Protein 8AFU (pdb70)

Solvent-accessible surface area: 28304 Å² total; per-residue (Å²): 248,34,94,125,94,45,61,0,0,0,1,21,0,11,26,74,35,0,22,10,0,0,70,24,1,41,126,10,61,19,8,71,30,26,8,0,2,9,84,119,64,29,132,101,59,0,3,71,19,28,25,54,7,90,68,75,6,54,48,84,1,67,25,137,75,50,82,41,4,18,148,88,11,62,0,0,0,0,25,25,92,63,48,45,0,4,85,0,0,6,49,0,67,137,110,60,8,42,0,0,0,20,9,3,0,1,24,7,110,68,77,155,47,0,32,78,43,25,186,53,107,6,91,65,60,103,21,6,162,131,2,26,20,0,2,0,12,29,33,47,112,67,0,114,169,10,66,2,0,0,1,3,4,26,6,0,1,0,0,0,4,0,0,12,2,0,0,119,60,42,23,7,42,42,115,40,2,77,0,42,0,38,3,0,30,22,42,30,31,103,131,109,76,130,42,76,41,147,114,100,13,42,107,61,107,82,66,63,33,104,164,84,12,110,7,24,32,2,0,26,44,11,0,76,117,8,69,69,141,14,76,5,64,1,26,0,17,15,37,61,46,77,33,0,0,30,0,20,0,78,2,102,4,130,13,43,60,86,99,0,6,49,22,0,90,92,69,7,184,151,34,118,1,16,14,27,22,42,118,48,50,116,4,54,38,62,15,0,24,70,20,8,2,0,0,0,0,2,52,45,167,67,114,78,0,56,0,15,0,0,0,0,2,11,16,2,2,14,0,0,0,0,0,0,0,0,0,6,7,24,73,31,99,13,20,54,32,38,71,173,176,19,106,120,59,40,70,0,0,0,0,20,0,14,25,73,37,0,24,6,0,0,58,26,1,44,128,10,51,24,7,46,31,28,9,0,1,9,88,113,59,27,128,109,55,0,3,69,19,28,26,54,6,88,41,77,6,53,48,84,1,68,23,141,83,43,79,43,4,14,146,92,12,74,0,0,0,0,24,20,97,117,47,43,0,6,82,0,0,9,59,0,80,140,117,63,8,60,0,0,0,21,16,55,11,1,24,37,93,44,60,162,76,81,168,31,86,71,72,106,8,4,116,123,1,21,20,0,0,0,8,29,31,52,125,73,0,96,168,8,67,1,0,0,2,4,3,24,6,0,0,0,0,0,0,0,0,19,2,0,0,116,58,45,24,7,42,38,114,39,1,74,0,42,0,37,3,0,29,22,44,20,30,107,133,120,68,132,40,78,39,148,113,96,14,40,107,62,108,81,67,59,35,102,166,84,14,166,11,22,56,5,0,23,52,13,0,92,114,14,69,61,147,8,81,4,65,1,26,0,18,15,37,61,47,78,32,0,0,31,0,20,0,79,2,101,5,134,12,43,66,84,95,0,5,60,24,0,93,89,61,8,178,140,37,157,1,16,15,27,24,42,116,49,50,115,5,53,38,62,15,0,25,68,21,6,2,0,0,0,0,3,50,45,175,67,114,88,0,56,0,15,0,0,0,0,3,11,15,0,2,14,0,0,0,0,0,0,0,0,0,4,10,25,70,33,99,14,12,55,32,39,81

InterPro domains:
  IPR000534 Semialdehyde dehydrogenase, NAD-binding [PF01118] (2-141)
  IPR000534 Semialdehyde dehydrogenase, NAD-binding [SM00859] (2-141)
  IPR000706 N-acetyl-gamma-glutamyl-phosphate reductase, type 1 [MF_00150] (1-334)
  IPR000706 N-acetyl-gamma-glutamyl-phosphate reductase, type 1 [TIGR01850] (1-333)
  IPR023013 N-acetyl-gamma-glutamyl-phosphate reductase, active site [PS01224] (144-160)
  IPR036291 NAD(P)-binding domain superfamily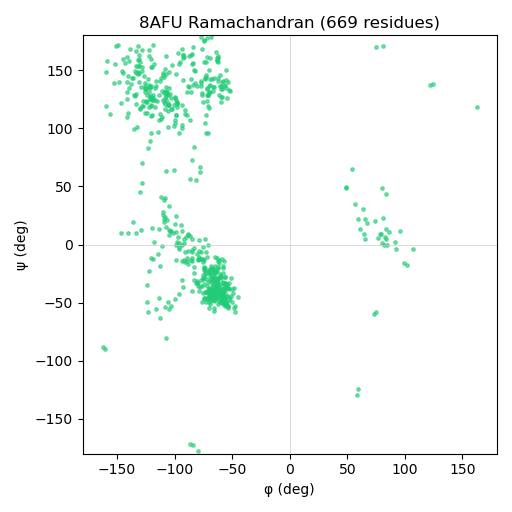 [SSF51735] (2-171)
  IPR050085 N-acetyl-gamma-glutamyl-phosphate reductase [PTHR32338] (1-333)
  IPR058924 N-acetyl-gamma-glutamyl-phosphate reductase, dimerisation domain [PF22698] (149-308)

Nearest PDB structures (foldseek):
  8afu-assembly2_A-2  TM=1.003E+00  e=1.573E-80  Denitrovibrio acetiphilus DSM 12809
  8afu-assembly2_B  TM=1.000E+00  e=4.955E-74  Denitrovibrio acetiphilus DSM 12809
  8afv-assembly1_A  TM=9.936E-01  e=6.376E-73  Denitrovibrio acetiphilus DSM 12809
  8afv-assembly1_B  TM=1.000E+00  e=7.264E-72  Denitrovibrio acetiphilus DSM 12809
  8afv-assembly2_C  TM=1.002E+00  e=2.495E-69  Denitrovibrio acetiphilus DSM 12809

B-factor: mean 45.76, std 13.56, range [24.93, 115.88]

Sequence (673 aa):
RGSHMMKVSVIGATGYTGYELVKILANHPEFEIAALVSETYADKMFSDVYPRLRSICDVVITGRDYDAVAEISDAVFLCLPHAAAQDAAAFFYEKGLKVVDFSADFRLKDKKLYEATYKVDHTYPDLLRKAVYGLPEIFEVDIKKAELVANPGCYPTSVITPLYPLLKAGLISPEGIIADSKSGVTGAGRKADIAYSFCECNEDFRPYAIFSHRHNPEINEVLKETGKETNVLFTPHLIPASKGIESTIYTKTTAGLAEISACLKDFYRERRCVRIYDNGHIPSTADVTDTNFIDIGLFVKGERLIIVSCIDNLIKGSSGMAVQNMNLMCGFDDTLGILPRGSHMMKVSVIGATGYTGYELVKILANHPEFEIAALVSETYADKMFSDVYPRLRSICDVVITGRDYDAVAEISDAVFLCLPHAAAQDAAAFFYEKGLKVVDFSADFRLKDKKLYEHTYPDLLRKAVYGLPEIFEVDIKKAELVANPGCYPTSVITPLYPLLKAGLISPEGIIADSKSGVTGAGRKADIAYSFCECNEDFRPYAIFSHRHNPEINEVLKETGKETNVLFTPHLIPASKGIESTIYTKTTAGLAEISACLKDFYRERRCVRIYDNGHIPSTADVTDTNFIDIGLFVKGERLIIVSCIDNLIKGSSGMAVQNMNLMCGFDDTLGIL

Organism: Denitrovibrio acetiphilus (strain DSM 12809 / NBRC 114555 / N2460) (NCBI:txid522772)

Foldseek 3Di:
DQPQAFEEEEAPQLKPLNVLQCVLQLQFNRYDYDAYEDQVQAQAFSCVSVVVCVVRGRHGHHYDDLVVVLVRGQAYEYPDEPPVQLVSLVVSVVSNHQYEYAYCLLLFLDQVLCCVQVVDHNDDNVVSVQEAALPCLPCLVSLLAGSHYYDAAQVLNQVQLLVQLCVLVVFWDQEDKEKEKEWELSSVMDDPDPCSDLVNLAPDKFKDQQVRDSCQVSNQSVSVVSVDRHNYGYIYMYDSHHWKMKIKMKTFGPDDLVVSQCSSCVSSVVPVQEAEEEPPDADDRVVAAPALHKYWYWDDDHGIIIIIIMHTCSQVRGSVSSQLSVCSNSVHHSCRSHD/DADPQAFEEEEAQQLKPLNVLLCVLQLLFNHYDYDAYEDQVQAQAFSCVSVVVCVVRGRHGHHYPDLVVVLVGGQAYEYPDEPPVLQVSLVVSVVSNHQYEYAYPQQLFLPVVLVCHPDNVVSVQEAAQLCLPPLVSLQPGRHYYDAAQVLNQVLLLVQLCVLVVFWDQEDKEKEKEWELSSVMDDDDPCSDLVNLAPDKFKDQQVHDPCQVSNQSVSVVSVDRHRYHYIYMYHPHHWKMKIKMKTFGQDDLVVSQCSNCVSNVVPVQEAEAEPPDADDRVVAAPALHWYWYWDDDRGIIIIIIMHGCSQVRGSVSSQLSVCSNSVHHSCRSRD

Secondary structure (DSSP, 8-state):
--TT-EEEEEESTTSHHHHHHHHHHHH-SSEEEEEEE-STTTTSBHHHH-GGGTTT--PBPB---HHHHHHH-SEEEE---TTHHHHHHHHHHHTT-EEEE-SSTTT-S-HHHHHHHHSS----HHHHHH-EE--TTTSHHHHHT-SEEEPPPHHHHHHHHHHHHHHHTT-B-SSS-EEEEEEEGGGG-S---GGGSHHHHTT--EE-STTT-THHHHHHHHHGGGTS----EEEEEEESSSS-EEEEEEEEBSS-HHHHHHHHHHHTTT-TTEEEE-SS----GGGTTTSS-EEEEEEEETTEEEEEEEE-TTIIIIIHHHHHHHHHHTTS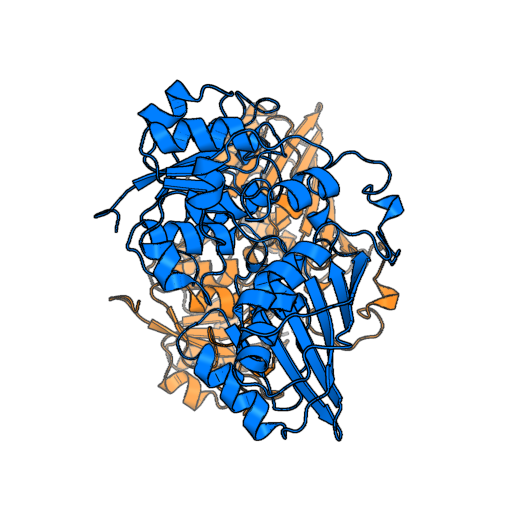-TTTTT-/---TT-EEEEEESTTSHHHHHHHHHHHH-SSEEEEEEE-TTTTTSBHHHH-GGGTTT--PBPB-S-HHHHHHH-SEEEE---TTHHHHHHHHHHHTT-EEEE-SSTTT-S-HHHH----HHHHHH-EE--TTT-HHHHHT-SEEEPPPHHHHHHHHHHHHHHHTT-B-SSS-EEEEEE-GGGG-S---GGGSHHHHTT--EE-STTT-THHHHHHHHHGGGT-----EEEEEE-SSSS-EEEEEEEEBSS-HHHHHHHHHHHTTT-TTEEEE-SS----GGGTTTSS-EEEEEEEETTEEEEEEEE-TTIIIIIHHHHHHHHHHTTS-TTTTT-

Structure (mmCIF, N/CA/C/O backbone):
data_8AFU
#
_entry.id   8AFU
#
_cell.length_a   86.698
_cell.length_b   77.841
_cell.length_c   122.026
_cell.angle_alpha   90.000
_cell.angle_beta   92.870
_cell.angle_gamma   90.000
#
_symmetry.space_group_name_H-M   'I 1 2 1'
#
loop_
_entity.id
_entity.type
_entity.pdbx_description
1 polymer 'N-acetyl-gamma-glutamyl-phosphate reductase'
2 non-polymer 'SODIUM ION'
3 water water
#
loop_
_atom_site.group_PDB
_atom_site.id
_atom_site.type_symbol
_atom_site.label_atom_id
_atom_site.label_alt_id
_atom_site.label_comp_id
_atom_site.label_asym_id
_atom_site.label_entity_id
_atom_site.label_seq_id
_atom_site.pdbx_PDB_ins_code
_atom_site.Cartn_x
_atom_site.Cartn_y
_atom_site.Cartn_z
_atom_site.occupancy
_atom_site.B_iso_or_equiv
_atom_site.auth_seq_id
_atom_site.auth_comp_id
_atom_site.auth_asym_id
_atom_site.auth_atom_id
_atom_site.pdbx_PDB_model_num
ATOM 1 N N . ARG A 1 17 ? 27.363 -13.625 34.962 1.00 89.60 -4 ARG A N 1
ATOM 2 C CA . ARG A 1 17 ? 28.813 -13.504 35.258 1.00 99.74 -4 ARG A CA 1
ATOM 3 C C . ARG A 1 17 ? 29.146 -12.034 35.517 1.00 97.53 -4 ARG A C 1
ATOM 4 O O . ARG A 1 17 ? 30.183 -11.771 36.153 1.00 100.17 -4 ARG A O 1
ATOM 12 N N . GLY A 1 18 ? 28.289 -11.121 35.061 1.00 91.16 -3 GLY A N 1
ATOM 13 C CA . GLY A 1 18 ? 28.517 -9.680 35.262 1.00 88.11 -3 GLY A CA 1
ATOM 14 C C . GLY A 1 18 ? 28.928 -9.015 33.969 1.00 86.79 -3 GLY A C 1
ATOM 15 O O . GLY A 1 18 ? 29.069 -7.785 33.958 1.00 87.17 -3 GLY A O 1
ATOM 16 N N . SER A 1 19 ? 29.097 -9.801 32.909 1.00 92.03 -2 SER A N 1
ATOM 17 C CA . SER A 1 19 ? 29.560 -9.246 31.612 1.00 93.34 -2 SER A CA 1
ATOM 18 C C . SER A 1 19 ? 28.574 -8.199 31.082 1.00 93.48 -2 SER A C 1
ATOM 19 O O . SER A 1 19 ? 29.035 -7.195 30.514 1.00 95.18 -2 SER A O 1
ATOM 22 N N . HIS A 1 20 ? 27.273 -8.433 31.248 1.00 80.76 -1 HIS A N 1
ATOM 23 C CA . HIS A 1 20 ? 26.251 -7.493 30.717 1.00 75.99 -1 HIS A CA 1
ATOM 24 C C . HIS A 1 20 ? 25.553 -6.808 31.889 1.00 72.71 -1 HIS A C 1
ATOM 25 O O . HIS A 1 20 ? 24.334 -6.623 31.812 1.00 65.10 -1 HIS A O 1
ATOM 32 N N . MET A 1 21 ? 26.311 -6.429 32.913 1.00 68.66 0 MET A N 1
ATOM 33 C CA . MET A 1 21 ? 25.755 -5.824 34.119 1.00 64.67 0 MET A CA 1
ATOM 34 C C . MET A 1 21 ? 24.912 -4.597 33.791 1.00 60.68 0 MET A C 1
ATOM 35 O O . MET A 1 21 ? 25.219 -3.836 32.872 1.00 60.78 0 MET A O 1
ATOM 40 N N . MET A 1 22 ? 23.813 -4.430 34.515 1.00 55.47 1 MET A N 1
ATOM 41 C CA . MET A 1 22 ? 23.005 -3.227 34.412 1.00 52.82 1 MET A CA 1
ATOM 42 C C . MET A 1 22 ? 22.611 -2.768 35.805 1.00 52.32 1 MET A C 1
ATOM 43 O O . MET A 1 22 ? 22.317 -3.601 36.668 1.00 50.78 1 MET A O 1
ATOM 48 N N . LYS A 1 23 ? 22.574 -1.450 36.012 1.00 49.87 2 LYS A N 1
ATOM 49 C CA . LYS A 1 23 ? 22.178 -0.877 37.295 1.00 47.07 2 LYS A CA 1
ATOM 50 C C . LYS A 1 23 ? 20.664 -0.665 37.334 1.00 45.05 2 LYS A C 1
ATOM 51 O O . LYS A 1 23 ? 20.084 -0.074 36.417 1.00 43.67 2 LYS A O 1
ATOM 57 N N . VAL A 1 24 ? 20.030 -1.121 38.407 1.00 43.97 3 VAL A N 1
ATOM 58 C CA . VAL A 1 24 ? 18.571 -1.046 38.533 1.00 42.33 3 VAL A CA 1
ATOM 59 C C . VAL A 1 24 ? 18.213 -0.459 39.892 1.00 43.00 3 VAL A C 1
ATOM 60 O O . VAL A 1 24 ? 18.839 -0.786 40.906 1.00 43.49 3 VAL A O 1
ATOM 64 N N . SER A 1 25 ? 17.200 0.407 39.913 1.00 40.58 4 SER A N 1
ATOM 65 C CA . SER A 1 25 ? 16.709 0.989 41.144 1.00 39.32 4 SER A CA 1
ATOM 66 C C . SER A 1 25 ? 15.232 0.634 41.337 1.00 40.80 4 SER A C 1
ATOM 67 O O . SER A 1 25 ? 14.517 0.267 40.397 1.00 38.40 4 SER A O 1
ATOM 70 N N . VAL A 1 26 ? 14.784 0.740 42.579 1.00 36.02 5 VAL A N 1
ATOM 71 C CA . VAL A 1 26 ? 13.410 0.421 42.958 1.00 39.45 5 VAL A CA 1
ATOM 72 C C . VAL A 1 26 ? 12.861 1.622 43.702 1.00 40.46 5 VAL A C 1
ATOM 73 O O . VAL A 1 26 ? 13.407 2.007 44.743 1.00 38.03 5 VAL A O 1
ATOM 77 N N . ILE A 1 27 ? 11.799 2.216 43.176 1.00 38.76 6 ILE A N 1
ATOM 78 C CA . ILE A 1 27 ? 11.122 3.317 43.841 1.00 40.06 6 ILE A CA 1
ATOM 79 C C . ILE A 1 27 ? 9.892 2.766 44.534 1.00 42.94 6 ILE A C 1
ATOM 80 O O . ILE A 1 27 ? 9.011 2.187 43.874 1.00 41.72 6 ILE A O 1
ATOM 85 N N . GLY A 1 28 ? 9.780 3.033 45.831 1.00 42.29 7 GLY A N 1
ATOM 86 C CA . GLY A 1 28 ? 8.720 2.443 46.648 1.00 38.77 7 GLY A CA 1
ATOM 87 C C . GLY A 1 28 ? 9.112 1.058 47.117 1.00 38.80 7 GLY A C 1
ATOM 88 O O . GLY A 1 28 ? 8.286 0.135 47.083 1.00 42.68 7 GLY A O 1
ATOM 89 N N . ALA A 1 29 ? 10.362 0.888 47.566 1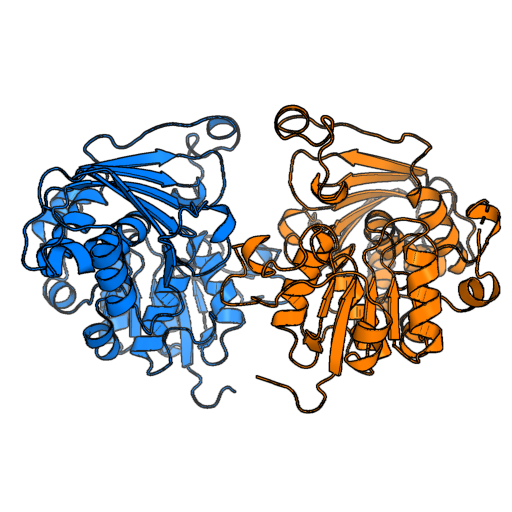.00 37.77 8 ALA A N 1
ATOM 90 C CA . ALA A 1 29 ? 10.979 -0.424 47.755 1.00 38.29 8 ALA A CA 1
ATOM 91 C C . ALA A 1 29 ? 10.577 -1.156 49.040 1.00 39.36 8 ALA A C 1
ATOM 92 O O . ALA A 1 29 ? 10.899 -2.347 49.157 1.00 35.75 8 ALA A O 1
ATOM 94 N N . THR A 1 30 ? 9.921 -0.503 50.014 1.00 38.33 9 THR A N 1
ATOM 95 C CA . THR A 1 30 ? 9.729 -1.167 51.297 1.00 39.41 9 THR A CA 1
ATOM 96 C C . THR A 1 30 ? 8.357 -1.809 51.469 1.00 40.23 9 THR A C 1
ATOM 97 O O . THR A 1 30 ? 8.118 -2.420 52.512 1.00 40.57 9 THR A O 1
ATOM 101 N N . GLY A 1 31 ? 7.469 -1.726 50.488 1.00 38.90 10 GLY A N 1
ATOM 102 C CA . GLY A 1 31 ? 6.267 -2.540 50.517 1.00 37.13 10 GLY A CA 1
ATOM 103 C C . GLY A 1 31 ? 6.608 -4.004 50.250 1.00 38.20 10 GLY A C 1
ATOM 104 O O . GLY A 1 31 ? 7.756 -4.368 49.984 1.00 39.11 10 GLY A O 1
ATOM 105 N N . TYR A 1 32 ? 5.572 -4.854 50.296 1.00 35.62 11 TYR A N 1
ATOM 106 C CA . TYR A 1 32 ? 5.745 -6.306 50.135 1.00 36.70 11 TYR A CA 1
ATOM 107 C C . TYR A 1 32 ? 6.234 -6.687 48.736 1.00 37.72 11 TYR A C 1
ATOM 108 O O . TYR A 1 32 ? 6.977 -7.663 48.577 1.00 33.17 11 TYR A O 1
ATOM 117 N N . THR A 1 33 ? 5.748 -6.001 47.709 1.00 35.38 12 THR A N 1
ATOM 118 C CA . THR A 1 33 ? 6.249 -6.290 46.367 1.00 35.88 12 THR A CA 1
ATOM 119 C C . THR A 1 33 ? 7.722 -5.908 46.251 1.00 35.80 12 THR A C 1
ATOM 120 O O . THR A 1 33 ? 8.502 -6.631 45.630 1.00 36.35 12 THR A O 1
ATOM 124 N N . GLY A 1 34 ? 8.118 -4.780 46.850 1.00 36.85 13 GLY A N 1
ATOM 125 C CA . GLY A 1 34 ? 9.533 -4.407 46.848 1.00 37.14 13 GLY A CA 1
ATOM 126 C C . GLY A 1 34 ? 10.423 -5.425 47.546 1.00 35.78 13 GLY A C 1
ATOM 127 O O . GLY A 1 34 ? 11.524 -5.715 47.090 1.00 35.89 13 GLY A O 1
ATOM 128 N N . TYR A 1 35 ? 9.948 -6.012 48.633 1.00 35.22 14 TYR A N 1
ATOM 129 C CA . TYR A 1 35 ? 10.746 -7.025 49.336 1.00 36.33 14 TYR A CA 1
ATOM 130 C C . TYR A 1 35 ? 10.980 -8.253 48.457 1.00 35.63 14 TYR A C 1
ATOM 131 O O . TYR A 1 35 ? 12.116 -8.711 48.308 1.00 34.76 14 TYR A O 1
ATOM 140 N N . GLU A 1 36 ? 9.918 -8.776 47.819 1.00 34.36 15 GLU A N 1
ATOM 141 C CA . GLU A 1 36 ? 10.095 -9.920 46.924 1.00 36.47 15 GLU A CA 1
ATOM 142 C C . GLU A 1 36 ? 10.979 -9.560 45.717 1.00 33.73 15 GLU A C 1
ATOM 143 O O . GLU A 1 36 ? 11.748 -10.388 45.238 1.00 36.35 15 GLU A O 1
ATOM 149 N N . LEU A 1 37 ? 10.877 -8.329 45.225 1.00 32.97 16 LEU A N 1
ATOM 150 C CA . LEU A 1 37 ? 11.675 -7.901 44.078 1.00 33.82 16 LEU A CA 1
ATOM 151 C C . LEU A 1 37 ? 13.162 -7.812 44.449 1.00 35.64 16 LEU A C 1
ATOM 152 O O . LEU A 1 37 ? 14.033 -8.307 43.724 1.00 37.35 16 LEU A O 1
ATOM 157 N N . VAL A 1 38 ? 13.469 -7.204 45.597 1.00 34.42 17 VAL A N 1
ATOM 158 C CA . VAL A 1 38 ? 14.852 -7.155 46.056 1.00 37.43 17 VAL A CA 1
ATOM 159 C C . VAL A 1 38 ? 15.425 -8.554 46.264 1.00 35.32 17 VAL A C 1
ATOM 160 O O . VAL A 1 38 ? 16.572 -8.830 45.890 1.00 39.76 17 VAL A O 1
ATOM 164 N N . LYS A 1 39 ? 14.658 -9.450 46.885 1.00 37.68 18 LYS A N 1
ATOM 165 C CA . LYS A 1 39 ? 15.100 -10.839 47.011 1.00 37.05 18 LYS A CA 1
ATOM 166 C C . LYS A 1 39 ? 15.568 -11.406 45.669 1.00 38.60 18 LYS A C 1
ATOM 167 O O . LYS A 1 39 ? 16.582 -12.109 45.598 1.00 39.63 18 LYS A O 1
ATOM 173 N N . ILE A 1 40 ? 14.839 -11.111 44.594 1.00 35.67 19 ILE A N 1
ATOM 174 C CA . ILE A 1 40 ? 15.201 -11.632 43.275 1.00 38.74 19 ILE A CA 1
ATOM 175 C C . ILE A 1 40 ? 16.404 -10.884 42.732 1.00 38.40 19 ILE A C 1
ATOM 176 O O . ILE A 1 40 ? 17.362 -11.495 42.255 1.00 39.14 19 ILE A O 1
ATOM 181 N N . LEU A 1 41 ? 16.376 -9.546 42.822 1.00 37.43 20 LEU A N 1
ATOM 182 C CA . LEU A 1 41 ? 17.443 -8.726 42.242 1.00 38.85 20 LEU A CA 1
ATOM 183 C C . LEU A 1 41 ? 18.783 -9.014 42.911 1.00 38.92 20 LEU A C 1
ATOM 184 O O . LEU A 1 41 ? 19.814 -9.108 42.233 1.00 39.68 20 LEU A O 1
ATOM 189 N N . ALA A 1 42 ? 18.778 -9.172 44.240 1.00 39.44 21 ALA A N 1
ATOM 190 C CA . ALA A 1 42 ? 19.998 -9.497 44.981 1.00 41.85 21 ALA A CA 1
ATOM 191 C C . ALA A 1 42 ? 20.711 -10.685 44.372 1.00 41.97 21 ALA A C 1
ATOM 192 O O . ALA A 1 42 ? 21.931 -10.656 44.184 1.00 48.83 21 ALA A O 1
ATOM 194 N N . ASN A 1 43 ? 19.979 -11.729 44.014 1.00 41.21 22 ASN A N 1
ATOM 195 C CA . ASN A 1 43 ? 20.661 -12.894 43.463 1.00 47.92 22 ASN A CA 1
ATOM 196 C C . ASN A 1 43 ? 20.743 -12.907 41.947 1.00 44.49 22 ASN A C 1
ATOM 197 O O . ASN A 1 43 ? 21.262 -13.881 41.408 1.00 44.57 22 ASN A O 1
ATOM 202 N N . HIS A 1 44 ? 20.198 -11.908 41.249 1.00 43.53 23 HIS A N 1
ATOM 203 C CA . HIS A 1 44 ? 20.198 -11.929 39.772 1.00 44.27 23 HIS A CA 1
ATOM 204 C C . HIS A 1 44 ? 21.629 -11.727 39.262 1.00 44.03 23 HIS A C 1
ATOM 205 O O . HIS A 1 44 ? 22.338 -10.872 39.789 1.00 44.95 23 HIS A O 1
ATOM 212 N N . PRO A 1 45 ? 22.085 -12.490 38.252 1.00 45.65 24 PRO A N 1
ATOM 213 C CA . PRO A 1 45 ? 23.497 -12.382 37.818 1.00 48.04 24 PRO A CA 1
ATOM 214 C C . PRO A 1 45 ? 23.852 -11.158 36.990 1.00 52.75 24 PRO A C 1
ATOM 215 O O . PRO A 1 45 ? 25.047 -10.906 36.796 1.00 52.53 24 PRO A O 1
ATOM 219 N N . GLU A 1 46 ? 22.894 -10.398 36.479 1.00 50.07 25 GLU A N 1
ATOM 220 C CA . GLU A 1 46 ? 23.230 -9.235 35.672 1.00 48.43 25 GLU A CA 1
ATOM 221 C C . GLU A 1 46 ? 22.675 -7.928 36.209 1.00 50.32 25 GLU A C 1
ATOM 222 O O . GLU A 1 46 ? 23.223 -6.878 35.882 1.00 55.45 25 GLU A O 1
ATOM 228 N N . PHE A 1 47 ? 21.616 -7.949 37.020 1.00 45.29 26 PHE A N 1
ATOM 229 C CA . PHE A 1 47 ? 21.089 -6.730 37.614 1.00 45.87 26 PHE A CA 1
ATOM 230 C C . PHE A 1 47 ? 21.849 -6.443 38.898 1.00 47.08 26 PHE A C 1
ATOM 231 O O . PHE A 1 47 ? 22.000 -7.331 39.750 1.00 48.29 26 PHE A O 1
ATOM 239 N N . GLU A 1 48 ? 22.314 -5.202 39.046 1.00 45.56 27 GLU A N 1
ATOM 240 C CA . GLU A 1 48 ? 22.994 -4.764 40.263 1.00 46.26 27 GLU A CA 1
ATOM 241 C C . GLU A 1 48 ? 22.200 -3.623 40.879 1.00 46.50 27 GLU A C 1
ATOM 242 O O . GLU A 1 48 ? 21.933 -2.622 40.206 1.00 43.68 27 GLU A O 1
ATOM 248 N N . ILE A 1 49 ? 21.814 -3.767 42.155 1.00 43.55 28 ILE A N 1
ATOM 249 C CA . ILE A 1 49 ? 20.959 -2.770 42.774 1.00 43.40 28 ILE A CA 1
ATOM 250 C C . ILE A 1 49 ? 21.747 -1.492 43.015 1.00 46.69 28 ILE A C 1
ATOM 251 O O . ILE A 1 49 ? 22.820 -1.511 43.628 1.00 49.24 28 ILE A O 1
ATOM 256 N N . ALA A 1 50 ? 21.196 -0.367 42.569 1.00 46.03 29 ALA A N 1
ATOM 257 C CA . ALA A 1 50 ? 21.814 0.951 42.697 1.00 44.78 29 ALA A CA 1
ATOM 258 C C . ALA A 1 50 ? 21.172 1.776 43.808 1.00 48.61 29 ALA A C 1
ATOM 259 O O . ALA A 1 50 ? 21.869 2.263 44.6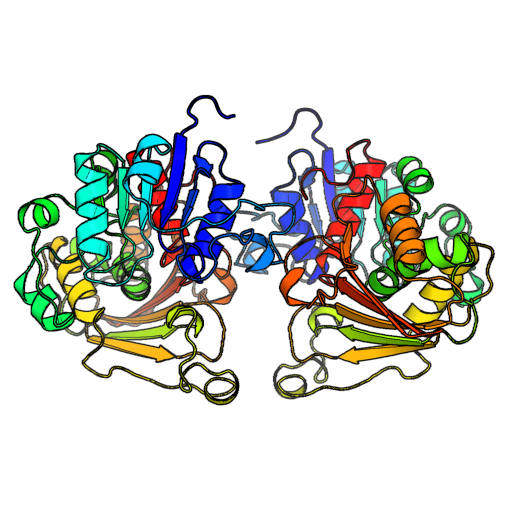99 1.00 55.27 29 ALA A O 1
ATOM 261 N N . ALA A 1 51 ? 19.859 1.924 43.789 1.00 42.41 30 ALA A N 1
ATOM 262 C CA . ALA A 1 51 ? 19.147 2.694 44.790 1.00 45.18 30 ALA A CA 1
ATOM 263 C C . ALA A 1 51 ? 17.846 1.979 45.152 1.00 42.93 30 ALA A C 1
ATOM 264 O O . ALA A 1 51 ? 17.205 1.361 44.291 1.00 41.08 30 ALA A O 1
ATOM 266 N N . LEU A 1 52 ? 17.467 2.076 46.425 1.00 41.54 31 LEU A N 1
ATOM 267 C CA . LEU A 1 52 ? 16.180 1.608 46.948 1.00 41.73 31 LEU A CA 1
ATOM 268 C C . LEU A 1 52 ? 15.539 2.813 47.606 1.00 42.28 31 LEU A C 1
ATOM 269 O O . LEU A 1 52 ? 16.043 3.304 48.622 1.00 43.65 31 LEU A O 1
ATOM 274 N N . VAL A 1 53 ? 14.439 3.289 47.048 1.00 41.18 32 VAL A N 1
ATOM 275 C CA . VAL A 1 53 ? 13.878 4.569 47.438 1.00 43.96 32 VAL A CA 1
ATOM 276 C C . VAL A 1 53 ? 12.618 4.346 48.267 1.00 45.17 32 VAL A C 1
ATOM 277 O O . VAL A 1 53 ? 11.724 3.578 47.883 1.00 44.90 32 VAL A O 1
ATOM 281 N N . SER A 1 54 ? 12.551 5.036 49.400 1.00 45.45 33 SER A N 1
ATOM 282 C CA . SER A 1 54 ? 11.389 5.010 50.277 1.00 50.88 33 SER A CA 1
ATOM 283 C C . SER A 1 54 ? 11.488 6.253 51.133 1.00 55.90 33 SER A C 1
ATOM 284 O O . SER A 1 54 ? 12.479 6.418 51.849 1.00 55.86 33 SER A O 1
ATOM 287 N N . GLU A 1 55 ? 10.494 7.140 51.041 1.00 58.32 34 GLU A N 1
ATOM 288 C CA . GLU A 1 55 ? 10.595 8.386 51.792 1.00 60.91 34 GLU A CA 1
ATOM 289 C C . GLU A 1 55 ? 10.474 8.146 53.295 1.00 59.47 34 GLU A C 1
ATOM 290 O O . GLU A 1 55 ? 11.103 8.856 54.086 1.00 61.56 34 GLU A O 1
ATOM 296 N N . THR A 1 56 ? 9.751 7.100 53.686 1.00 57.88 35 THR A N 1
ATOM 297 C CA . THR A 1 56 ? 9.484 6.842 55.122 1.00 57.19 35 THR A CA 1
ATOM 298 C C . THR A 1 56 ? 10.681 6.184 55.818 1.00 55.89 35 THR A C 1
ATOM 299 O O . THR A 1 56 ? 10.914 6.511 56.983 1.00 54.03 35 THR A O 1
ATOM 303 N N . TYR A 1 57 ? 11.416 5.308 55.136 1.00 54.11 36 TYR A N 1
ATOM 304 C CA . TYR A 1 57 ? 12.499 4.557 55.816 1.00 52.28 36 TYR A CA 1
ATOM 305 C C . TYR A 1 57 ? 13.879 5.029 55.350 1.00 52.55 36 TYR A C 1
ATOM 306 O O . TYR A 1 57 ? 14.853 4.286 55.501 1.00 52.34 36 TYR A O 1
ATOM 315 N N . ALA A 1 58 ? 13.959 6.244 54.823 1.00 51.97 37 ALA A N 1
ATOM 316 C CA . ALA A 1 58 ? 15.240 6.764 54.297 1.00 54.90 37 ALA A CA 1
ATOM 317 C C . ALA A 1 58 ? 16.292 6.857 55.407 1.00 53.60 37 ALA A C 1
ATOM 318 O O . ALA A 1 58 ? 15.912 7.191 56.529 1.00 55.96 37 ALA A O 1
ATOM 320 N N . ASP A 1 59 ? 17.540 6.523 55.090 1.00 50.51 38 ASP A N 1
ATOM 321 C CA . ASP A 1 59 ? 18.668 6.546 56.062 1.00 54.42 38 ASP A CA 1
ATOM 322 C C . ASP A 1 59 ? 18.728 5.243 56.861 1.00 52.81 38 ASP A C 1
ATOM 323 O O . ASP A 1 59 ? 19.627 5.103 57.696 1.00 56.41 38 ASP A O 1
ATOM 328 N N . LYS A 1 60 ? 17.806 4.327 56.592 1.00 51.94 39 LYS A N 1
ATOM 329 C CA . LYS A 1 60 ? 17.872 2.965 57.169 1.00 48.87 39 LYS A CA 1
ATOM 330 C C . LYS A 1 60 ? 18.379 1.988 56.114 1.00 47.64 39 LYS A C 1
ATOM 331 O O . LYS A 1 60 ? 18.235 2.274 54.928 1.00 47.77 39 LYS A O 1
ATOM 337 N N . MET A 1 61 ? 18.978 0.891 56.550 1.00 46.81 40 MET A N 1
ATOM 338 C CA . MET A 1 61 ? 19.389 -0.151 55.585 1.00 43.19 40 MET A CA 1
ATOM 339 C C . MET A 1 61 ? 18.155 -1.007 55.284 1.00 43.28 40 MET A C 1
ATOM 340 O O . MET A 1 61 ? 17.294 -1.120 56.160 1.00 42.04 40 MET A O 1
ATOM 345 N N . PHE A 1 62 ? 18.070 -1.555 54.077 1.00 39.79 41 PHE A N 1
ATOM 346 C CA . PHE A 1 62 ? 16.901 -2.379 53.690 1.00 40.90 41 PHE A CA 1
ATOM 347 C C . PHE A 1 62 ? 16.760 -3.522 54.692 1.00 39.69 41 PHE A C 1
ATOM 348 O O . PHE A 1 62 ? 15.632 -3.898 54.999 1.00 38.09 41 PHE A O 1
ATOM 356 N N . SER A 1 63 ? 17.890 -4.017 55.195 1.00 39.08 42 SER A N 1
ATOM 357 C CA . SER A 1 63 ? 17.832 -5.094 56.166 1.00 41.45 42 SER A CA 1
ATOM 358 C C . SER A 1 63 ? 17.412 -4.627 57.566 1.00 42.04 42 SER A C 1
ATOM 359 O O . SER A 1 63 ? 17.049 -5.481 58.383 1.00 41.65 42 SER A O 1
ATOM 362 N N . ASP A 1 64 ? 17.434 -3.313 57.862 1.00 41.82 43 ASP A N 1
ATOM 363 C CA . ASP A 1 64 ? 16.740 -2.833 59.061 1.00 42.05 43 ASP A CA 1
ATOM 364 C C . ASP A 1 64 ? 15.226 -3.016 58.933 1.00 42.57 43 ASP A C 1
ATOM 365 O O . ASP A 1 64 ? 14.562 -3.401 59.902 1.00 39.65 43 ASP A O 1
ATOM 370 N N . VAL A 1 65 ? 14.655 -2.732 57.746 1.00 39.40 44 VAL A N 1
ATOM 371 C CA . VAL A 1 65 ? 13.217 -2.930 57.544 1.00 40.82 44 VAL A CA 1
ATOM 372 C C . VAL A 1 65 ? 12.880 -4.419 57.424 1.00 39.93 44 VAL A C 1
ATOM 373 O O . VAL A 1 65 ? 11.865 -4.877 57.946 1.00 38.10 44 VAL A O 1
ATOM 377 N N . TYR A 1 66 ? 13.706 -5.193 56.710 1.00 38.08 45 TYR A N 1
ATOM 378 C CA . TYR A 1 66 ? 13.510 -6.635 56.516 1.00 37.29 45 TYR A CA 1
ATOM 379 C C . TYR A 1 66 ? 14.732 -7.378 57.043 1.00 38.04 45 TYR A C 1
ATOM 380 O O . TYR A 1 66 ? 15.687 -7.647 56.297 1.00 37.33 45 TYR A O 1
ATOM 389 N N . PRO A 1 67 ? 14.740 -7.739 58.329 1.00 37.08 46 PRO A N 1
ATOM 390 C CA . PRO A 1 67 ? 15.943 -8.361 58.921 1.00 37.02 46 PRO A CA 1
ATOM 391 C C . PRO A 1 67 ? 16.276 -9.710 58.315 1.00 34.25 46 PRO A C 1
ATOM 392 O O . PRO A 1 67 ? 17.431 -10.153 58.423 1.00 33.42 46 PRO A O 1
ATOM 396 N N . ARG A 1 68 ? 15.330 -10.363 57.635 1.00 34.50 47 ARG A N 1
ATOM 397 C CA . ARG A 1 68 ? 15.688 -11.618 56.987 1.00 33.58 47 ARG A CA 1
ATOM 398 C C . ARG A 1 68 ? 16.799 -11.399 55.949 1.00 34.92 47 ARG A C 1
ATOM 399 O O . ARG A 1 68 ? 17.591 -12.301 55.689 1.00 34.86 47 ARG A O 1
ATOM 407 N N . LEU A 1 69 ? 16.874 -10.208 55.369 1.00 33.48 48 LEU A N 1
ATOM 408 C CA . LEU A 1 69 ? 17.868 -9.888 54.345 1.00 37.16 48 LEU A CA 1
ATOM 409 C C . LEU A 1 69 ? 19.202 -9.346 54.912 1.00 40.38 48 LEU A C 1
ATOM 410 O O . LEU A 1 69 ? 20.069 -8.916 54.138 1.00 37.95 48 LEU A O 1
ATOM 415 N N . ARG A 1 70 ? 19.390 -9.380 56.220 1.00 38.07 49 ARG A N 1
ATOM 416 C CA . ARG A 1 70 ? 20.651 -8.929 56.815 1.00 37.35 49 ARG A CA 1
ATOM 417 C C . ARG A 1 70 ? 21.849 -9.734 56.304 1.00 40.47 49 ARG A C 1
ATOM 418 O O . ARG A 1 70 ? 21.913 -10.960 56.477 1.00 38.36 49 ARG A O 1
ATOM 426 N N . SER A 1 71 ? 22.827 -9.022 55.726 1.00 40.70 50 SER A N 1
ATOM 427 C CA . SER A 1 71 ? 24.074 -9.497 55.075 1.00 42.96 50 SER A CA 1
ATOM 428 C C . SER A 1 71 ? 23.814 -9.947 53.648 1.00 44.02 50 SER A C 1
ATOM 429 O O . SER A 1 71 ? 24.755 -10.364 52.971 1.00 41.89 50 SER A O 1
ATOM 432 N N . ILE A 1 72 ? 22.575 -9.887 53.169 1.00 40.33 51 ILE A N 1
ATOM 433 C CA . ILE A 1 72 ? 22.242 -10.174 51.783 1.00 42.49 51 ILE A CA 1
ATOM 434 C C . ILE A 1 72 ? 21.923 -8.900 51.018 1.00 43.27 51 ILE A C 1
ATOM 435 O O . ILE A 1 72 ? 22.491 -8.651 49.959 1.00 43.35 51 ILE A O 1
ATOM 440 N N . CYS A 1 73 ? 21.059 -8.054 51.553 1.00 42.87 52 CYS A N 1
ATOM 441 C CA . CYS A 1 73 ? 20.871 -6.734 50.958 1.00 43.79 52 CYS A CA 1
ATOM 442 C C . CYS A 1 73 ? 20.843 -5.716 52.083 1.00 43.03 52 CYS A C 1
ATOM 443 O O . CYS A 1 73 ? 19.821 -5.550 52.782 1.00 41.28 52 CYS A O 1
ATOM 446 N N . ASP A 1 74 ? 21.983 -5.062 52.274 1.00 41.77 53 ASP A N 1
ATOM 447 C CA . ASP A 1 74 ? 22.136 -4.062 53.311 1.00 42.43 53 ASP A CA 1
ATOM 448 C C . ASP A 1 74 ? 22.182 -2.658 52.731 1.00 42.77 53 ASP A C 1
ATOM 449 O O . ASP A 1 74 ? 22.670 -1.746 53.399 1.00 44.05 53 ASP A O 1
ATOM 454 N N . VAL A 1 75 ? 21.670 -2.468 51.507 1.00 43.83 54 VAL A N 1
ATOM 455 C CA . VAL A 1 75 ? 21.731 -1.171 50.843 1.00 42.10 54 VAL A CA 1
ATOM 456 C C . VAL A 1 75 ? 21.016 -0.124 51.684 1.00 43.66 54 VAL A C 1
ATOM 457 O O . VAL A 1 75 ? 19.923 -0.366 52.233 1.00 42.56 54 VAL A O 1
ATOM 461 N N . VAL A 1 76 ? 21.638 1.055 51.809 1.00 43.31 55 VAL A N 1
ATOM 462 C CA . VAL A 1 76 ? 21.007 2.173 52.511 1.00 43.79 55 VAL A CA 1
ATOM 463 C C . VAL A 1 76 ? 19.867 2.738 51.675 1.00 47.24 55 VAL A C 1
ATOM 464 O O . VAL A 1 76 ? 20.041 3.052 50.488 1.00 47.43 55 VAL A O 1
ATOM 468 N N . ILE A 1 77 ? 18.679 2.866 52.296 1.00 47.81 56 ILE A N 1
ATOM 469 C CA . ILE A 1 77 ? 17.509 3.412 51.603 1.00 47.95 56 ILE A CA 1
ATOM 470 C C . ILE A 1 77 ? 17.634 4.925 51.503 1.00 49.39 56 ILE A C 1
ATOM 471 O O . ILE A 1 77 ? 18.011 5.593 52.467 1.00 49.05 56 ILE A O 1
ATOM 476 N N . THR A 1 78 ? 17.271 5.478 50.350 1.00 47.92 57 THR A N 1
ATOM 477 C CA . THR A 1 78 ? 17.397 6.907 50.126 1.00 50.45 57 THR A CA 1
ATOM 478 C C . THR A 1 78 ? 16.027 7.520 49.850 1.00 50.56 57 THR A C 1
ATOM 479 O O . THR A 1 78 ? 15.027 6.826 49.660 1.00 49.07 57 THR A O 1
ATOM 483 N N . GLY A 1 79 ? 15.997 8.846 49.805 1.00 54.51 58 GLY A N 1
ATOM 484 C CA . GLY A 1 79 ? 14.731 9.553 49.582 1.00 58.78 58 GLY A CA 1
ATOM 485 C C . GLY A 1 79 ? 14.388 9.730 48.121 1.00 62.90 58 GLY A C 1
ATOM 486 O O . GLY A 1 79 ? 15.099 9.174 47.275 1.00 60.12 58 GLY A O 1
ATOM 487 N N . ARG A 1 80 ? 13.351 10.513 47.846 1.00 69.22 59 ARG A N 1
ATOM 488 C CA . ARG A 1 80 ? 12.852 10.686 46.461 1.00 70.60 59 ARG A CA 1
ATOM 489 C C . ARG A 1 80 ? 13.651 11.736 45.689 1.00 71.85 59 ARG A C 1
ATOM 490 O O . ARG A 1 80 ? 13.214 12.887 45.643 1.00 74.96 59 ARG A O 1
ATOM 498 N N . ASP A 1 81 ? 14.779 11.348 45.110 1.00 66.54 60 ASP A N 1
ATOM 499 C CA . ASP A 1 81 ? 15.533 12.266 44.225 1.00 65.06 60 ASP A CA 1
ATOM 500 C C . ASP A 1 81 ? 15.606 11.567 42.871 1.00 62.81 60 ASP A C 1
ATOM 501 O O . ASP A 1 81 ? 16.515 10.758 42.678 1.00 61.21 60 ASP A O 1
ATOM 506 N N . TYR A 1 82 ? 14.693 11.899 41.967 1.00 60.75 61 TYR A N 1
ATOM 507 C CA . TYR A 1 82 ? 14.615 11.164 40.709 1.00 58.57 61 TYR A CA 1
ATOM 508 C C . TYR A 1 82 ? 15.800 11.475 39.797 1.00 59.27 61 TYR A C 1
ATOM 509 O O . TYR A 1 82 ? 16.248 10.597 39.051 1.00 55.66 61 TYR A O 1
ATOM 518 N N . ASP A 1 83 ? 16.320 12.707 39.857 1.00 59.80 62 ASP A N 1
ATOM 519 C CA . ASP A 1 83 ? 17.558 13.031 39.158 1.00 62.47 62 ASP A CA 1
ATOM 520 C C . ASP A 1 83 ? 18.714 12.174 39.665 1.00 62.90 62 ASP A C 1
ATOM 521 O O . ASP A 1 83 ? 19.504 11.647 38.867 1.00 60.18 62 ASP A O 1
ATOM 526 N N . ALA A 1 84 ? 18.814 11.992 40.989 1.00 63.32 63 ALA A N 1
ATOM 527 C CA . ALA A 1 84 ? 19.842 11.099 41.518 1.00 60.88 63 ALA A CA 1
ATOM 528 C C . ALA A 1 84 ? 19.677 9.688 40.964 1.00 58.63 63 ALA A C 1
ATOM 529 O O . ALA A 1 84 ? 20.658 9.065 40.538 1.00 58.27 63 ALA A O 1
ATOM 531 N N . VAL A 1 85 ? 18.438 9.181 40.937 1.00 58.30 64 VAL A N 1
ATOM 532 C CA . VAL A 1 85 ? 18.188 7.804 40.509 1.00 56.75 64 VAL A CA 1
ATOM 533 C C . VAL A 1 85 ? 18.516 7.625 39.032 1.00 55.53 64 VAL A C 1
ATOM 534 O O . VAL A 1 85 ? 19.118 6.622 38.643 1.00 52.04 64 VAL A O 1
ATOM 538 N N . ALA A 1 86 ? 18.097 8.569 38.185 1.00 53.64 65 ALA A N 1
ATOM 539 C CA . ALA A 1 86 ? 18.343 8.421 36.752 1.00 55.15 65 ALA A CA 1
ATOM 540 C C . ALA A 1 86 ? 19.828 8.425 36.429 1.00 54.19 65 ALA A C 1
ATOM 541 O O . ALA A 1 86 ? 20.256 7.722 35.512 1.00 57.04 65 ALA A O 1
ATOM 543 N N . GLU A 1 87 ? 20.632 9.188 37.172 1.00 56.39 66 GLU A N 1
ATOM 544 C CA . GLU A 1 87 ? 22.056 9.284 36.855 1.00 58.95 66 GLU A CA 1
ATOM 545 C C . GLU A 1 87 ? 22.838 8.038 37.247 1.00 56.70 66 GLU A C 1
ATOM 546 O O . GLU A 1 87 ? 23.924 7.825 36.711 1.00 55.99 66 GLU A O 1
ATOM 552 N N . ILE A 1 88 ? 22.323 7.194 38.143 1.00 54.19 67 ILE A N 1
ATOM 553 C CA . ILE A 1 88 ? 23.070 6.010 38.551 1.00 53.74 67 ILE A CA 1
ATOM 554 C C . ILE A 1 88 ? 22.447 4.710 38.056 1.00 52.42 67 ILE A C 1
ATOM 555 O O . ILE A 1 88 ? 22.993 3.632 38.344 1.00 52.80 67 ILE A O 1
ATOM 560 N N . SER A 1 89 ? 21.323 4.761 37.347 1.00 49.72 68 SER A N 1
ATOM 561 C CA . SER A 1 89 ? 20.585 3.555 36.982 1.00 48.35 68 SER A CA 1
ATOM 562 C C . SER A 1 89 ? 20.337 3.486 35.481 1.00 50.06 68 SER A C 1
ATOM 563 O O . SER A 1 89 ? 20.124 4.500 34.819 1.00 48.21 68 SER A O 1
ATOM 566 N N . ASP A 1 90 ? 20.360 2.263 34.957 1.00 47.71 69 ASP A N 1
ATOM 567 C CA . ASP A 1 90 ? 19.923 1.960 33.602 1.00 43.80 69 ASP A CA 1
ATOM 568 C C . ASP A 1 90 ? 18.449 1.596 33.522 1.00 44.83 69 ASP A C 1
ATOM 569 O O . ASP A 1 90 ? 17.878 1.593 32.421 1.00 40.20 69 ASP A O 1
ATOM 574 N N . ALA A 1 91 ? 17.815 1.294 34.658 1.00 40.78 70 ALA A N 1
ATOM 575 C CA . ALA A 1 91 ? 16.474 0.734 34.650 1.00 41.80 70 ALA A CA 1
ATOM 576 C C . ALA A 1 91 ? 15.842 0.967 36.016 1.00 40.64 70 ALA A C 1
ATOM 577 O O . ALA A 1 91 ? 16.541 1.003 37.028 1.00 40.75 70 ALA A O 1
ATOM 579 N N . VAL A 1 92 ? 14.523 1.140 36.045 1.00 38.94 71 VAL A N 1
ATOM 580 C CA . VAL A 1 92 ? 13.847 1.375 37.312 1.00 39.29 71 VAL A CA 1
ATOM 581 C C . VAL A 1 92 ? 12.546 0.579 37.373 1.00 39.72 71 VAL A C 1
ATOM 582 O O . VAL A 1 92 ? 11.806 0.486 36.388 1.00 37.39 71 VAL A O 1
ATOM 586 N N . PHE A 1 93 ? 12.289 -0.010 38.542 1.00 35.93 72 PHE A N 1
ATOM 587 C CA . PHE A 1 93 ? 11.000 -0.590 38.906 1.00 37.26 72 PHE A CA 1
ATOM 588 C C . PHE A 1 93 ? 10.244 0.389 39.783 1.00 38.96 72 PHE A C 1
ATOM 589 O O . PHE A 1 93 ? 10.776 0.839 40.807 1.00 37.97 72 PHE A O 1
ATOM 597 N N . LEU A 1 94 ? 9.005 0.707 39.414 1.00 37.61 73 LEU A N 1
ATOM 598 C CA . LEU A 1 94 ? 8.183 1.640 40.185 1.00 38.34 73 LEU A CA 1
ATOM 599 C C . LEU A 1 94 ? 7.126 0.850 40.937 1.00 39.94 73 LEU A C 1
ATOM 600 O O . LEU A 1 94 ? 6.235 0.256 40.325 1.00 39.84 73 LEU A O 1
ATOM 605 N N . CYS A 1 95 ? 7.209 0.865 42.252 1.00 40.83 74 CYS A N 1
ATOM 606 C CA . CYS A 1 95 ? 6.174 0.297 43.108 1.00 43.55 74 CYS A CA 1
ATOM 607 C C . CYS A 1 95 ? 5.397 1.396 43.821 1.00 48.53 74 CYS A C 1
ATOM 608 O O . CYS A 1 95 ? 5.065 1.264 44.989 1.00 50.44 74 CYS A O 1
ATOM 611 N N . LEU A 1 96 ? 5.100 2.479 43.128 1.00 51.73 75 LEU A N 1
ATOM 612 C CA . LEU A 1 96 ? 4.382 3.642 43.619 1.00 55.74 75 LEU A CA 1
ATOM 613 C C . LEU A 1 96 ? 2.876 3.472 43.467 1.00 60.83 75 LEU A C 1
ATOM 614 O O . LEU A 1 96 ? 2.401 2.647 42.679 1.00 57.82 75 LEU A O 1
ATOM 619 N N . PRO A 1 97 ? 2.073 4.276 44.191 1.00 63.84 76 PRO A N 1
ATOM 620 C CA . PRO A 1 97 ? 0.630 4.229 44.022 1.00 68.55 76 PRO A CA 1
ATOM 621 C C . PRO A 1 97 ? 0.255 5.028 42.771 1.00 68.92 76 PRO A C 1
ATOM 622 O O . PRO A 1 97 ? 1.137 5.563 42.138 1.00 67.15 76 PRO A O 1
ATOM 626 N N . HIS A 1 98 ? -1.037 5.137 42.483 1.00 79.03 77 HIS A N 1
ATOM 627 C CA . HIS A 1 98 ? -1.492 5.839 41.251 1.00 79.65 77 HIS A CA 1
ATOM 628 C C . HIS A 1 98 ? -1.091 7.315 41.259 1.00 79.39 77 HIS A C 1
ATOM 629 O O . HIS A 1 98 ? -0.729 7.822 42.331 1.00 80.78 77 HIS A O 1
ATOM 636 N N . ALA A 1 99 ? -1.113 7.949 40.091 1.00 67.97 78 ALA A N 1
ATOM 637 C CA . ALA A 1 99 ? -0.821 9.393 39.973 1.00 68.12 78 ALA A CA 1
ATOM 638 C C . ALA A 1 99 ? 0.671 9.678 40.159 1.00 66.45 78 ALA A C 1
ATOM 639 O O . ALA A 1 99 ? 1.278 10.239 39.233 1.00 64.83 78 ALA A O 1
ATOM 641 N N . ALA A 1 100 ? 1.234 9.320 41.313 1.00 65.79 79 ALA A N 1
ATOM 642 C CA . ALA A 1 100 ? 2.684 9.521 41.494 1.00 63.06 79 ALA A CA 1
ATOM 643 C C . ALA A 1 100 ? 3.408 8.640 40.483 1.00 60.14 79 ALA A C 1
ATOM 644 O O . ALA A 1 100 ? 4.472 9.047 39.988 1.00 54.38 79 ALA A O 1
ATOM 646 N N . ALA A 1 101 ? 2.820 7.486 40.186 1.00 61.06 80 ALA A N 1
ATOM 647 C CA . ALA A 1 101 ? 3.460 6.556 39.269 1.00 57.53 80 ALA A CA 1
ATOM 648 C C . ALA A 1 101 ? 3.545 7.146 37.865 1.00 53.84 80 ALA A C 1
ATOM 649 O O . ALA A 1 101 ? 4.550 6.953 37.172 1.00 50.73 80 ALA A O 1
ATOM 651 N N . GLN A 1 102 ? 2.497 7.865 37.438 1.00 54.70 81 GLN A N 1
ATOM 652 C CA . GLN A 1 102 ? 2.488 8.521 36.128 1.00 53.98 81 GLN A CA 1
ATOM 653 C C . GLN A 1 102 ? 3.651 9.500 35.996 1.00 53.17 81 GLN A C 1
ATOM 654 O O . GLN A 1 102 ? 4.381 9.489 34.994 1.00 48.68 81 GLN A O 1
ATOM 660 N N . ASP A 1 103 ? 3.820 10.378 36.993 1.00 50.85 82 ASP A N 1
ATOM 661 C CA . ASP A 1 103 ? 4.872 11.385 36.906 1.00 52.90 82 ASP A CA 1
ATOM 662 C C . ASP A 1 103 ? 6.250 10.733 36.878 1.00 49.12 82 ASP A C 1
ATOM 663 O O . ASP A 1 103 ? 7.105 11.101 36.057 1.00 47.20 82 ASP A O 1
ATOM 668 N N . ALA A 1 104 ? 6.465 9.727 37.731 1.00 50.14 83 ALA A N 1
ATOM 669 C CA . ALA A 1 104 ? 7.767 9.071 37.794 1.00 50.01 83 ALA A CA 1
ATOM 670 C C . ALA A 1 104 ? 8.051 8.310 36.514 1.00 45.74 83 ALA A C 1
ATOM 671 O O . ALA A 1 104 ? 9.146 8.415 35.956 1.00 46.64 83 ALA A O 1
ATOM 673 N N . ALA A 1 105 ? 7.073 7.536 36.037 1.00 45.45 84 ALA A N 1
ATOM 674 C CA . ALA A 1 105 ? 7.260 6.766 34.817 1.00 46.03 84 ALA A CA 1
ATOM 675 C C . ALA A 1 105 ? 7.610 7.680 33.648 1.00 48.33 84 ALA A C 1
ATOM 676 O O . ALA A 1 105 ? 8.499 7.359 32.851 1.00 44.47 84 ALA A O 1
ATOM 678 N N . ALA A 1 106 ? 6.912 8.821 33.538 1.00 47.27 85 ALA A N 1
ATOM 679 C CA . ALA A 1 106 ? 7.177 9.776 32.466 1.00 46.36 85 ALA A CA 1
ATOM 680 C C . ALA A 1 106 ? 8.584 10.342 32.567 1.00 48.70 85 ALA A C 1
ATOM 681 O O . ALA A 1 106 ? 9.265 10.526 31.555 1.00 49.31 85 ALA A O 1
ATOM 683 N N . PHE A 1 107 ? 9.028 10.636 33.782 1.00 48.64 86 PHE A N 1
ATOM 684 C CA . PHE A 1 107 ? 10.355 11.193 33.981 1.00 48.74 86 PHE A CA 1
ATOM 685 C C . PHE A 1 107 ? 11.432 10.191 33.597 1.00 48.80 86 PHE A C 1
ATOM 686 O O . PHE A 1 107 ? 12.301 10.481 32.762 1.00 50.33 86 PHE A O 1
ATOM 694 N N . PHE A 1 108 ? 11.387 8.997 34.186 1.00 46.40 87 PHE A N 1
ATOM 695 C CA . PHE A 1 108 ? 12.417 8.013 33.883 1.00 46.27 87 PHE A CA 1
ATOM 696 C C . PHE A 1 108 ? 12.386 7.572 32.418 1.00 48.23 87 PHE A C 1
ATOM 697 O O . PHE A 1 108 ? 13.439 7.271 31.851 1.00 45.78 87 PHE A O 1
ATOM 705 N N . TYR A 1 109 ? 11.210 7.561 31.782 1.00 45.99 88 TYR A N 1
ATOM 706 C CA . TYR A 1 109 ? 11.131 7.189 30.368 1.00 48.31 88 TYR A CA 1
ATOM 707 C C . TYR A 1 109 ? 11.921 8.164 29.495 1.00 49.05 88 TYR A C 1
ATOM 708 O O . TYR A 1 109 ? 12.745 7.753 28.654 1.00 46.25 88 TYR A O 1
ATOM 717 N N . GLU A 1 110 ? 11.673 9.466 29.663 1.00 49.43 89 GLU A N 1
ATOM 718 C CA . GLU A 1 110 ? 12.346 10.398 28.766 1.00 52.00 89 GLU A CA 1
ATOM 719 C C . GLU A 1 110 ? 13.825 10.535 29.094 1.00 52.51 89 GLU A C 1
ATOM 720 O O . GLU A 1 110 ? 14.614 10.853 28.199 1.00 52.21 89 GLU A O 1
ATOM 726 N N . LYS A 1 111 ? 14.223 10.260 30.339 1.00 50.25 90 LYS A N 1
ATOM 727 C CA . LYS A 1 111 ? 15.636 10.141 30.664 1.00 51.79 90 LYS A CA 1
ATOM 728 C C . LYS A 1 111 ? 16.301 8.962 29.974 1.00 49.19 90 LYS A C 1
ATOM 729 O O . LYS A 1 111 ? 17.525 8.861 30.017 1.00 51.64 90 LYS A O 1
ATOM 735 N N . GLY A 1 112 ? 15.547 8.061 29.354 1.00 48.73 91 GLY A N 1
ATOM 736 C CA . GLY A 1 112 ? 16.162 6.974 28.613 1.00 47.41 91 GLY A CA 1
ATOM 737 C C . GLY A 1 112 ? 16.326 5.662 29.356 1.00 47.06 91 GLY A C 1
ATOM 738 O O . GLY A 1 112 ? 17.035 4.773 28.855 1.00 46.20 91 GLY A O 1
ATOM 739 N N . LEU A 1 113 ? 15.695 5.504 30.523 1.00 41.75 92 LEU A N 1
ATOM 740 C CA . LEU A 1 113 ? 15.782 4.257 31.287 1.00 42.53 92 LEU A CA 1
ATOM 741 C C . LEU A 1 113 ? 14.748 3.234 30.787 1.00 40.77 92 LEU A C 1
ATOM 742 O O . LEU A 1 113 ? 13.732 3.573 30.165 1.00 40.05 92 LEU A O 1
ATOM 747 N N . LYS A 1 114 ? 14.964 1.983 31.174 1.00 40.77 93 LYS A N 1
ATOM 748 C CA . LYS A 1 114 ? 13.910 0.975 30.934 1.00 40.41 93 LYS A CA 1
ATOM 749 C C . LYS A 1 114 ? 13.014 1.076 32.169 1.00 38.86 93 LYS A C 1
ATOM 750 O O . LYS A 1 114 ? 13.561 1.171 33.268 1.00 39.43 93 LYS A O 1
ATOM 756 N N . VAL A 1 115 ? 11.702 1.092 31.995 1.00 35.89 94 VAL A N 1
ATOM 757 C CA . VAL A 1 115 ? 10.771 1.304 33.112 1.00 37.00 94 VAL A CA 1
ATOM 758 C C . VAL A 1 115 ? 9.779 0.152 33.196 1.00 35.74 94 VAL A C 1
ATOM 759 O O . VAL A 1 115 ? 9.072 -0.134 32.214 1.00 37.18 94 VAL A O 1
ATOM 763 N N . VAL A 1 116 ? 9.645 -0.438 34.394 1.00 35.08 95 VAL A N 1
ATOM 764 C CA . VAL A 1 116 ? 8.541 -1.353 34.701 1.00 33.35 95 VAL A CA 1
ATOM 765 C C . VAL A 1 116 ? 7.708 -0.727 35.812 1.00 36.76 95 VAL A C 1
ATOM 766 O O . VAL A 1 116 ? 8.223 -0.457 36.901 1.00 35.17 95 VAL A O 1
ATOM 770 N N . ASP A 1 117 ? 6.445 -0.456 35.522 1.00 35.71 96 ASP A N 1
ATOM 771 C CA . ASP A 1 117 ? 5.555 0.212 36.452 1.00 36.99 96 ASP A CA 1
ATOM 772 C C . ASP A 1 117 ? 4.590 -0.841 36.995 1.00 36.54 96 ASP A C 1
ATOM 773 O O . ASP A 1 117 ? 3.862 -1.475 36.217 1.00 35.32 96 ASP A O 1
ATOM 778 N N . PHE A 1 118 ? 4.603 -1.036 38.322 1.00 35.76 97 PHE A N 1
ATOM 779 C CA . PHE A 1 118 ? 3.708 -2.009 38.963 1.00 35.88 97 PHE A CA 1
ATOM 780 C C . PHE A 1 118 ? 2.259 -1.541 39.013 1.00 37.24 97 PHE A C 1
ATOM 781 O O . PHE A 1 118 ? 1.355 -2.374 39.178 1.00 35.35 97 PHE A O 1
ATOM 789 N N . SER A 1 119 ? 2.024 -0.235 38.920 1.00 37.83 98 SER A N 1
ATOM 790 C CA . SER A 1 119 ? 0.713 0.338 39.133 1.00 41.26 98 SER A CA 1
ATOM 791 C C . SER A 1 119 ? -0.182 0.043 37.936 1.00 41.81 98 SER A C 1
ATOM 792 O O . SER A 1 119 ? 0.249 -0.526 36.922 1.00 37.71 98 SER A O 1
ATOM 795 N N . ALA A 1 120 ? -1.452 0.449 38.060 1.00 40.32 99 ALA A N 1
ATOM 796 C CA . ALA A 1 120 ? -2.445 0.291 36.996 1.00 43.20 99 ALA A CA 1
ATOM 797 C C . ALA A 1 120 ? -2.419 1.430 35.969 1.00 42.32 99 ALA A C 1
ATOM 798 O O . ALA A 1 120 ? -3.094 1.326 34.936 1.00 42.78 99 ALA A O 1
ATOM 800 N N . ASP A 1 121 ? -1.618 2.473 36.209 1.00 41.77 100 ASP A N 1
ATOM 801 C CA . ASP A 1 121 ? -1.742 3.731 35.479 1.00 45.99 100 ASP A CA 1
ATOM 802 C C . ASP A 1 121 ? -1.541 3.576 33.963 1.00 45.10 100 ASP A C 1
ATOM 803 O O . ASP A 1 121 ? -2.139 4.338 33.193 1.00 45.05 100 ASP A O 1
ATOM 808 N N . PHE A 1 122 ? -0.756 2.590 33.510 1.00 39.21 101 PHE A N 1
ATOM 809 C CA . PHE A 1 122 ? -0.493 2.416 32.074 1.00 43.47 101 PHE A CA 1
ATOM 810 C C . PHE A 1 122 ? -0.962 1.074 31.540 1.00 40.31 101 PHE A C 1
ATOM 811 O O . PHE A 1 122 ? -0.568 0.692 30.428 1.00 39.47 101 PHE A O 1
ATOM 819 N N . ARG A 1 123 ? -1.793 0.349 32.302 1.00 39.83 102 ARG A N 1
ATOM 820 C CA . ARG A 1 123 ? -2.265 -0.957 31.861 1.00 39.67 102 ARG A CA 1
ATOM 821 C C . ARG A 1 123 ? -3.388 -0.849 30.842 1.00 43.06 102 ARG A C 1
ATOM 822 O O . ARG A 1 123 ? -3.457 -1.668 29.929 1.00 44.26 102 ARG A O 1
ATOM 830 N N . LEU A 1 124 ? -4.315 0.093 31.024 1.00 43.20 103 LEU A N 1
ATOM 831 C CA . LEU A 1 124 ? -5.540 0.159 30.210 1.00 47.11 103 LEU A CA 1
ATOM 832 C C . LEU A 1 124 ? -5.371 1.197 29.099 1.00 48.10 103 LEU A C 1
ATOM 833 O O . LEU A 1 124 ? -5.313 2.399 29.374 1.00 50.07 103 LEU A O 1
ATOM 838 N N . LYS A 1 125 ? -5.312 0.736 27.850 1.00 47.92 104 LYS A N 1
ATOM 839 C CA . LYS A 1 125 ? -5.173 1.672 26.729 1.00 49.93 104 LYS A CA 1
ATOM 840 C C . LYS A 1 125 ? -6.364 2.632 26.605 1.00 53.85 104 LYS A C 1
ATOM 841 O O . LYS A 1 125 ? -6.223 3.701 25.998 1.00 53.15 104 LYS A O 1
ATOM 847 N N . ASP A 1 126 ? -7.521 2.282 27.188 1.00 54.09 105 ASP A N 1
ATOM 848 C CA . ASP A 1 126 ? -8.716 3.120 27.174 1.00 56.19 105 ASP A CA 1
ATOM 849 C C . ASP A 1 126 ? -8.661 4.089 28.353 1.00 57.45 105 ASP A C 1
ATOM 850 O O . ASP A 1 126 ? -8.905 3.698 29.504 1.00 55.58 105 ASP A O 1
ATOM 855 N N . LYS A 1 127 ? -8.403 5.366 28.050 1.00 58.66 106 LYS A N 1
ATOM 856 C CA . LYS A 1 127 ? -8.100 6.367 29.075 1.00 59.57 106 LYS A CA 1
ATOM 857 C C . LYS A 1 127 ? -9.307 6.663 29.975 1.00 59.51 106 LYS A C 1
ATOM 858 O O . LYS A 1 127 ? -9.154 6.821 31.194 1.00 58.48 106 LYS A O 1
ATOM 864 N N . LYS A 1 128 ? -10.508 6.750 29.399 1.00 59.90 107 LYS A N 1
ATOM 865 C CA . LYS A 1 128 ? -11.696 7.065 30.188 1.00 60.01 107 LYS A CA 1
ATOM 866 C C . LYS A 1 128 ? -12.042 5.934 31.152 1.00 59.77 107 LYS A C 1
ATOM 867 O O . LYS A 1 128 ? -12.478 6.177 32.286 1.00 59.18 107 LYS A O 1
ATOM 873 N N . LEU A 1 129 ? -11.885 4.695 30.699 1.00 59.06 108 LEU A N 1
ATOM 874 C CA . LEU A 1 129 ? -12.077 3.545 31.566 1.00 56.90 108 LEU A CA 1
ATOM 875 C C . LEU A 1 129 ? -11.178 3.642 32.795 1.00 58.24 108 LEU A C 1
ATOM 876 O O . LEU A 1 129 ? -11.634 3.459 33.936 1.00 57.57 108 LEU A O 1
ATOM 881 N N . TYR A 1 130 ? -9.899 3.962 32.577 1.00 57.67 109 TYR A N 1
ATOM 882 C CA . TYR A 1 130 ? -8.964 4.159 33.683 1.00 58.10 109 TYR A CA 1
ATOM 883 C C . TYR A 1 130 ? -9.456 5.220 34.654 1.00 59.31 109 TYR A C 1
ATOM 884 O O . TYR A 1 130 ? -9.496 4.994 35.869 1.00 60.02 109 TYR A O 1
ATOM 893 N N . GLU A 1 131 ? -9.779 6.409 34.136 1.00 58.08 110 GLU A N 1
ATOM 894 C CA . GLU A 1 131 ? -10.198 7.506 34.998 1.00 59.51 110 GLU A CA 1
ATOM 895 C C . GLU A 1 131 ? -11.464 7.142 35.754 1.00 62.00 110 GLU A C 1
ATOM 896 O O . GLU A 1 131 ? -11.598 7.469 36.942 1.00 63.43 110 GLU A O 1
ATOM 902 N N . ALA A 1 132 ? -12.383 6.417 35.095 1.00 60.51 111 ALA A N 1
ATOM 903 C CA . ALA A 1 132 ? -13.628 6.023 35.751 1.00 62.12 111 ALA A CA 1
ATOM 904 C C . ALA A 1 132 ? -13.366 5.006 36.860 1.00 62.37 111 ALA A C 1
ATOM 905 O O . ALA A 1 132 ? -13.953 5.099 37.944 1.00 62.24 111 ALA A O 1
ATOM 907 N N . THR A 1 133 ? -12.466 4.048 36.617 1.00 60.66 112 THR A N 1
ATOM 908 C CA . THR A 1 133 ? -12.184 3.001 37.598 1.00 59.03 112 THR A CA 1
ATOM 909 C C . THR A 1 133 ? -11.367 3.530 38.772 1.00 61.34 112 THR A C 1
ATOM 910 O O . THR A 1 133 ? -11.651 3.212 39.932 1.00 61.56 112 THR A O 1
ATOM 914 N N . TYR A 1 134 ? -10.307 4.293 38.489 1.00 62.98 113 TYR A N 1
ATOM 915 C CA . TYR A 1 134 ? -9.345 4.710 39.503 1.00 62.84 113 TYR A CA 1
ATOM 916 C C . TYR A 1 134 ? -9.629 6.101 40.060 1.00 65.95 113 TYR A C 1
ATOM 917 O O . TYR A 1 134 ? -8.975 6.506 41.029 1.00 65.58 113 TYR A O 1
ATOM 926 N N . LYS A 1 135 ? -10.645 6.767 39.505 1.00 64.12 114 LYS A N 1
ATOM 927 C CA . LYS A 1 135 ? -11.105 8.086 40.024 1.00 69.62 114 LYS A CA 1
ATOM 928 C C . LYS A 1 135 ? -9.974 9.116 40.043 1.00 70.88 114 LYS A C 1
ATOM 929 O O . LYS A 1 135 ? -9.968 9.953 40.955 1.00 70.11 114 LYS A O 1
ATOM 935 N N . VAL A 1 136 ? -9.072 9.058 39.066 1.00 69.36 115 VAL A N 1
ATOM 936 C CA . VAL A 1 136 ? -7.968 10.056 38.961 1.00 70.55 115 VAL A CA 1
ATOM 937 C C . VAL A 1 136 ? -7.732 10.337 37.474 1.00 71.16 115 VAL A C 1
ATOM 938 O O . VAL A 1 136 ? -8.060 9.465 36.654 1.00 68.20 115 VAL A O 1
ATOM 942 N N . ASP A 1 137 ? -7.163 11.493 37.141 1.00 75.96 116 ASP A N 1
ATOM 943 C CA . ASP A 1 137 ? -7.012 11.877 35.711 1.00 73.75 116 ASP A CA 1
ATOM 944 C C . ASP A 1 137 ? -5.728 11.301 35.094 1.00 69.13 116 ASP A C 1
ATOM 945 O O . ASP A 1 137 ? -4.711 11.244 35.805 1.00 68.18 116 ASP A O 1
ATOM 950 N N . HIS A 1 138 ? -5.787 10.878 33.826 1.00 66.09 117 HIS A N 1
ATOM 951 C CA . HIS A 1 138 ? -4.604 10.388 33.113 1.00 61.32 117 HIS A CA 1
ATOM 952 C C . HIS A 1 138 ? -4.045 11.498 32.238 1.00 60.99 117 HIS A C 1
ATOM 953 O O . HIS A 1 138 ? -4.637 11.857 31.214 1.00 60.08 117 HIS A O 1
ATOM 960 N N . THR A 1 139 ? -2.868 11.985 32.612 1.00 57.81 118 THR A N 1
ATOM 961 C CA . THR A 1 139 ? -2.268 13.170 32.021 1.00 56.89 118 THR A CA 1
ATOM 962 C C . THR A 1 139 ? -1.108 12.868 31.066 1.00 54.95 118 THR A C 1
ATOM 963 O O . THR A 1 139 ? -0.451 13.807 30.609 1.00 54.43 118 THR A O 1
ATOM 967 N N . TYR A 1 140 ? -0.857 11.601 30.721 1.00 53.58 119 TYR A N 1
ATOM 968 C CA . TYR A 1 140 ? 0.175 11.243 29.743 1.00 53.74 119 TYR A CA 1
ATOM 969 C C . TYR A 1 140 ? -0.403 10.332 28.672 1.00 51.09 119 TYR A C 1
ATOM 970 O O . TYR A 1 140 ? -0.048 9.153 28.582 1.00 50.03 119 TYR A O 1
ATOM 979 N N . PRO A 1 141 ? -1.265 10.868 27.807 1.00 52.46 120 PRO A N 1
ATOM 980 C CA . PRO A 1 141 ? -1.905 10.029 26.776 1.00 53.93 120 PRO A CA 1
ATOM 981 C C . PRO A 1 141 ? -0.958 9.382 25.769 1.00 52.98 120 PRO A C 1
ATOM 982 O O . PRO A 1 141 ? -1.226 8.257 25.324 1.00 52.09 120 PRO A O 1
ATOM 986 N N . ASP A 1 142 ? 0.110 10.066 25.347 1.00 53.32 121 ASP A N 1
ATOM 987 C CA . ASP A 1 142 ? 1.009 9.465 24.358 1.00 53.35 121 ASP A CA 1
ATOM 988 C C . ASP A 1 142 ? 1.799 8.308 24.954 1.00 51.34 121 ASP A C 1
ATOM 989 O O . ASP A 1 142 ? 1.997 7.273 24.298 1.00 48.71 121 ASP A O 1
ATOM 994 N N . LEU A 1 143 ? 2.281 8.482 26.189 1.00 49.64 122 LEU A N 1
ATOM 995 C CA . LEU A 1 143 ? 2.956 7.393 26.888 1.00 48.81 122 LEU A CA 1
ATOM 996 C C . LEU A 1 143 ? 2.033 6.197 27.069 1.00 48.00 122 LEU A C 1
ATOM 997 O O . LEU A 1 143 ? 2.459 5.050 26.899 1.00 46.37 122 LEU A O 1
ATOM 1002 N N . LEU A 1 144 ? 0.760 6.447 27.402 1.00 49.98 123 LEU A N 1
ATOM 1003 C CA . LEU A 1 144 ? -0.210 5.363 27.543 1.00 48.24 123 LEU A CA 1
ATOM 1004 C C . LEU A 1 144 ? -0.301 4.543 26.270 1.00 48.39 123 LEU A C 1
ATOM 1005 O O . LEU A 1 144 ? -0.402 3.311 26.319 1.00 46.04 123 LEU A O 1
ATOM 1010 N N . ARG A 1 145 ? -0.229 5.209 25.112 1.00 47.41 124 ARG A N 1
ATOM 1011 C CA . ARG A 1 145 ? -0.215 4.505 23.839 1.00 49.15 124 ARG A CA 1
ATOM 1012 C C . ARG A 1 145 ? 1.042 3.664 23.686 1.00 48.08 124 ARG A C 1
ATOM 1013 O O . ARG A 1 145 ? 1.009 2.612 23.037 1.00 47.41 124 ARG A O 1
ATOM 1021 N N . LYS A 1 146 ? 2.162 4.101 24.259 1.00 45.73 125 LYS A N 1
ATOM 1022 C CA . LYS A 1 146 ? 3.395 3.343 24.060 1.00 48.05 125 LYS A CA 1
ATOM 1023 C C . LYS A 1 146 ? 3.551 2.159 25.018 1.00 46.93 125 LYS A C 1
ATOM 1024 O O . LYS A 1 146 ? 4.279 1.209 24.694 1.00 42.43 125 LYS A O 1
ATOM 1030 N N . ALA A 1 147 ? 2.907 2.186 26.181 1.00 42.69 126 ALA A N 1
ATOM 1031 C CA . ALA A 1 147 ? 3.189 1.183 27.201 1.00 41.45 126 ALA A CA 1
ATOM 1032 C C . ALA A 1 147 ? 2.760 -0.202 26.733 1.00 42.04 126 ALA A C 1
ATOM 1033 O O . ALA A 1 147 ? 1.749 -0.370 26.045 1.00 44.09 126 ALA A O 1
ATOM 1035 N N . VAL A 1 148 ? 3.536 -1.209 27.097 1.00 37.52 127 VAL A N 1
ATOM 1036 C CA . VAL A 1 148 ? 3.209 -2.583 26.740 1.00 35.23 127 VAL A CA 1
ATOM 1037 C C . VAL A 1 148 ? 2.674 -3.304 27.990 1.00 36.52 127 VAL A C 1
ATOM 1038 O O . VAL A 1 148 ? 3.267 -3.211 29.076 1.00 34.81 127 VAL A O 1
ATOM 1042 N N . TYR A 1 149 ? 1.582 -4.054 27.830 1.00 32.24 128 TYR A N 1
ATOM 1043 C CA . TYR A 1 149 ? 1.022 -4.860 28.951 1.00 34.85 128 TYR A CA 1
ATOM 1044 C C . TYR A 1 149 ? 1.978 -6.021 29.218 1.00 36.60 128 TYR A C 1
ATOM 1045 O O . TYR A 1 149 ? 2.138 -6.863 28.322 1.00 33.42 128 TYR A O 1
ATOM 1054 N N . GLY A 1 150 ? 2.544 -6.091 30.420 1.00 33.23 129 GLY A N 1
ATOM 1055 C CA . GLY A 1 150 ? 3.607 -7.067 30.714 1.00 33.47 129 GLY A CA 1
ATOM 1056 C C . GLY A 1 150 ? 3.213 -8.487 31.055 1.00 35.45 129 GLY A C 1
ATOM 1057 O O . GLY A 1 150 ? 3.644 -8.944 32.112 1.00 33.93 129 GLY A O 1
ATOM 1058 N N . LEU A 1 151 ? 2.457 -9.166 30.195 1.00 33.77 130 LEU A N 1
ATOM 1059 C CA . LEU A 1 151 ? 2.191 -10.612 30.397 1.00 36.14 130 LEU A CA 1
ATOM 1060 C C . LEU A 1 151 ? 3.232 -11.308 29.535 1.00 33.50 130 LEU A C 1
ATOM 1061 O O . LEU A 1 151 ? 2.993 -11.463 28.341 1.00 36.65 130 LEU A O 1
ATOM 1066 N N . PRO A 1 152 ? 4.376 -11.719 30.110 1.00 37.05 131 PRO A N 1
ATOM 1067 C CA . PRO A 1 152 ? 5.490 -12.239 29.314 1.00 35.93 131 PRO A CA 1
ATOM 1068 C C . PRO A 1 152 ? 5.189 -13.460 28.429 1.00 38.88 131 PRO A C 1
ATOM 1069 O O . PRO A 1 152 ? 5.786 -13.558 27.393 1.00 39.23 131 PRO A O 1
ATOM 1073 N N . GLU A 1 153 ? 4.284 -14.338 28.849 1.00 36.97 132 GLU A N 1
ATOM 1074 C CA . GLU A 1 153 ? 4.026 -15.564 28.056 1.00 40.19 132 GLU A CA 1
ATOM 1075 C C . GLU A 1 153 ? 3.010 -15.258 26.950 1.00 38.72 132 GLU A C 1
ATOM 1076 O O . GLU A 1 153 ? 2.761 -16.145 26.140 1.00 38.21 132 GLU A O 1
ATOM 1082 N N . ILE A 1 154 ? 2.463 -14.040 26.922 1.00 37.05 133 ILE A N 1
ATOM 1083 C CA . ILE A 1 154 ? 1.562 -13.719 25.827 1.00 36.56 133 ILE A CA 1
ATOM 1084 C C . ILE A 1 154 ? 2.139 -12.633 24.910 1.00 38.87 133 ILE A C 1
ATOM 1085 O O . ILE A 1 154 ? 2.085 -12.761 23.687 1.00 38.89 133 ILE A O 1
ATOM 1090 N N . PHE A 1 155 ? 2.676 -11.548 25.480 1.00 36.07 134 PHE A N 1
ATOM 1091 C CA . PHE A 1 155 ? 3.045 -10.373 24.691 1.00 39.28 134 PHE A CA 1
ATOM 1092 C C . PHE A 1 155 ? 4.565 -10.184 24.586 1.00 38.58 134 PHE A C 1
ATOM 1093 O O . PHE A 1 155 ? 5.056 -9.059 24.456 1.00 35.67 134 PHE A O 1
ATOM 1101 N N . GLU A 1 156 ? 5.309 -11.285 24.666 1.00 39.59 135 GLU A N 1
ATOM 1102 C CA . GLU A 1 156 ? 6.765 -11.260 24.634 1.00 41.31 135 GLU A CA 1
ATOM 1103 C C . GLU A 1 156 ? 7.317 -10.505 23.422 1.00 40.50 135 GLU A C 1
ATOM 1104 O O . GLU A 1 156 ? 8.346 -9.827 23.526 1.00 39.21 135 GLU A O 1
ATOM 1110 N N . VAL A 1 157 ? 6.657 -10.630 22.265 1.00 39.57 136 VAL A N 1
ATOM 1111 C CA . VAL A 1 157 ? 7.165 -9.986 21.052 1.00 44.67 136 VAL A CA 1
ATOM 1112 C C . VAL A 1 157 ? 7.236 -8.487 21.262 1.00 43.76 136 VAL A C 1
ATOM 1113 O O . VAL A 1 157 ? 8.246 -7.852 20.953 1.00 42.15 136 VAL A O 1
ATOM 1117 N N . ASP A 1 158 ? 6.198 -7.924 21.889 1.00 39.46 137 ASP A N 1
ATOM 1118 C CA . ASP A 1 158 ? 6.095 -6.489 22.104 1.00 40.26 137 ASP A CA 1
ATOM 1119 C C . ASP A 1 158 ? 6.937 -6.027 23.284 1.00 39.69 137 ASP A C 1
ATOM 1120 O O . ASP A 1 158 ? 7.468 -4.904 23.272 1.00 38.92 137 ASP A O 1
ATOM 1125 N N . ILE A 1 159 ? 7.074 -6.873 24.312 1.00 37.91 138 ILE A N 1
ATOM 1126 C CA . ILE A 1 159 ? 7.848 -6.481 25.484 1.00 38.14 138 ILE A CA 1
ATOM 1127 C C . ILE A 1 159 ? 9.319 -6.333 25.112 1.00 38.47 138 ILE A C 1
ATOM 1128 O O . ILE A 1 159 ? 9.993 -5.404 25.559 1.00 38.53 138 ILE A O 1
ATOM 1133 N N . LYS A 1 160 ? 9.839 -7.254 24.310 1.00 38.04 139 LYS A N 1
ATOM 1134 C CA . LYS A 1 160 ? 11.257 -7.196 23.921 1.00 39.78 139 LYS A CA 1
ATOM 1135 C C . LYS A 1 160 ? 11.643 -5.876 23.254 1.00 44.39 139 LYS A C 1
ATOM 1136 O O . LYS A 1 160 ? 12.804 -5.465 23.348 1.00 46.62 139 LYS A O 1
ATOM 1142 N N . LYS A 1 161 ? 10.706 -5.197 22.588 1.00 40.77 140 LYS A N 1
ATOM 1143 C CA . LYS A 1 161 ? 10.986 -3.898 21.974 1.00 43.25 140 LYS A CA 1
ATOM 1144 C C . LYS A 1 161 ? 10.594 -2.701 22.834 1.00 45.15 140 LYS A C 1
ATOM 1145 O O . LYS A 1 161 ? 10.816 -1.558 22.408 1.00 41.87 140 LYS A O 1
ATOM 1151 N N . ALA A 1 162 ? 10.006 -2.912 24.022 1.00 37.40 141 ALA A N 1
ATOM 1152 C CA . ALA A 1 162 ? 9.479 -1.809 24.814 1.00 41.89 141 ALA A CA 1
ATOM 1153 C C . ALA A 1 162 ? 10.554 -1.157 25.689 1.00 43.52 141 ALA A C 1
ATOM 1154 O O . ALA A 1 162 ? 11.551 -1.774 26.084 1.00 41.87 141 ALA A O 1
ATOM 1156 N N . GLU A 1 163 ? 10.326 0.102 26.028 1.00 41.71 142 GLU A N 1
ATOM 1157 C CA . GLU A 1 163 ? 11.056 0.721 27.121 1.00 41.34 142 GLU A CA 1
ATOM 1158 C C . GLU A 1 163 ? 10.140 1.082 28.291 1.00 40.38 142 GLU A C 1
ATOM 1159 O O . GLU A 1 163 ? 10.626 1.512 29.334 1.00 38.72 142 GLU A O 1
ATOM 1165 N N . LEU A 1 164 ? 8.830 0.960 28.133 1.00 39.02 143 LEU A N 1
ATOM 1166 C CA . LEU A 1 164 ? 7.895 1.195 29.232 1.00 39.06 143 LEU A CA 1
ATOM 1167 C C . LEU A 1 164 ? 6.907 0.045 29.241 1.00 38.30 143 LEU A C 1
ATOM 1168 O O . LEU A 1 164 ? 6.257 -0.222 28.226 1.00 37.90 143 LEU A O 1
ATOM 1173 N N . VAL A 1 165 ? 6.845 -0.674 30.357 1.00 34.75 144 VAL A N 1
ATOM 1174 C CA . VAL A 1 165 ? 5.991 -1.844 30.464 1.00 33.80 144 VAL A CA 1
ATOM 1175 C C . VAL A 1 165 ? 5.110 -1.654 31.683 1.00 35.16 144 VAL A C 1
ATOM 1176 O O . VAL A 1 165 ? 5.594 -1.260 32.744 1.00 33.31 144 VAL A O 1
ATOM 1180 N N . ALA A 1 166 ? 3.821 -1.864 31.500 1.00 33.48 145 ALA A N 1
ATOM 1181 C CA . ALA A 1 166 ? 2.855 -1.831 32.591 1.00 32.72 145 ALA A CA 1
ATOM 1182 C C . ALA A 1 166 ? 2.754 -3.260 33.127 1.00 33.56 145 ALA A C 1
ATOM 1183 O O . ALA A 1 166 ? 2.321 -4.174 32.407 1.00 32.82 145 ALA A O 1
ATOM 1185 N N . ASN A 1 167 ? 3.219 -3.475 34.355 1.00 32.05 146 ASN A N 1
ATOM 1186 C CA . ASN A 1 167 ? 3.131 -4.811 34.931 1.00 30.13 146 ASN A CA 1
ATOM 1187 C C . ASN A 1 167 ? 1.661 -5.153 35.221 1.00 33.76 146 ASN A C 1
ATOM 1188 O O . ASN A 1 167 ? 0.960 -4.356 35.870 1.00 32.01 146 ASN A O 1
ATOM 1193 N N . PRO A 1 168 ? 1.177 -6.324 34.802 1.00 31.79 147 PRO A N 1
ATOM 1194 C CA . PRO A 1 168 ? -0.229 -6.701 35.024 1.00 31.84 147 PRO A CA 1
ATOM 1195 C C . PRO A 1 168 ? -0.580 -6.830 36.507 1.00 31.80 147 PRO A C 1
ATOM 1196 O O . PRO A 1 168 ? 0.283 -7.067 37.338 1.00 31.36 147 PRO A O 1
ATOM 1200 N N . GLY A 1 169 ? -1.881 -6.727 36.815 1.00 32.07 148 GLY A N 1
ATOM 1201 C CA . GLY A 1 169 ? -2.339 -6.996 38.177 1.00 30.88 148 GLY A CA 1
ATOM 1202 C C . GLY A 1 169 ? -2.280 -8.477 38.507 1.00 30.70 148 GLY A C 1
ATOM 1203 O O . GLY A 1 169 ? -2.231 -9.326 37.605 1.00 33.09 148 GLY A O 1
ATOM 1204 N N . CYS A 1 170 ? -2.307 -8.799 39.817 1.00 31.91 149 CYS A N 1
ATOM 1205 C CA . CYS A 1 170 ? -2.104 -10.191 40.249 1.00 30.43 149 CYS A CA 1
ATOM 1206 C C . CYS A 1 170 ? -3.294 -11.087 39.876 1.00 30.51 149 CYS A C 1
ATOM 1207 O O . CYS A 1 170 ? -3.123 -12.152 39.269 1.00 30.38 149 CYS A O 1
ATOM 1210 N N . TYR A 1 171 ? -4.505 -10.717 40.276 1.00 30.13 150 TYR A N 1
ATOM 1211 C CA . TYR A 1 171 ? -5.663 -11.490 39.828 1.00 29.41 150 TYR A CA 1
ATOM 1212 C C . TYR A 1 171 ? -5.784 -11.574 38.294 1.00 29.65 150 TYR A C 1
ATOM 1213 O O . TYR A 1 171 ? -6.100 -12.658 37.786 1.00 30.41 150 TYR A O 1
ATOM 1222 N N . PRO A 1 172 ? -5.626 -10.503 37.523 1.00 29.18 151 PRO A N 1
ATOM 1223 C CA . PRO A 1 172 ? -5.670 -10.663 36.036 1.00 30.92 151 PRO A CA 1
ATOM 1224 C C . PRO A 1 172 ? -4.680 -11.700 35.496 1.00 30.59 151 PRO A C 1
ATOM 1225 O O . PRO A 1 172 ? -5.015 -12.470 34.595 1.00 30.84 151 PRO A O 1
ATOM 1229 N N . THR A 1 173 ? -3.489 -11.805 36.093 1.00 30.46 152 THR A N 1
ATOM 1230 C CA . THR A 1 173 ? -2.529 -12.816 35.655 1.00 30.23 152 THR A CA 1
ATOM 1231 C C . THR A 1 173 ? -3.085 -14.230 35.823 1.00 30.50 152 THR A C 1
ATOM 1232 O O . THR A 1 173 ? -2.897 -15.105 34.960 1.00 31.40 152 THR A O 1
ATOM 1236 N N . SER A 1 174 ? -3.755 -14.494 36.948 1.00 29.09 153 SER A N 1
ATOM 1237 C CA . SER A 1 174 ? -4.206 -15.857 37.156 1.00 28.54 153 SER A CA 1
ATOM 1238 C C . SER A 1 174 ? -5.381 -16.218 36.234 1.00 29.30 153 SER A C 1
ATOM 1239 O O . SER A 1 174 ? -5.620 -17.404 35.972 1.00 29.80 153 SER A O 1
ATOM 1242 N N . VAL A 1 175 ? -6.160 -15.237 35.784 1.00 27.22 154 VAL A N 1
ATOM 1243 C CA . VAL A 1 175 ? -7.351 -15.492 34.958 1.00 27.20 154 VAL A CA 1
ATOM 1244 C C . VAL A 1 175 ? -7.048 -15.356 33.462 1.00 32.28 154 VAL A C 1
ATOM 1245 O O . VAL A 1 175 ? -7.478 -16.191 32.657 1.00 30.18 154 VAL A O 1
ATOM 1249 N N . ILE A 1 176 ? -6.291 -14.323 33.082 1.00 30.38 155 ILE A N 1
ATOM 1250 C CA . ILE A 1 176 ? -5.978 -14.114 31.657 1.00 30.61 155 ILE A CA 1
ATOM 1251 C C . ILE A 1 176 ? -5.166 -15.274 31.100 1.00 31.72 155 ILE A C 1
ATOM 1252 O O . ILE A 1 176 ? -5.438 -15.762 29.991 1.00 32.80 155 ILE A O 1
ATOM 1257 N N . THR A 1 177 ? -4.133 -15.718 31.841 1.00 31.13 156 THR A N 1
ATOM 1258 C CA . THR A 1 177 ? -3.188 -16.694 31.303 1.00 30.93 156 THR A CA 1
ATOM 1259 C C . THR A 1 177 ? -3.858 -17.971 30.794 1.00 33.82 156 THR A C 1
ATOM 1260 O O . THR A 1 177 ? -3.587 -18.365 29.639 1.00 33.81 156 THR A O 1
ATOM 1264 N N . PRO A 1 178 ? -4.706 -18.662 31.561 1.00 31.96 157 PRO A N 1
ATOM 1265 C CA . PRO A 1 178 ? -5.338 -19.872 31.012 1.00 32.13 157 PRO A CA 1
ATOM 1266 C C . PRO A 1 178 ? -6.433 -19.571 30.003 1.00 33.36 157 PRO A C 1
ATOM 1267 O O . PRO A 1 178 ? -6.692 -20.410 29.136 1.00 32.99 157 PRO A O 1
ATOM 1271 N N . LEU A 1 179 ? -7.113 -18.422 30.082 1.00 32.11 158 LEU A N 1
ATOM 1272 C CA . LEU A 1 179 ? -8.229 -18.227 29.152 1.00 34.05 158 LEU A CA 1
ATOM 1273 C C . LEU A 1 179 ? -7.771 -17.781 27.768 1.00 34.64 158 LEU A C 1
ATOM 1274 O O . LEU A 1 179 ? -8.453 -18.088 26.779 1.00 34.10 158 LEU A O 1
ATOM 1279 N N . TYR A 1 180 ? -6.699 -17.010 27.697 1.00 33.51 159 TYR A N 1
ATOM 1280 C CA . TYR A 1 180 ? -6.229 -16.396 26.430 1.00 34.78 159 TYR A CA 1
ATOM 1281 C C . TYR A 1 180 ? -6.158 -17.384 25.244 1.00 35.61 159 TYR A C 1
ATOM 1282 O O . TYR A 1 180 ? -6.854 -17.170 24.244 1.00 35.42 159 TYR A O 1
ATOM 1291 N N . PRO A 1 181 ? -5.406 -18.490 25.313 1.00 35.74 160 PRO A N 1
ATOM 1292 C CA . PRO A 1 181 ? -5.331 -19.382 24.131 1.00 38.06 160 PRO A CA 1
ATOM 1293 C C . PRO A 1 181 ? -6.649 -20.059 23.765 1.00 40.35 160 PRO A C 1
ATOM 1294 O O . PRO A 1 181 ? -6.862 -20.375 22.585 1.00 35.22 160 PRO A O 1
ATOM 1298 N N . LEU A 1 182 ? -7.528 -20.325 24.747 1.00 34.77 161 LEU A N 1
ATOM 1299 C CA . LEU A 1 182 ? -8.765 -21.059 24.503 1.00 36.32 161 LEU A CA 1
ATOM 1300 C C . LEU A 1 182 ? -9.772 -20.163 23.823 1.00 39.99 161 LEU A C 1
ATOM 1301 O O . LEU A 1 182 ? -10.524 -20.613 22.946 1.00 41.61 161 LEU A O 1
ATOM 1306 N N . LEU A 1 183 ? -9.770 -18.878 24.189 1.00 37.30 162 LEU A N 1
ATOM 1307 C CA . LEU A 1 183 ? -10.633 -17.941 23.489 1.00 39.08 162 LEU A CA 1
ATOM 1308 C C . LEU A 1 183 ? -10.157 -17.738 22.062 1.00 42.80 162 LEU A C 1
ATOM 1309 O O . LEU A 1 183 ? -10.969 -17.721 21.131 1.00 43.41 162 LEU A O 1
ATOM 1314 N N . LYS A 1 184 ? -8.837 -17.598 21.873 1.00 39.74 163 LYS A N 1
ATOM 1315 C CA . LYS A 1 184 ? -8.295 -17.268 20.550 1.00 41.29 163 LYS A CA 1
ATOM 1316 C C . LYS A 1 184 ? -8.502 -18.416 19.566 1.00 44.59 163 LYS A C 1
ATOM 1317 O O . LYS A 1 184 ? -8.738 -18.196 18.363 1.00 45.90 163 LYS A O 1
ATOM 1323 N N . ALA A 1 185 ? -8.359 -19.645 20.056 1.00 41.26 164 ALA A N 1
ATOM 1324 C CA . ALA A 1 185 ? -8.602 -20.856 19.301 1.00 42.44 164 ALA A CA 1
ATOM 1325 C C . ALA A 1 185 ? -10.083 -21.200 19.175 1.00 42.99 164 ALA A C 1
ATOM 1326 O O . ALA A 1 185 ? -10.418 -22.159 18.471 1.00 44.07 164 ALA A O 1
ATOM 1328 N N . GLY A 1 186 ? -10.970 -20.457 19.848 1.00 44.22 165 GLY A N 1
ATOM 1329 C CA . GLY A 1 186 ? -12.406 -20.664 19.778 1.00 45.46 165 GLY A CA 1
ATOM 1330 C C . GLY A 1 186 ? -12.944 -21.879 20.509 1.00 45.32 165 GLY A C 1
ATOM 1331 O O . GLY A 1 186 ? -14.043 -22.347 20.183 1.00 43.79 165 GLY A O 1
ATOM 1332 N N . LEU A 1 187 ? -12.199 -22.424 21.473 1.00 41.93 166 LEU A N 1
ATOM 1333 C CA . LEU A 1 187 ? -12.604 -23.665 22.125 1.00 45.57 166 LEU A CA 1
ATOM 1334 C C . LEU A 1 187 ? -13.566 -23.461 23.295 1.00 44.90 166 LEU A C 1
ATOM 1335 O O . LEU A 1 187 ? -14.162 -24.441 23.762 1.00 44.80 166 LEU A O 1
ATOM 1340 N N . ILE A 1 188 ? -13.728 -22.231 23.792 1.00 44.10 167 ILE A N 1
ATOM 1341 C CA . ILE A 1 188 ? -14.694 -21.941 24.848 1.00 42.46 167 ILE A CA 1
ATOM 1342 C C . ILE A 1 188 ? -15.501 -20.738 24.406 1.00 42.71 167 ILE A C 1
ATOM 1343 O O . ILE A 1 188 ? -15.045 -19.907 23.610 1.00 42.93 167 ILE A O 1
ATOM 1348 N N . SER A 1 189 ? -16.697 -20.658 24.920 1.00 40.51 168 SER A N 1
ATOM 1349 C CA . SER A 1 189 ? -17.534 -19.516 24.644 1.00 42.70 168 SER A CA 1
ATOM 1350 C C . SER A 1 189 ? -16.982 -18.266 25.326 1.00 42.37 168 SER A C 1
ATOM 1351 O O . SER A 1 189 ? -16.442 -18.341 26.442 1.00 42.03 168 SER A O 1
ATOM 1354 N N . PRO A 1 190 ? -17.074 -17.103 24.680 1.00 43.65 169 PRO A N 1
ATOM 1355 C CA . PRO A 1 190 ? -16.611 -15.872 25.338 1.00 42.08 169 PRO A CA 1
ATOM 1356 C C . PRO A 1 190 ? -17.614 -15.282 26.317 1.00 42.37 169 PRO A C 1
ATOM 1357 O O . PRO A 1 190 ? -17.263 -14.331 27.032 1.00 43.60 169 PRO A O 1
ATOM 1361 N N . GLU A 1 191 ? -18.835 -15.809 26.367 1.00 40.81 170 GLU A N 1
ATOM 1362 C CA . GLU A 1 191 ? -19.913 -15.308 27.202 1.00 42.38 170 GLU A CA 1
ATOM 1363 C C . GLU A 1 191 ? -20.122 -16.227 28.401 1.00 41.37 170 GLU A C 1
ATOM 1364 O O . GLU A 1 191 ? -19.968 -17.449 28.308 1.00 42.40 170 GLU A O 1
ATOM 1370 N N . GLY A 1 192 ? -20.546 -15.634 29.507 1.00 41.66 171 GLY A N 1
ATOM 1371 C CA . GLY A 1 192 ? -20.964 -16.396 30.667 1.00 41.97 171 GLY A CA 1
ATOM 1372 C C . GLY A 1 192 ? -19.845 -16.860 31.585 1.00 37.93 171 GLY A C 1
ATOM 1373 O O . GLY A 1 192 ? -20.130 -17.589 32.549 1.00 37.37 171 GLY A O 1
ATOM 1374 N N . ILE A 1 193 ? -18.597 -16.440 31.345 1.00 35.27 172 ILE A N 1
ATOM 1375 C CA . ILE A 1 193 ? -17.464 -16.932 32.144 1.00 33.97 172 ILE A CA 1
ATOM 1376 C C . ILE A 1 193 ? -17.514 -16.336 33.551 1.00 32.85 172 ILE A C 1
ATOM 1377 O O . ILE A 1 193 ? -17.671 -15.117 33.733 1.00 32.81 172 ILE A O 1
ATOM 1382 N N . ILE A 1 194 ? -17.301 -17.185 34.552 1.00 32.96 173 ILE A N 1
ATOM 1383 C CA . ILE A 1 194 ? -17.257 -16.768 35.948 1.00 32.09 173 ILE A CA 1
ATOM 1384 C C . ILE A 1 194 ? -15.891 -17.136 36.524 1.00 30.17 173 ILE A C 1
ATOM 1385 O O . ILE A 1 194 ? -15.448 -18.285 36.405 1.00 30.99 173 ILE A O 1
ATOM 1390 N N . ALA A 1 195 ? -15.201 -16.150 37.075 1.00 29.00 174 ALA A N 1
ATOM 1391 C CA . ALA A 1 195 ? -13.933 -16.373 37.779 1.00 28.03 174 ALA A CA 1
ATOM 1392 C C . ALA A 1 195 ? -14.173 -16.097 39.265 1.00 29.81 174 ALA A C 1
ATOM 1393 O O . ALA A 1 195 ? -14.335 -14.936 39.667 1.00 31.07 174 ALA A O 1
ATOM 1395 N N . ASP A 1 196 ? -14.188 -17.159 40.084 1.00 31.33 175 ASP A N 1
ATOM 1396 C CA . ASP A 1 196 ? -14.331 -17.026 41.544 1.00 29.36 175 ASP A CA 1
ATOM 1397 C C . ASP A 1 196 ? -12.922 -17.144 42.160 1.00 28.79 175 ASP A C 1
ATOM 1398 O O . ASP A 1 196 ? -12.327 -18.223 42.183 1.00 27.59 175 ASP A O 1
ATOM 1403 N N . SER A 1 197 ? -12.357 -16.022 42.590 1.00 26.40 176 SER A N 1
ATOM 1404 C CA . SER A 1 197 ? -10.930 -15.985 42.893 1.00 26.84 176 SER A CA 1
ATOM 1405 C C . SER A 1 197 ? -10.694 -15.600 44.346 1.00 29.35 176 SER A C 1
ATOM 1406 O O . SER A 1 197 ? -11.496 -14.868 44.950 1.00 28.68 176 SER A O 1
ATOM 1409 N N . LYS A 1 198 ? -9.555 -16.075 44.875 1.00 29.36 177 LYS A N 1
ATOM 1410 C CA . LYS A 1 198 ? -9.264 -15.988 46.305 1.00 27.87 177 LYS A CA 1
ATOM 1411 C C . LYS A 1 198 ? -7.796 -15.628 46.487 1.00 28.10 177 LYS A C 1
ATOM 1412 O O . LYS A 1 198 ? -6.938 -16.183 45.801 1.00 29.49 177 LYS A O 1
ATOM 1418 N N . SER A 1 199 ? -7.506 -14.677 47.385 1.00 29.86 178 SER A N 1
ATOM 1419 C CA . SER A 1 199 ? -6.131 -14.210 47.582 1.00 27.87 178 SER A CA 1
ATOM 1420 C C . SER A 1 199 ? -5.753 -14.122 49.060 1.00 26.76 178 SER A C 1
ATOM 1421 O O . SER A 1 199 ? -6.580 -13.777 49.921 1.00 27.40 178 SER A O 1
ATOM 1424 N N . GLY A 1 200 ? -4.466 -14.384 49.318 1.00 26.21 179 GLY A N 1
ATOM 1425 C CA . GLY A 1 200 ? -3.866 -14.094 50.613 1.00 28.03 179 GLY A CA 1
ATOM 1426 C C . GLY A 1 200 ? -3.865 -12.607 50.924 1.00 30.50 179 GLY A C 1
ATOM 1427 O O . GLY A 1 200 ? -3.970 -11.759 50.038 1.00 28.46 179 GLY A O 1
ATOM 1428 N N . VAL A 1 201 ? -3.715 -12.289 52.221 1.00 29.18 180 VAL A N 1
ATOM 1429 C CA . VAL A 1 201 ? -3.842 -10.907 52.689 1.00 30.86 180 VAL A CA 1
ATOM 1430 C C . VAL A 1 201 ? -2.710 -9.987 52.191 1.00 33.52 180 VAL A C 1
ATOM 1431 O O . VAL A 1 201 ? -2.907 -8.762 52.115 1.00 34.33 180 VAL A O 1
ATOM 1435 N N . THR A 1 202 ? -1.547 -10.533 51.800 1.00 32.57 181 THR A N 1
ATOM 1436 C CA . THR A 1 202 ? -0.490 -9.661 51.278 1.00 33.85 181 THR A CA 1
ATOM 1437 C C . THR A 1 202 ? -0.952 -8.864 50.062 1.00 36.72 181 THR A C 1
ATOM 1438 O O . THR A 1 202 ? -0.350 -7.834 49.772 1.00 36.37 181 THR A O 1
ATOM 1442 N N . GLY A 1 203 ? -2.039 -9.276 49.395 1.00 34.70 182 GLY A N 1
ATOM 1443 C CA . GLY A 1 203 ? -2.618 -8.482 48.313 1.00 37.91 182 GLY A CA 1
ATOM 1444 C C . GLY A 1 203 ? -3.039 -7.069 48.713 1.00 43.78 182 GLY A C 1
ATOM 1445 O O . GLY A 1 203 ? -3.123 -6.190 47.854 1.00 45.76 182 GLY A O 1
ATOM 1446 N N . ALA A 1 204 ? -3.322 -6.829 49.994 1.00 40.26 183 ALA A N 1
ATOM 1447 C CA . ALA A 1 204 ? -3.650 -5.483 50.459 1.00 42.28 183 ALA A CA 1
ATOM 1448 C C . ALA A 1 204 ? -2.432 -4.565 50.573 1.00 46.01 183 ALA A C 1
ATOM 1449 O O . ALA A 1 204 ? -2.607 -3.351 50.679 1.00 50.62 183 ALA A O 1
ATOM 1451 N N . GLY A 1 205 ? -1.210 -5.094 50.494 1.00 44.23 184 GLY A N 1
ATOM 1452 C CA . GLY A 1 205 ? -0.019 -4.294 50.676 1.00 47.59 184 GLY A CA 1
ATOM 1453 C C . GLY A 1 205 ? 0.272 -4.079 52.148 1.00 52.39 184 GLY A C 1
ATOM 1454 O O . GLY A 1 205 ? -0.513 -4.419 53.034 1.00 46.60 184 GLY A O 1
ATOM 1455 N N . ARG A 1 206 ? 1.451 -3.519 52.416 1.00 49.12 185 ARG A N 1
ATOM 1456 C CA . ARG A 1 206 ? 1.867 -3.236 53.812 1.00 50.34 185 ARG A CA 1
ATOM 1457 C C . ARG A 1 206 ? 1.013 -2.078 54.307 1.00 55.78 185 ARG A C 1
ATOM 1458 O O . ARG A 1 206 ? 1.377 -0.927 54.054 1.00 55.18 185 ARG A O 1
ATOM 1466 N N . LYS A 1 207 ? -0.075 -2.391 55.003 1.00 58.90 186 LYS A N 1
ATOM 1467 C CA . LYS A 1 207 ? -1.029 -1.331 55.391 1.00 61.02 186 LYS A CA 1
ATOM 1468 C C . LYS A 1 207 ? -1.325 -1.395 56.885 1.00 62.60 186 LYS A C 1
ATOM 1469 O O . LYS A 1 207 ? -1.256 -2.489 57.470 1.00 57.90 186 LYS A O 1
ATOM 1475 N N . ALA A 1 208 ? -1.681 -0.252 57.453 1.00 68.54 187 ALA A N 1
ATOM 1476 C CA . ALA A 1 208 ? -2.017 -0.199 58.886 1.00 69.98 187 ALA A CA 1
ATOM 1477 C C . ALA A 1 208 ? -3.537 -0.297 59.081 1.00 73.07 187 ALA A C 1
ATOM 1478 O O . ALA A 1 208 ? -3.964 -0.248 60.243 1.00 76.31 187 ALA A O 1
ATOM 1480 N N . ASP A 1 209 ? -4.321 -0.442 58.008 1.00 60.14 188 ASP A N 1
ATOM 1481 C CA . ASP A 1 209 ? -5.774 -0.450 58.173 1.00 55.29 188 ASP A CA 1
ATOM 1482 C C . ASP A 1 209 ? -6.250 -1.487 59.202 1.00 49.68 188 ASP A C 1
ATOM 1483 O O . ASP A 1 209 ? -5.770 -2.620 59.219 1.00 45.23 188 ASP A O 1
ATOM 1488 N N . ILE A 1 210 ? -7.250 -1.122 60.024 1.00 47.41 189 ILE A N 1
ATOM 1489 C CA . ILE A 1 210 ? -7.856 -2.103 60.939 1.00 46.63 189 ILE A CA 1
ATOM 1490 C C . ILE A 1 210 ? -8.311 -3.350 60.189 1.00 42.19 189 ILE A C 1
ATOM 1491 O O . ILE A 1 210 ? -8.165 -4.471 60.685 1.00 36.37 189 ILE A O 1
ATOM 1496 N N . ALA A 1 211 ? -8.858 -3.179 58.976 1.00 42.33 190 ALA A N 1
ATOM 1497 C CA . ALA A 1 211 ? -9.342 -4.315 58.194 1.00 42.80 190 ALA A CA 1
ATOM 1498 C C . ALA A 1 211 ? -8.251 -5.315 57.809 1.00 39.51 190 ALA A C 1
ATOM 1499 O O . ALA A 1 211 ? -8.581 -6.459 57.492 1.00 41.70 190 ALA A O 1
ATO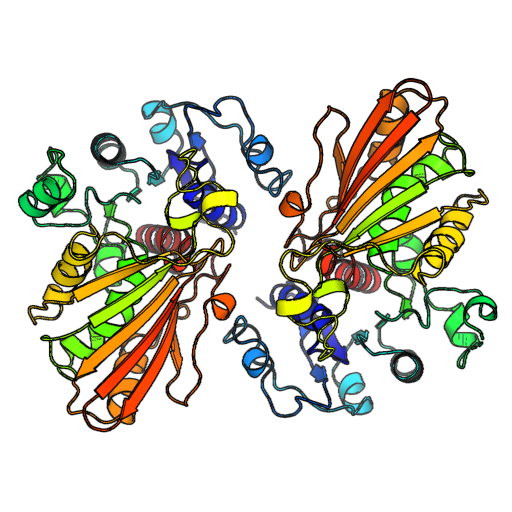M 1501 N N . TYR A 1 212 ? -6.971 -4.937 57.829 1.00 38.06 191 TYR A N 1
ATOM 1502 C CA . TYR A 1 212 ? -5.889 -5.862 57.505 1.00 37.50 191 TYR A CA 1
ATOM 1503 C C . TYR A 1 212 ? -5.102 -6.254 58.754 1.00 36.01 191 TYR A C 1
ATOM 1504 O O . TYR A 1 212 ? -4.005 -6.814 58.659 1.00 32.15 191 TYR A O 1
ATOM 1513 N N . SER A 1 213 ? -5.661 -5.988 59.933 1.00 34.98 192 SER A N 1
ATOM 1514 C CA . SER A 1 213 ? -4.961 -6.379 61.140 1.00 32.81 192 SER A CA 1
ATOM 1515 C C . SER A 1 213 ? -5.072 -7.895 61.332 1.00 32.64 192 SER A C 1
ATOM 1516 O O . SER A 1 213 ? -5.968 -8.551 60.801 1.00 31.11 192 SER A O 1
ATOM 1519 N N . PHE A 1 214 ? -4.129 -8.462 62.093 1.00 31.04 193 PHE A N 1
ATOM 1520 C CA . PHE A 1 214 ? -4.134 -9.914 62.308 1.00 30.77 193 PHE A CA 1
ATOM 1521 C C . PHE A 1 214 ? -5.463 -10.400 62.882 1.00 30.60 193 PHE A C 1
ATOM 1522 O O . PHE A 1 214 ? -6.009 -11.428 62.446 1.00 29.62 193 PHE A O 1
ATOM 1530 N N . CYS A 1 215 ? -5.961 -9.719 63.914 1.00 30.71 194 CYS A N 1
ATOM 1531 C CA . CYS A 1 215 ? -7.147 -10.215 64.602 1.00 32.54 194 CYS A CA 1
ATOM 1532 C C . CYS A 1 215 ? -8.408 -10.111 63.740 1.00 33.50 194 CYS A C 1
ATOM 1533 O O . CYS A 1 215 ? -9.352 -10.885 63.956 1.00 33.04 194 CYS A O 1
ATOM 1536 N N . GLU A 1 216 ? -8.440 -9.197 62.765 1.00 33.91 195 GLU A N 1
ATOM 1537 C CA . GLU A 1 216 ? -9.615 -9.107 61.896 1.00 33.26 195 GLU A CA 1
ATOM 1538 C C . GLU A 1 216 ? -9.580 -10.145 60.794 1.00 34.28 195 GLU A C 1
ATOM 1539 O O . GLU A 1 216 ? -10.627 -10.648 60.405 1.00 34.72 195 GLU A O 1
ATOM 1545 N N . CYS A 1 217 ? -8.393 -10.508 60.283 1.00 31.51 196 CYS A N 1
ATOM 1546 C CA . CYS A 1 217 ? -8.327 -11.447 59.172 1.00 30.13 196 CYS A CA 1
ATOM 1547 C C . CYS A 1 217 ? -8.169 -12.897 59.603 1.00 32.16 196 CYS A C 1
ATOM 1548 O O . CYS A 1 217 ? -8.627 -13.796 58.898 1.00 28.81 196 CYS A O 1
ATOM 1551 N N . ASN A 1 218 ? -7.406 -13.153 60.672 1.00 29.76 197 ASN A N 1
ATOM 1552 C CA . ASN A 1 218 ? -7.160 -14.521 61.126 1.00 30.13 197 ASN A CA 1
ATOM 1553 C C . ASN A 1 218 ? -8.468 -15.293 61.323 1.00 31.12 197 ASN A C 1
ATOM 1554 O O . ASN A 1 218 ? -9.415 -14.783 61.916 1.00 29.88 197 ASN A O 1
ATOM 1559 N N . GLU A 1 219 ? -8.526 -16.521 60.794 1.00 30.85 198 GLU A N 1
ATOM 1560 C CA . GLU A 1 219 ? -9.687 -17.406 60.853 1.00 29.84 198 GLU A CA 1
ATOM 1561 C C . GLU A 1 219 ? -10.922 -16.883 60.113 1.00 32.14 198 GLU A C 1
ATOM 1562 O O . GLU A 1 219 ? -12.001 -17.458 60.257 1.00 33.94 198 GLU A O 1
ATOM 1568 N N . ASP A 1 220 ? -10.823 -15.807 59.345 1.00 33.37 199 ASP A N 1
ATOM 1569 C CA . ASP A 1 220 ? -11.982 -15.240 58.656 1.00 31.16 199 ASP A CA 1
ATOM 1570 C C . ASP A 1 220 ? -11.847 -15.478 57.155 1.00 31.85 199 ASP A C 1
ATOM 1571 O O . ASP A 1 220 ? -10.740 -15.452 56.602 1.00 32.45 199 ASP A O 1
ATOM 1576 N N . PHE A 1 221 ? -12.971 -15.687 56.474 1.00 32.16 200 PHE A N 1
ATOM 1577 C CA . PHE A 1 221 ? -12.940 -15.827 55.020 1.00 31.82 200 PHE A CA 1
ATOM 1578 C C . PHE A 1 221 ? -14.058 -14.975 54.460 1.00 31.55 200 PHE A C 1
ATOM 1579 O O . PHE A 1 221 ? -15.195 -15.071 54.945 1.00 31.98 200 PHE A O 1
ATOM 1587 N N . ARG A 1 222 ? -13.738 -14.088 53.488 1.00 29.90 201 ARG A N 1
ATOM 1588 C CA . ARG A 1 222 ? -14.838 -13.222 52.977 1.00 32.70 201 ARG A CA 1
ATOM 1589 C C . ARG A 1 222 ? -14.688 -12.844 51.520 1.00 31.01 201 ARG A C 1
ATOM 1590 O O . ARG A 1 222 ? -13.577 -12.504 51.099 1.00 27.21 201 ARG A O 1
ATOM 1598 N N . PRO A 1 223 ? -15.799 -12.831 50.764 1.00 31.10 202 PRO A N 1
ATOM 1599 C CA . PRO A 1 223 ? -15.861 -12.055 49.530 1.00 30.19 202 PRO A CA 1
ATOM 1600 C C . PRO A 1 223 ? -15.702 -10.576 49.796 1.00 29.64 202 PRO A C 1
ATOM 1601 O O . PRO A 1 223 ? -16.024 -10.070 50.868 1.00 33.17 202 PRO A O 1
ATOM 1605 N N . TYR A 1 224 ? -15.265 -9.854 48.763 1.00 31.01 203 TYR A N 1
ATOM 1606 C CA . TYR A 1 224 ? -15.272 -8.398 48.805 1.00 31.75 203 TYR A CA 1
ATOM 1607 C C . TYR A 1 224 ? -15.427 -7.853 47.386 1.00 33.10 203 TYR A C 1
ATOM 1608 O O . TYR A 1 224 ? -15.434 -8.612 46.415 1.00 33.42 203 TYR A O 1
ATOM 1617 N N . ALA A 1 225 ? -15.636 -6.530 47.282 1.00 32.28 204 ALA A N 1
ATOM 1618 C CA . ALA A 1 225 ? -15.699 -5.832 45.981 1.00 34.39 204 ALA A CA 1
ATOM 1619 C C . ALA A 1 225 ? -16.632 -6.536 44.989 1.00 35.40 204 ALA A C 1
ATOM 1620 O O . ALA A 1 225 ? -16.285 -6.773 43.827 1.00 34.33 204 ALA A O 1
ATOM 1622 N N . ILE A 1 226 ? -17.846 -6.853 45.444 1.00 34.08 205 ILE A N 1
ATOM 1623 C CA . ILE A 1 226 ? -18.802 -7.572 44.609 1.00 35.38 205 ILE A CA 1
ATOM 1624 C C . ILE A 1 226 ? -19.315 -6.625 43.526 1.00 36.52 205 ILE A C 1
ATOM 1625 O O . ILE A 1 226 ? -19.789 -5.521 43.825 1.00 36.02 205 ILE A O 1
ATOM 1630 N N . PHE A 1 227 ? -19.156 -7.039 42.263 1.00 34.31 206 PHE A N 1
ATOM 1631 C CA . PHE A 1 227 ? -19.439 -6.252 41.052 1.00 38.48 206 PHE A CA 1
ATOM 1632 C C . PHE A 1 227 ? -18.629 -4.958 40.978 1.00 38.28 206 PHE A C 1
ATOM 1633 O O . PHE A 1 227 ? -19.031 -4.012 40.286 1.00 40.77 206 PHE A O 1
ATOM 1641 N N . SER A 1 228 ? -17.508 -4.849 41.669 1.00 35.39 207 SER A N 1
ATOM 1642 C CA . SER A 1 228 ? -16.848 -3.551 41.691 1.00 37.29 207 SER A CA 1
ATOM 1643 C C . SER A 1 228 ? -15.320 -3.613 41.750 1.00 36.75 207 SER A C 1
ATOM 1644 O O . SER A 1 228 ? -14.691 -2.578 41.998 1.00 38.37 207 SER A O 1
ATOM 1647 N N . HIS A 1 229 ? -14.685 -4.765 41.585 1.00 33.42 208 HIS A N 1
ATOM 1648 C CA . HIS A 1 229 ? -13.241 -4.790 41.786 1.00 35.44 208 HIS A CA 1
ATOM 1649 C C . HIS A 1 229 ? -12.554 -4.261 40.517 1.00 37.83 208 HIS A C 1
ATOM 1650 O O . HIS A 1 229 ? -12.974 -4.558 39.401 1.00 34.40 208 HIS A O 1
ATOM 1657 N N . ARG A 1 230 ? -11.537 -3.411 40.715 1.00 37.08 209 ARG A N 1
ATOM 1658 C CA . ARG A 1 230 ? -10.844 -2.729 39.617 1.00 37.60 209 ARG A CA 1
ATOM 1659 C C . ARG A 1 230 ? -10.128 -3.699 38.690 1.00 36.17 209 ARG A C 1
ATOM 1660 O O . ARG A 1 230 ? -9.824 -3.339 37.550 1.00 37.51 209 ARG A O 1
ATOM 1668 N N . HIS A 1 231 ? -9.979 -4.970 39.042 1.00 35.57 210 HIS A N 1
ATOM 1669 C CA . HIS A 1 231 ? -9.333 -5.901 38.074 1.00 34.78 210 HIS A CA 1
ATOM 1670 C C . HIS A 1 231 ? -10.298 -6.506 37.039 1.00 34.74 210 HIS A C 1
ATOM 1671 O O . HIS A 1 231 ? -9.806 -7.141 36.107 1.00 33.02 210 HIS A O 1
ATOM 1678 N N . ASN A 1 232 ? -11.608 -6.360 37.211 1.00 34.62 211 ASN A N 1
ATOM 1679 C CA . ASN A 1 232 ? -12.574 -7.008 36.277 1.00 36.69 211 ASN A CA 1
ATOM 1680 C C . ASN A 1 232 ? -12.452 -6.385 34.879 1.00 34.35 211 ASN A C 1
ATOM 1681 O O . ASN A 1 232 ? -12.342 -7.140 33.915 1.00 35.91 211 ASN A O 1
ATOM 1686 N N . PRO A 1 233 ? -12.456 -5.045 34.739 1.00 35.33 212 PRO A N 1
ATOM 1687 C CA . PRO A 1 233 ? -12.250 -4.406 33.433 1.00 36.05 212 PRO A CA 1
ATOM 1688 C C . PRO A 1 233 ? -10.910 -4.791 32.778 1.00 36.90 212 PRO A C 1
ATOM 1689 O O . PRO A 1 233 ? -10.898 -5.019 31.601 1.00 36.32 212 PRO A O 1
ATOM 1693 N N . GLU A 1 234 ? -9.835 -4.873 33.563 1.00 35.44 213 GLU A N 1
ATOM 1694 C CA . GLU A 1 234 ? -8.506 -5.266 33.034 1.00 35.66 213 GLU A CA 1
ATOM 1695 C C . GLU A 1 234 ? -8.601 -6.636 32.366 1.00 36.81 213 GLU A C 1
ATOM 1696 O O . GLU A 1 234 ? -8.072 -6.793 31.263 1.00 33.96 213 GLU A O 1
ATOM 1702 N N . ILE A 1 235 ? -9.242 -7.584 33.043 1.00 33.54 214 ILE A N 1
ATOM 1703 C CA . ILE A 1 235 ? -9.347 -8.960 32.495 1.00 34.04 214 ILE A CA 1
ATOM 1704 C C . ILE A 1 235 ? -10.057 -8.888 31.142 1.00 36.43 214 ILE A C 1
ATOM 1705 O O . ILE A 1 235 ? -9.552 -9.475 30.185 1.00 36.53 214 ILE A O 1
ATOM 1710 N N . ASN A 1 236 ? -11.182 -8.181 31.084 1.00 34.59 215 ASN A N 1
ATOM 1711 C CA . ASN A 1 236 ? -11.950 -8.177 29.833 1.00 36.87 215 ASN A CA 1
ATOM 1712 C C . ASN A 1 236 ? -11.296 -7.331 28.751 1.00 38.94 215 ASN A C 1
ATOM 1713 O O . ASN A 1 236 ? -11.392 -7.684 27.568 1.00 40.33 215 ASN A O 1
ATOM 1718 N N . GLU A 1 237 ? -10.632 -6.226 29.118 1.00 36.16 216 GLU A N 1
ATOM 1719 C CA . GLU A 1 237 ? -9.939 -5.431 28.098 1.00 41.26 216 GLU A CA 1
ATOM 1720 C C . GLU A 1 237 ? -8.815 -6.220 27.445 1.00 41.18 216 GLU A C 1
ATOM 1721 O O . GLU A 1 237 ? -8.641 -6.165 26.224 1.00 41.95 216 GLU A O 1
ATOM 1727 N N . VAL A 1 238 ? -8.042 -6.973 28.242 1.00 38.07 217 VAL A N 1
ATOM 1728 C CA . VAL A 1 238 ? -6.946 -7.749 27.686 1.00 39.03 217 VAL A CA 1
ATOM 1729 C C . VAL A 1 238 ? -7.476 -8.915 26.856 1.00 40.60 217 VAL A C 1
ATOM 1730 O O . VAL A 1 238 ? -6.948 -9.210 25.775 1.00 40.96 217 VAL A O 1
ATOM 1734 N N . LEU A 1 239 ? -8.511 -9.608 27.336 1.00 35.70 218 LEU A N 1
ATOM 1735 C CA . LEU A 1 239 ? -8.956 -10.773 26.577 1.00 39.12 218 LEU A CA 1
ATOM 1736 C C . LEU A 1 239 ? -9.577 -10.381 25.226 1.00 44.80 218 LEU A C 1
ATOM 1737 O O . LEU A 1 239 ? -9.558 -11.191 24.298 1.00 42.88 218 LEU A O 1
ATOM 1742 N N . LYS A 1 240 ? -10.123 -9.168 25.099 1.00 42.35 219 LYS A N 1
ATOM 1743 C CA . LYS A 1 240 ? -10.587 -8.698 23.783 1.00 48.02 219 LYS A CA 1
ATOM 1744 C C . LYS A 1 240 ? -9.513 -8.869 22.716 1.00 48.15 219 LYS A C 1
ATOM 1745 O O . LYS A 1 240 ? -9.828 -9.090 21.541 1.00 48.13 219 LYS A O 1
ATOM 1751 N N . GLU A 1 241 ? -8.237 -8.816 23.111 1.00 47.42 220 GLU A N 1
ATOM 1752 C CA . GLU A 1 241 ? -7.148 -8.983 22.151 1.00 49.99 220 GLU A CA 1
ATOM 1753 C C . GLU A 1 241 ? -7.167 -10.351 21.483 1.00 48.77 220 GLU A C 1
ATOM 1754 O O . GLU A 1 241 ? -6.460 -10.550 20.490 1.00 47.91 220 GLU A O 1
ATOM 1760 N N . THR A 1 242 ? -7.928 -11.310 22.020 1.00 45.86 221 THR A N 1
ATOM 1761 C CA . THR A 1 242 ? -8.071 -12.600 21.351 1.00 46.70 221 THR A CA 1
ATOM 1762 C C . THR A 1 242 ? -8.954 -12.515 20.101 1.00 48.42 221 THR A C 1
ATOM 1763 O O . THR A 1 242 ? -9.107 -13.526 19.411 1.00 48.27 221 THR A O 1
ATOM 1767 N N . GLY A 1 243 ? -9.581 -11.365 19.845 1.00 48.82 222 GLY A N 1
ATOM 1768 C CA . GLY A 1 243 ? -10.552 -11.206 18.791 1.00 48.70 222 GLY A CA 1
ATOM 1769 C C . GLY A 1 243 ? -11.972 -11.443 19.217 1.00 53.10 222 GLY A C 1
ATOM 1770 O O . GLY A 1 243 ? -12.886 -11.249 18.408 1.00 52.17 222 GLY A O 1
ATOM 1771 N N . LYS A 1 244 ? -12.151 -11.842 20.469 1.00 47.61 223 LYS A N 1
ATOM 1772 C CA . LYS A 1 244 ? -13.507 -12.116 20.990 1.00 51.79 223 LYS A CA 1
ATOM 1773 C C . LYS A 1 244 ? -13.789 -11.200 22.179 1.00 45.84 223 LYS A C 1
ATOM 1774 O O . LYS A 1 244 ? -12.964 -11.158 23.094 1.00 46.57 223 LYS A O 1
ATOM 1780 N N . GLU A 1 245 ? -14.905 -10.483 22.133 1.00 46.70 224 GLU A N 1
ATOM 1781 C CA . GLU A 1 245 ? -15.301 -9.630 23.278 1.00 52.78 224 GLU A CA 1
ATOM 1782 C C . GLU A 1 245 ? -15.763 -10.538 24.421 1.00 47.95 224 GLU A C 1
ATOM 1783 O O . GLU A 1 245 ? -16.551 -11.454 24.167 1.00 44.63 224 GLU A O 1
ATOM 1789 N N . THR A 1 246 ? -15.287 -10.263 25.629 1.00 45.79 225 THR A N 1
ATOM 1790 C CA . THR A 1 246 ? -15.600 -11.122 26.788 1.00 43.12 225 THR A CA 1
ATOM 1791 C C . THR A 1 246 ? -16.369 -10.325 27.834 1.00 42.35 225 THR A C 1
ATOM 1792 O O . THR A 1 246 ? -16.238 -9.104 27.842 1.00 43.61 225 THR A O 1
ATOM 1796 N N . ASN A 1 247 ? -17.143 -11.010 28.665 1.00 39.85 226 ASN A N 1
ATOM 1797 C CA . ASN A 1 247 ? -17.866 -10.351 29.778 1.00 38.75 226 ASN A CA 1
ATOM 1798 C C . ASN A 1 247 ? -17.576 -11.136 31.066 1.00 39.55 226 ASN A C 1
ATOM 1799 O O . ASN A 1 247 ? -18.525 -11.402 31.810 1.00 39.09 226 ASN A O 1
ATOM 1804 N N . VAL A 1 248 ? -16.311 -11.500 31.302 1.00 35.15 227 VAL A N 1
ATOM 1805 C CA . VAL A 1 248 ? -15.953 -12.279 32.499 1.00 34.54 227 VAL A CA 1
ATOM 1806 C C . VAL A 1 248 ? -16.494 -11.595 33.731 1.00 33.27 227 VAL A C 1
ATOM 1807 O O . VAL A 1 248 ? -16.382 -10.374 33.891 1.00 33.73 227 VAL A O 1
ATOM 1811 N N . LEU A 1 249 ? -17.150 -12.370 34.584 1.00 34.20 228 LEU A N 1
ATOM 1812 C CA . LEU A 1 249 ? -17.603 -11.868 35.878 1.00 32.22 228 LEU A CA 1
ATOM 1813 C C . LEU A 1 249 ? -16.592 -12.289 36.939 1.00 30.15 228 LEU A C 1
ATOM 1814 O O . LEU A 1 249 ? -16.356 -13.486 37.137 1.00 32.97 228 LEU A O 1
ATOM 1819 N N . PHE A 1 250 ? -16.034 -11.330 37.638 1.00 29.03 229 PHE A N 1
ATOM 1820 C CA . PHE A 1 250 ? -14.914 -11.619 38.537 1.00 31.45 229 PHE A CA 1
ATOM 1821 C C . PHE A 1 250 ? -15.284 -11.259 39.971 1.00 32.86 229 PHE A C 1
ATOM 1822 O O . PHE A 1 250 ? -15.720 -10.128 40.223 1.00 33.39 229 PHE A O 1
ATOM 1830 N N . THR A 1 251 ? -15.123 -12.212 40.903 1.00 30.58 230 THR A N 1
ATOM 1831 C CA . THR A 1 251 ? -15.416 -11.976 42.331 1.00 30.84 230 THR A CA 1
ATOM 1832 C C . THR A 1 251 ? -14.246 -12.428 43.203 1.00 30.13 230 THR A C 1
ATOM 1833 O O . THR A 1 251 ? -13.916 -13.629 43.223 1.00 30.44 230 THR A O 1
ATOM 1837 N N . PRO A 1 252 ? -13.594 -11.531 43.921 1.00 27.28 231 PRO A N 1
ATOM 1838 C CA . PRO A 1 252 ? -12.455 -11.919 44.761 1.00 27.82 231 PRO A CA 1
ATOM 1839 C C . PRO A 1 252 ? -12.901 -12.224 46.193 1.00 30.43 231 PRO A C 1
ATOM 1840 O O . PRO A 1 252 ? -14.002 -11.885 46.614 1.00 29.42 231 PRO A O 1
ATOM 1844 N N . HIS A 1 253 ? -12.021 -12.909 46.921 1.00 28.93 232 HIS A N 1
ATOM 1845 C CA . HIS A 1 253 ? -12.259 -13.358 48.284 1.00 29.14 232 HIS A CA 1
ATOM 1846 C C . HIS A 1 253 ? -10.916 -13.280 48.988 1.00 28.94 232 HIS A C 1
ATOM 1847 O O . HIS A 1 253 ? -9.876 -13.417 48.356 1.00 27.33 232 HIS A O 1
ATOM 1854 N N . LEU A 1 254 ? -10.952 -13.017 50.280 1.00 29.98 233 LEU A N 1
ATOM 1855 C CA . LEU A 1 254 ? -9.760 -12.894 51.107 1.00 29.55 233 LEU A CA 1
ATOM 1856 C C . LEU A 1 254 ? -9.580 -14.177 51.930 1.00 29.65 233 LEU A C 1
ATOM 1857 O O . LEU A 1 254 ? -10.425 -14.496 52.779 1.00 31.26 233 LEU A O 1
ATOM 1862 N N . ILE A 1 255 ? -8.477 -14.887 51.683 1.00 27.97 234 ILE A N 1
ATOM 1863 C CA . ILE A 1 255 ? -8.027 -16.094 52.383 1.00 28.64 234 ILE A CA 1
ATOM 1864 C C . ILE A 1 255 ? -7.262 -15.713 53.648 1.00 28.35 234 ILE A C 1
ATOM 1865 O O . ILE A 1 255 ? -6.398 -14.831 53.581 1.00 29.50 234 ILE A O 1
ATOM 1870 N N . PRO A 1 256 ? -7.485 -16.399 54.805 1.00 28.06 235 PRO A N 1
ATOM 1871 C CA . PRO A 1 256 ? -6.658 -16.160 56.019 1.00 28.64 235 PRO A CA 1
ATOM 1872 C C . PRO A 1 256 ? -5.301 -16.850 55.902 1.00 28.64 235 PRO A C 1
ATOM 1873 O O . PRO A 1 256 ? -4.971 -17.844 56.581 1.00 27.11 235 PRO A O 1
ATOM 1877 N N . ALA A 1 257 ? -4.510 -16.342 54.957 1.00 29.81 236 ALA A N 1
ATOM 1878 C CA . ALA A 1 257 ? -3.170 -16.824 54.674 1.00 29.48 236 ALA A CA 1
ATOM 1879 C C . ALA A 1 257 ? -2.423 -15.637 54.116 1.00 29.93 236 ALA A C 1
ATOM 1880 O O . ALA A 1 257 ? -3.035 -14.687 53.627 1.00 28.47 236 ALA A O 1
ATOM 1882 N N . SER A 1 258 ? -1.091 -15.655 54.251 1.00 27.83 237 SER A N 1
ATOM 1883 C CA . SER A 1 258 ? -0.342 -14.484 53.816 1.00 29.97 237 SER A CA 1
ATOM 1884 C C . SER A 1 258 ? -0.316 -14.354 52.282 1.00 30.67 237 SER A C 1
ATOM 1885 O O . SER A 1 258 ? -0.556 -13.268 51.732 1.00 29.13 237 SER A O 1
ATOM 1888 N N . LYS A 1 259 ? -0.035 -15.442 51.579 1.00 27.65 238 LYS A N 1
ATOM 1889 C CA . LYS A 1 259 ? 0.256 -15.363 50.150 1.00 30.08 238 LYS A CA 1
ATOM 1890 C C . LYS A 1 259 ? -0.513 -16.435 49.377 1.00 30.53 238 LYS A C 1
ATOM 1891 O O . LYS A 1 259 ? -0.815 -17.510 49.902 1.00 31.84 238 LYS A O 1
ATOM 1897 N N . GLY A 1 260 ? -0.767 -16.159 48.108 1.00 29.39 239 GLY A N 1
ATOM 1898 C CA . GLY A 1 260 ? -1.299 -17.181 47.237 1.00 24.93 239 GLY A CA 1
ATOM 1899 C C . GLY A 1 260 ? -2.579 -16.694 46.611 1.00 30.50 239 GLY A C 1
ATOM 1900 O O . GLY A 1 260 ? -3.424 -16.089 47.302 1.00 28.62 239 GLY A O 1
ATOM 1901 N N . ILE A 1 261 ? -2.747 -16.960 45.313 1.00 27.95 240 ILE A N 1
ATOM 1902 C CA . ILE A 1 261 ? -4.024 -16.755 44.640 1.00 27.95 240 ILE A CA 1
ATOM 1903 C C . ILE A 1 261 ? -4.488 -18.073 44.046 1.00 27.33 240 ILE A C 1
ATOM 1904 O O . ILE A 1 261 ? -3.704 -18.777 43.407 1.00 27.53 240 ILE A O 1
ATOM 1909 N N . GLU A 1 262 ? -5.781 -18.386 44.225 1.00 27.34 241 GLU A N 1
ATOM 1910 C CA . GLU A 1 262 ? -6.436 -19.461 43.496 1.00 28.25 241 GLU A CA 1
ATOM 1911 C C . GLU A 1 262 ? -7.624 -18.886 42.748 1.00 31.29 241 GLU A C 1
ATOM 1912 O O . GLU A 1 262 ? -8.456 -18.183 43.343 1.00 30.66 241 GLU A O 1
ATOM 1918 N N . SER A 1 263 ? -7.736 -19.222 41.454 1.00 29.10 242 SER A N 1
ATOM 1919 C CA . SER A 1 263 ? -8.889 -18.810 40.673 1.00 30.46 242 SER A CA 1
ATOM 1920 C C . SER A 1 263 ? -9.596 -20.058 40.154 1.00 30.78 242 SER A C 1
ATOM 1921 O O . SER A 1 263 ? -9.009 -20.844 39.409 1.00 32.57 242 SER A O 1
ATOM 1924 N N . THR A 1 264 ? -10.858 -20.234 40.521 1.00 31.33 243 THR A N 1
ATOM 1925 C CA . THR A 1 264 ? -11.669 -21.277 39.924 1.00 30.83 243 THR A CA 1
ATOM 1926 C C . THR A 1 264 ? -12.508 -20.630 38.820 1.00 31.30 243 THR A C 1
ATOM 1927 O O . THR A 1 264 ? -13.303 -19.707 39.071 1.00 30.67 243 THR A O 1
ATOM 1931 N N . ILE A 1 265 ? -12.355 -21.127 37.607 1.00 30.91 244 ILE A N 1
ATOM 1932 C CA . ILE A 1 265 ? -12.919 -20.464 36.438 1.00 30.44 244 ILE A CA 1
ATOM 1933 C C . ILE A 1 265 ? -13.878 -21.408 35.721 1.00 32.01 244 ILE A C 1
ATOM 1934 O O . ILE A 1 265 ? -13.487 -22.504 35.299 1.00 35.33 244 ILE A O 1
ATOM 1939 N N . TYR A 1 266 ? -15.105 -20.943 35.510 1.00 31.23 245 TYR A N 1
ATOM 1940 C CA . TYR A 1 266 ? -16.171 -21.741 34.915 1.00 33.27 245 TYR A CA 1
ATOM 1941 C C . TYR A 1 266 ? -16.453 -21.271 33.491 1.00 35.13 245 TYR A C 1
ATOM 1942 O O . TYR A 1 266 ? -16.737 -20.087 33.256 1.00 33.95 245 TYR A O 1
ATOM 1951 N N . THR A 1 267 ? -16.372 -22.201 32.560 1.00 35.61 246 THR A N 1
ATOM 1952 C CA . THR A 1 267 ? -16.505 -21.886 31.145 1.00 37.13 246 THR A CA 1
ATOM 1953 C C . THR A 1 267 ? -17.358 -22.959 30.469 1.00 37.92 246 THR A C 1
ATOM 1954 O O . THR A 1 267 ? -17.538 -24.069 30.986 1.00 35.18 246 THR A O 1
ATOM 1958 N N . LYS A 1 268 ? -17.763 -22.664 29.223 1.00 40.68 247 LYS A N 1
ATOM 1959 C CA . LYS A 1 268 ? -18.525 -23.598 28.405 1.00 40.66 247 LYS A CA 1
ATOM 1960 C C . LYS A 1 268 ? -17.733 -23.918 27.145 1.00 42.56 247 LYS A C 1
ATOM 1961 O O . LYS A 1 268 ? -17.271 -23.002 26.451 1.00 43.34 247 LYS A O 1
ATOM 1967 N N . THR A 1 269 ? -17.563 -25.209 26.857 1.00 44.36 248 THR A N 1
ATOM 1968 C CA . THR A 1 269 ? -16.740 -25.651 25.739 1.00 47.58 248 THR A CA 1
ATOM 1969 C C . THR A 1 269 ? -17.515 -26.621 24.849 1.00 52.13 248 THR A C 1
ATOM 1970 O O . THR A 1 269 ? -18.394 -27.345 25.315 1.00 49.73 248 THR A O 1
ATOM 1974 N N . THR A 1 270 ? -17.198 -26.614 23.550 1.00 54.47 249 THR A N 1
ATOM 1975 C CA . THR A 1 270 ? -17.634 -27.700 22.688 1.00 57.08 249 THR A CA 1
ATOM 1976 C C . THR A 1 270 ? -16.568 -28.785 22.562 1.00 56.37 249 THR A C 1
ATOM 1977 O O . THR A 1 270 ? -16.887 -29.907 22.140 1.00 57.61 249 THR A O 1
ATOM 1981 N N . ALA A 1 271 ? -15.339 -28.499 22.979 1.00 52.01 250 ALA A N 1
ATOM 1982 C CA . ALA A 1 271 ? -14.218 -29.404 22.802 1.00 52.72 250 ALA A CA 1
ATOM 1983 C C . ALA A 1 271 ? -14.133 -30.419 23.933 1.00 51.34 250 ALA A C 1
ATOM 1984 O O . ALA A 1 271 ? -14.729 -30.251 25.007 1.00 51.14 250 ALA A O 1
ATOM 1986 N N . GLY A 1 272 ? -13.367 -31.484 23.686 1.00 49.40 251 GLY A N 1
ATOM 1987 C CA . GLY A 1 272 ? -13.043 -32.420 24.743 1.00 50.20 251 GLY A CA 1
ATOM 1988 C C . GLY A 1 272 ? -11.718 -32.075 25.437 1.00 48.75 251 GLY A C 1
ATOM 1989 O O . GLY A 1 272 ? -10.906 -31.320 24.903 1.00 45.77 251 GLY A O 1
ATOM 1990 N N . LEU A 1 273 ? -11.518 -32.647 26.630 1.00 46.42 252 LEU A N 1
ATOM 1991 C CA . LEU A 1 273 ? -10.296 -32.399 27.404 1.00 45.13 252 LEU A CA 1
ATOM 1992 C C . LEU A 1 273 ? -9.023 -32.470 26.555 1.00 44.56 252 LEU A C 1
ATOM 1993 O O . LEU A 1 273 ? -8.131 -31.627 26.688 1.00 43.30 252 LEU A O 1
ATOM 1998 N N . ALA A 1 274 ? -8.894 -33.489 25.704 1.00 46.48 253 ALA A N 1
ATOM 1999 C CA . ALA A 1 274 ? -7.639 -33.660 24.969 1.00 44.94 253 ALA A CA 1
ATOM 2000 C C . ALA A 1 274 ? -7.333 -32.454 24.083 1.00 44.51 253 ALA A C 1
ATOM 2001 O O . ALA A 1 274 ? -6.175 -32.032 23.983 1.00 42.63 253 ALA A O 1
ATOM 2003 N N . GLU A 1 275 ? -8.357 -31.888 23.437 1.00 45.20 254 GLU A N 1
ATOM 2004 C CA . GLU A 1 275 ? -8.160 -30.727 22.564 1.00 44.41 254 GLU A CA 1
ATOM 2005 C C . GLU A 1 275 ? -7.862 -29.470 23.368 1.00 44.45 254 GLU A C 1
ATOM 2006 O O . GLU A 1 275 ? -7.037 -28.644 22.965 1.00 39.48 254 GLU A O 1
ATOM 2012 N N . ILE A 1 276 ? -8.552 -29.302 24.503 1.00 39.58 255 ILE A N 1
ATOM 2013 C CA . ILE A 1 276 ? -8.328 -28.147 25.357 1.00 40.42 255 ILE A CA 1
ATOM 2014 C C . ILE A 1 276 ? -6.917 -28.176 25.919 1.00 40.77 255 ILE A C 1
ATOM 2015 O O . ILE A 1 276 ? -6.235 -27.149 25.992 1.00 39.61 255 ILE A O 1
ATOM 2020 N N . SER A 1 277 ? -6.463 -29.354 26.348 1.00 40.85 256 SER A N 1
ATOM 2021 C CA . SER A 1 277 ? -5.114 -29.478 26.865 1.00 40.11 256 SER A CA 1
ATOM 2022 C C . SER A 1 277 ? -4.083 -29.176 25.775 1.00 40.75 256 SER A C 1
ATOM 2023 O O . SER A 1 277 ? -3.105 -28.452 26.010 1.00 39.07 256 SER A O 1
ATOM 2026 N N . ALA A 1 278 ? -4.309 -29.696 24.563 1.00 40.92 257 ALA A N 1
ATOM 2027 C CA . ALA A 1 278 ? -3.354 -29.476 23.478 1.00 41.55 257 ALA A CA 1
ATOM 2028 C C . ALA A 1 278 ? -3.260 -27.994 23.135 1.00 42.15 257 ALA A C 1
ATOM 2029 O O . ALA A 1 278 ? -2.166 -27.484 22.880 1.00 44.18 257 ALA A O 1
ATOM 2031 N N . CYS A 1 279 ? -4.385 -27.279 23.173 1.00 40.65 258 CYS A N 1
ATOM 2032 C CA . CYS A 1 279 ? -4.350 -25.845 22.896 1.00 40.91 258 CYS A CA 1
ATOM 2033 C C . CYS A 1 279 ? -3.457 -25.108 23.897 1.00 40.40 258 CYS A C 1
ATOM 2034 O O . CYS A 1 279 ? -2.555 -24.349 23.506 1.00 37.89 258 CYS A O 1
ATOM 2037 N N . LEU A 1 280 ? -3.653 -25.358 25.198 1.00 35.52 259 LEU A N 1
ATOM 2038 C CA . LEU A 1 280 ? -2.857 -24.660 26.210 1.00 36.46 259 LEU A CA 1
ATOM 2039 C C . LEU A 1 280 ? -1.404 -25.125 26.215 1.00 36.84 259 LEU A C 1
ATOM 2040 O O . LEU A 1 280 ? -0.486 -24.300 26.304 1.00 38.78 259 LEU A O 1
ATOM 2045 N N . LYS A 1 281 ? -1.145 -26.433 26.139 1.00 36.92 260 LYS A N 1
ATOM 2046 C CA . LYS A 1 281 ? 0.246 -26.875 26.170 1.00 38.14 260 LYS A CA 1
ATOM 2047 C C . LYS A 1 281 ? 1.009 -26.442 24.913 1.00 42.77 260 LYS A C 1
ATOM 2048 O O . LYS A 1 281 ? 2.228 -26.211 24.969 1.00 40.23 260 LYS A O 1
ATOM 2054 N N . ASP A 1 282 ? 0.319 -26.333 23.776 1.00 39.58 261 ASP A N 1
ATOM 2055 C CA . ASP A 1 282 ? 0.996 -25.853 22.569 1.00 40.93 261 ASP A CA 1
ATOM 2056 C C . ASP A 1 282 ? 1.320 -24.376 22.692 1.00 39.65 261 ASP A C 1
ATOM 2057 O O . ASP A 1 282 ? 2.428 -23.945 22.357 1.00 39.92 261 ASP A O 1
ATOM 2062 N N . PHE A 1 283 ? 0.373 -23.591 23.224 1.00 39.08 262 PHE A N 1
ATOM 2063 C CA . PHE A 1 283 ? 0.556 -22.149 23.286 1.00 38.67 262 PHE A CA 1
ATOM 2064 C C . PHE A 1 283 ? 1.696 -21.788 24.241 1.00 39.02 262 PHE A C 1
ATOM 2065 O O . PHE A 1 283 ? 2.535 -20.935 23.914 1.00 40.41 262 PHE A O 1
ATOM 2073 N N . TYR A 1 284 ? 1.790 -22.476 25.387 1.00 37.41 263 TYR A N 1
ATOM 2074 C CA . TYR A 1 284 ? 2.796 -22.211 26.422 1.00 39.17 263 TYR A CA 1
ATOM 2075 C C . TYR A 1 284 ? 3.980 -23.173 26.333 1.00 40.41 263 TYR A C 1
ATOM 2076 O O . TYR A 1 284 ? 4.730 -23.340 27.303 1.00 36.02 263 TYR A O 1
ATOM 2085 N N . ARG A 1 285 ? 4.217 -23.730 25.129 1.00 42.99 264 ARG A N 1
ATOM 2086 C CA . ARG A 1 285 ? 5.156 -24.837 24.960 1.00 43.82 264 ARG A CA 1
ATOM 2087 C C . ARG A 1 285 ? 6.559 -24.497 25.454 1.00 46.27 264 ARG A C 1
ATOM 2088 O O . ARG A 1 285 ? 7.257 -25.353 26.016 1.00 48.38 264 ARG A O 1
ATOM 2096 N N . GLU A 1 286 ? 7.024 -23.276 25.256 1.00 43.54 265 GLU A N 1
ATOM 2097 C CA . GLU A 1 286 ? 8.402 -23.077 25.699 1.00 50.74 265 GLU A CA 1
ATOM 2098 C C . GLU A 1 286 ? 8.516 -22.353 27.040 1.00 47.55 265 GLU A C 1
ATOM 2099 O O . GLU A 1 286 ? 9.630 -21.997 27.461 1.00 48.31 265 GLU A O 1
ATOM 2105 N N . ARG A 1 287 ? 7.410 -22.163 27.743 1.00 41.78 266 ARG A N 1
ATOM 2106 C CA . ARG A 1 287 ? 7.375 -21.227 28.857 1.00 42.90 266 ARG A CA 1
ATOM 2107 C C . ARG A 1 287 ? 7.487 -22.043 30.139 1.00 41.05 266 ARG A C 1
ATOM 2108 O O . ARG A 1 287 ? 6.504 -22.641 30.598 1.00 38.05 266 ARG A O 1
ATOM 2116 N N . ARG A 1 288 ? 8.694 -22.046 30.716 1.00 40.02 267 ARG A N 1
ATOM 2117 C CA . ARG A 1 288 ? 8.980 -22.892 31.868 1.00 43.08 267 ARG A CA 1
ATOM 2118 C C . ARG A 1 288 ? 8.174 -22.503 33.119 1.00 40.30 267 ARG A C 1
ATOM 2119 O O . ARG A 1 288 ? 8.006 -23.343 34.009 1.00 40.48 267 ARG A O 1
ATOM 2127 N N . CYS A 1 289 ? 7.667 -21.273 33.204 1.00 36.32 268 CYS A N 1
ATOM 2128 C CA . CYS A 1 289 ? 6.896 -20.895 34.392 1.00 37.29 268 CYS A CA 1
ATOM 2129 C C . CYS A 1 289 ? 5.464 -21.421 34.373 1.00 35.50 268 CYS A C 1
ATOM 2130 O O . CYS A 1 289 ? 4.789 -21.405 35.429 1.00 35.33 268 CYS A O 1
ATOM 2133 N N . VAL A 1 290 ? 4.993 -21.947 33.240 1.00 33.96 269 VAL A N 1
ATOM 2134 C CA . VAL A 1 290 ? 3.598 -22.360 33.098 1.00 35.80 269 VAL A CA 1
ATOM 2135 C C . VAL A 1 290 ? 3.528 -23.872 33.255 1.00 36.34 269 VAL A C 1
ATOM 2136 O O . VAL A 1 290 ? 4.121 -24.608 32.466 1.00 34.98 269 VAL A O 1
ATOM 2140 N N . ARG A 1 291 ? 2.780 -24.357 34.240 1.00 28.67 270 ARG A N 1
ATOM 2141 C CA . ARG A 1 291 ? 2.690 -25.798 34.492 1.00 31.82 270 ARG A CA 1
ATOM 2142 C C . ARG A 1 291 ? 1.232 -26.230 34.331 1.00 32.85 270 ARG A C 1
ATOM 2143 O O . ARG A 1 291 ? 0.355 -25.848 35.136 1.00 32.13 270 ARG A O 1
ATOM 2151 N N . ILE A 1 292 ? 0.954 -27.018 33.287 1.00 32.07 271 ILE A N 1
ATOM 2152 C CA . ILE A 1 292 ? -0.414 -27.383 32.906 1.00 35.23 271 ILE A CA 1
ATOM 2153 C C . ILE A 1 292 ? -0.656 -28.863 33.216 1.00 37.20 271 ILE A C 1
ATOM 2154 O O . ILE A 1 292 ? 0.136 -29.728 32.819 1.00 36.67 271 ILE A O 1
ATOM 2159 N N . TYR A 1 293 ? -1.770 -29.147 33.895 1.00 32.54 272 TYR A N 1
ATOM 2160 C CA . TYR A 1 293 ? -2.183 -30.480 34.304 1.00 35.33 272 TYR A CA 1
ATOM 2161 C C . TYR A 1 293 ? -3.545 -30.786 33.673 1.00 36.04 272 TYR A C 1
ATOM 2162 O O . TYR A 1 293 ? -4.443 -29.956 33.689 1.00 35.37 272 TYR A O 1
ATOM 2171 N N . ASP A 1 294 ? -3.714 -31.991 33.149 1.00 37.00 273 ASP A N 1
ATOM 2172 C CA . ASP A 1 294 ? -4.981 -32.395 32.554 1.00 38.60 273 ASP A CA 1
ATOM 2173 C C . ASP A 1 294 ? -5.392 -33.775 33.023 1.00 39.19 273 ASP A C 1
ATOM 2174 O O . ASP A 1 294 ? -6.335 -34.346 32.467 1.00 42.95 273 ASP A O 1
ATOM 2179 N N . ASN A 1 295 ? -4.695 -34.314 34.020 1.00 41.05 274 ASN A N 1
ATOM 2180 C CA . ASN A 1 295 ? -4.782 -35.703 34.439 1.00 39.76 274 ASN A CA 1
ATOM 2181 C C . ASN A 1 295 ? -5.558 -35.887 35.740 1.00 39.96 274 ASN A C 1
ATOM 2182 O O . ASN A 1 295 ? -5.519 -36.979 36.322 1.00 38.88 274 ASN A O 1
ATOM 2187 N N . GLY A 1 296 ? -6.270 -34.856 36.201 1.00 37.98 275 GLY A N 1
ATOM 2188 C CA . GLY A 1 296 ? -6.993 -34.892 37.448 1.00 39.22 275 GLY A CA 1
ATOM 2189 C C . GLY A 1 296 ? -6.311 -34.185 38.610 1.00 38.04 275 GLY A C 1
ATOM 2190 O O . GLY A 1 296 ? -6.971 -33.932 39.632 1.00 36.52 275 GLY A O 1
ATOM 2191 N N . HIS A 1 297 ? -5.005 -33.913 38.503 1.00 35.24 276 HIS A N 1
ATOM 2192 C CA . HIS A 1 297 ? -4.276 -33.148 39.515 1.00 35.97 276 HIS A CA 1
ATOM 2193 C C . HIS A 1 297 ? -4.903 -31.776 39.732 1.00 36.49 276 HIS A C 1
ATOM 2194 O O . HIS A 1 297 ? -5.212 -31.069 38.773 1.00 35.07 276 HIS A O 1
ATOM 2201 N N . ILE A 1 298 ? -5.038 -31.375 40.997 1.00 34.55 277 ILE A N 1
ATOM 2202 C CA . ILE A 1 298 ? -5.652 -30.106 41.372 1.00 33.87 277 ILE A CA 1
ATOM 2203 C C . ILE A 1 298 ? -4.575 -29.197 41.974 1.00 34.92 277 ILE A C 1
ATOM 2204 O O . ILE A 1 298 ? -4.102 -29.451 43.099 1.00 33.05 277 ILE A O 1
ATOM 2209 N N . PRO A 1 299 ? -4.213 -28.095 41.309 1.00 32.91 278 PRO A N 1
ATOM 2210 C CA . PRO A 1 299 ? -3.280 -27.138 41.908 1.00 32.62 278 PRO A CA 1
ATOM 2211 C C . PRO A 1 299 ? -3.828 -26.554 43.208 1.00 32.88 278 PRO A C 1
ATOM 2212 O O . PRO A 1 299 ? -5.046 -26.355 43.378 1.00 32.46 278 PRO A O 1
ATOM 2216 N N . SER A 1 300 ? -2.906 -26.280 44.146 1.00 31.57 279 SER A N 1
ATOM 2217 C CA . SER A 1 300 ? -3.257 -25.532 45.356 1.00 33.50 279 SER A CA 1
ATOM 2218 C C . SER A 1 300 ? -2.235 -24.419 45.545 1.00 33.77 279 SER A C 1
ATOM 2219 O O . SER A 1 300 ? -1.171 -24.401 44.906 1.00 31.46 279 SER A O 1
ATOM 2222 N N . THR A 1 301 ? -2.577 -23.440 46.376 1.00 28.85 280 THR A N 1
ATOM 2223 C CA . THR A 1 301 ? -1.652 -22.325 46.525 1.00 31.04 280 THR A CA 1
ATOM 2224 C C . THR A 1 301 ? -0.293 -22.753 47.086 1.00 34.79 280 THR A C 1
ATOM 2225 O O . THR A 1 301 ? 0.718 -22.134 46.749 1.00 32.49 280 THR A O 1
ATOM 2229 N N . ALA A 1 302 ? -0.222 -23.821 47.886 1.00 30.64 281 ALA A N 1
ATOM 2230 C CA . ALA A 1 302 ? 1.103 -24.171 48.411 1.00 34.36 281 ALA A CA 1
ATOM 2231 C C . ALA A 1 302 ? 2.052 -24.672 47.322 1.00 32.12 281 ALA A C 1
ATOM 2232 O O . ALA A 1 302 ? 3.262 -24.686 47.546 1.00 30.07 281 ALA A O 1
ATOM 2234 N N . ASP A 1 303 ? 1.528 -25.094 46.177 1.00 32.13 282 ASP A N 1
ATOM 2235 C CA . ASP A 1 303 ? 2.382 -25.586 45.079 1.00 30.88 282 ASP A CA 1
ATOM 2236 C C . ASP A 1 303 ? 3.128 -24.459 44.371 1.00 31.96 282 ASP A C 1
ATOM 2237 O O . ASP A 1 303 ? 4.136 -24.715 43.688 1.00 30.08 282 ASP A O 1
ATOM 2242 N N . VAL A 1 304 ? 2.660 -23.222 44.500 1.00 30.38 283 VAL A N 1
ATOM 2243 C CA . VAL A 1 304 ? 3.255 -22.092 43.789 1.00 30.57 283 VAL A CA 1
ATOM 2244 C C . VAL A 1 304 ? 3.774 -21.001 44.730 1.00 32.10 283 VAL A C 1
ATOM 2245 O O . VAL A 1 304 ? 4.472 -20.094 44.255 1.00 29.20 283 VAL A O 1
ATOM 2249 N N . THR A 1 305 ? 3.447 -21.037 46.041 1.00 29.59 284 THR A N 1
ATOM 2250 C CA . THR A 1 305 ? 3.934 -20.032 46.980 1.00 30.55 284 THR A CA 1
ATOM 2251 C C . THR A 1 305 ? 5.460 -20.046 47.028 1.00 30.47 284 THR A C 1
ATOM 2252 O O . THR A 1 305 ? 6.077 -21.108 47.023 1.00 33.48 284 THR A O 1
ATOM 2256 N N . ASP A 1 306 ? 6.066 -18.848 47.026 1.00 29.73 285 ASP A N 1
ATOM 2257 C CA . ASP A 1 306 ? 7.508 -18.616 47.023 1.00 32.42 285 ASP A CA 1
ATOM 2258 C C . ASP A 1 306 ? 8.177 -19.067 45.716 1.00 33.37 285 ASP A C 1
ATOM 2259 O O . ASP A 1 306 ? 9.384 -19.295 45.713 1.00 33.76 285 ASP A O 1
ATOM 2264 N N . THR A 1 307 ? 7.404 -19.239 44.624 1.00 33.26 286 THR A N 1
ATOM 2265 C CA . THR A 1 307 ? 7.915 -19.568 43.291 1.00 31.73 286 THR A CA 1
ATOM 2266 C C . THR A 1 307 ? 7.359 -18.581 42.280 1.00 32.33 286 THR A C 1
ATOM 2267 O O . THR A 1 307 ? 6.372 -17.888 42.546 1.00 30.56 286 THR A O 1
ATOM 2271 N N . ASN A 1 308 ? 7.941 -18.587 41.073 1.00 30.76 287 ASN A N 1
ATOM 2272 C CA . ASN A 1 308 ? 7.389 -17.823 39.958 1.00 32.71 287 ASN A CA 1
ATOM 2273 C C . ASN A 1 308 ? 6.458 -18.648 39.070 1.00 34.31 287 ASN A C 1
ATOM 2274 O O . ASN A 1 308 ? 6.249 -18.280 37.896 1.00 35.21 287 ASN A O 1
ATOM 2279 N N . PHE A 1 309 ? 5.975 -19.794 39.545 1.00 28.86 288 PHE A N 1
ATOM 2280 C CA . PHE A 1 309 ? 5.176 -20.635 38.653 1.00 32.11 288 PHE A CA 1
ATOM 2281 C C . PHE A 1 309 ? 3.718 -20.203 38.610 1.00 31.29 288 PHE A C 1
ATOM 2282 O O . PHE A 1 309 ? 3.169 -19.613 39.565 1.00 31.36 288 PHE A O 1
ATOM 2290 N N . ILE A 1 310 ? 3.051 -20.558 37.519 1.00 31.29 289 ILE A N 1
ATOM 2291 C CA . ILE A 1 310 ? 1.580 -20.539 37.475 1.00 31.66 289 ILE A CA 1
ATOM 2292 C C . ILE A 1 310 ? 1.136 -21.969 37.182 1.00 32.65 289 ILE A C 1
ATOM 2293 O O . ILE A 1 310 ? 1.638 -22.599 36.246 1.00 31.32 289 ILE A O 1
ATOM 2298 N N . ASP A 1 311 ? 0.287 -22.529 38.042 1.00 29.70 290 ASP A N 1
ATOM 2299 C CA . ASP A 1 311 ? -0.170 -23.900 37.854 1.00 31.12 290 ASP A CA 1
ATOM 2300 C C . ASP A 1 311 ? -1.630 -23.888 37.430 1.00 33.85 290 ASP A C 1
ATOM 2301 O O . ASP A 1 311 ? -2.483 -23.244 38.076 1.00 32.90 290 ASP A O 1
ATOM 2306 N N . ILE A 1 312 ? -1.924 -24.653 36.386 1.00 32.02 291 ILE A N 1
ATOM 2307 C CA . ILE A 1 312 ? -3.248 -24.656 35.771 1.00 31.73 291 ILE A CA 1
ATOM 2308 C C . ILE A 1 312 ? -3.727 -26.096 35.696 1.00 32.82 291 ILE A C 1
ATOM 2309 O O . ILE A 1 312 ? -3.054 -26.942 35.091 1.00 32.79 291 ILE A O 1
ATOM 2314 N N . GLY A 1 313 ? -4.886 -26.369 36.287 1.00 31.63 292 GLY A N 1
ATOM 2315 C CA . GLY A 1 313 ? -5.544 -27.668 36.186 1.00 33.55 292 GLY A CA 1
ATOM 2316 C C . GLY A 1 313 ? -6.826 -27.556 35.374 1.00 33.57 292 GLY A C 1
ATOM 2317 O O . GLY A 1 313 ? -7.536 -26.564 35.464 1.00 33.97 292 GLY A O 1
ATOM 2318 N N . LEU A 1 314 ? -7.116 -28.583 34.586 1.00 34.10 293 LEU A N 1
ATOM 2319 C CA . LEU A 1 314 ? -8.236 -28.583 33.639 1.00 35.00 293 LEU A CA 1
ATOM 2320 C C . LEU A 1 314 ? -9.167 -29.737 33.969 1.00 35.04 293 LEU A C 1
ATOM 2321 O O . LEU A 1 314 ? -8.709 -30.864 34.193 1.00 37.26 293 LEU A O 1
ATOM 2326 N N . PHE A 1 315 ? -10.467 -29.461 33.973 1.00 33.62 294 PHE A N 1
ATOM 2327 C CA . PHE A 1 315 ? -11.471 -30.461 34.332 1.00 35.15 294 PHE A CA 1
ATOM 2328 C C . PHE A 1 315 ? -12.671 -30.271 33.420 1.00 35.82 294 PHE A C 1
ATOM 2329 O O . PHE A 1 315 ? -13.249 -29.176 33.366 1.00 36.37 294 PHE A O 1
ATOM 2337 N N . VAL A 1 316 ? -13.072 -31.334 32.729 1.00 36.82 295 VAL A N 1
ATOM 2338 C CA . VAL A 1 316 ? -14.158 -31.246 31.751 1.00 36.72 295 VAL A CA 1
ATOM 2339 C C . VAL A 1 316 ? -15.235 -32.271 32.083 1.00 39.01 295 VAL A C 1
ATOM 2340 O O . VAL A 1 316 ? -14.923 -33.429 32.378 1.00 42.46 295 VAL A O 1
ATOM 2344 N N . LYS A 1 317 ? -16.490 -31.842 32.053 1.00 38.71 296 LYS A N 1
ATOM 2345 C CA . LYS A 1 317 ? -17.642 -32.750 32.148 1.00 41.32 296 LYS A CA 1
ATOM 2346 C C . LYS A 1 317 ? -18.717 -32.264 31.180 1.00 42.73 296 LYS A C 1
ATOM 2347 O O . LYS A 1 317 ? -19.264 -31.173 31.339 1.00 42.28 296 LYS A O 1
ATOM 2353 N N . GLY A 1 318 ? -18.992 -33.042 30.135 1.00 46.58 297 GLY A N 1
ATOM 2354 C CA . GLY A 1 318 ? -19.895 -32.536 29.097 1.00 45.25 297 GLY A CA 1
ATOM 2355 C C . GLY A 1 318 ? -19.379 -31.239 28.473 1.00 45.20 297 GLY A C 1
ATOM 2356 O O . GLY A 1 318 ? -18.205 -31.120 28.097 1.00 44.51 297 GLY A O 1
ATOM 2357 N N . GLU A 1 319 ? -20.251 -30.233 28.425 1.00 45.43 298 GLU A N 1
ATOM 2358 C CA . GLU A 1 319 ? -19.915 -28.892 27.968 1.00 46.02 298 GLU A CA 1
ATOM 2359 C C . GLU A 1 319 ? -19.340 -27.966 29.053 1.00 45.37 298 GLU A C 1
ATOM 2360 O O . GLU A 1 319 ? -19.214 -26.762 28.801 1.00 44.58 298 GLU A O 1
ATOM 2366 N N . ARG A 1 320 ? -19.046 -28.459 30.257 1.00 40.75 299 ARG A N 1
ATOM 2367 C CA . ARG A 1 320 ? -18.541 -27.580 31.307 1.00 38.69 299 ARG A CA 1
ATOM 2368 C C . ARG A 1 320 ? -17.046 -27.785 31.440 1.00 38.44 299 ARG A C 1
ATOM 2369 O O . ARG A 1 320 ? -16.560 -28.924 31.567 1.00 38.22 299 ARG A O 1
ATOM 2377 N N . LEU A 1 321 ? -16.300 -26.688 31.355 1.00 37.44 300 LEU A N 1
ATOM 2378 C CA . LEU A 1 321 ? -14.873 -26.741 31.604 1.00 34.71 300 LEU A CA 1
ATOM 2379 C C . LEU A 1 321 ? -14.604 -25.903 32.846 1.00 36.85 300 LEU A C 1
ATOM 2380 O O . LEU A 1 321 ? -14.985 -24.720 32.903 1.00 36.22 300 LEU A O 1
ATOM 2385 N N . ILE A 1 322 ? -13.985 -26.524 33.850 1.00 34.86 301 ILE A N 1
ATOM 2386 C CA . ILE A 1 322 ? -13.526 -25.809 35.042 1.00 32.45 301 ILE A CA 1
ATOM 2387 C C . ILE A 1 322 ? -12.015 -25.719 34.967 1.00 32.31 301 ILE A C 1
ATOM 2388 O O . ILE A 1 322 ? -11.342 -26.718 34.686 1.00 33.26 301 ILE A O 1
ATOM 2393 N N . ILE A 1 323 ? -11.484 -24.516 35.182 1.00 32.05 302 ILE A N 1
ATOM 2394 C CA . ILE A 1 323 ? -10.050 -24.258 35.232 1.00 31.59 302 ILE A CA 1
ATOM 2395 C C . ILE A 1 323 ? -9.691 -23.841 36.656 1.00 32.52 302 ILE A C 1
ATOM 2396 O O . ILE A 1 323 ? -10.310 -22.931 37.215 1.00 32.20 302 ILE A O 1
ATOM 2401 N N . VAL A 1 324 ? -8.686 -24.491 37.228 1.00 30.79 303 VAL A N 1
ATOM 2402 C CA . VAL A 1 324 ? -8.105 -24.074 38.510 1.00 31.71 303 VAL A CA 1
ATOM 2403 C C . VAL A 1 324 ? -6.752 -23.435 38.178 1.00 31.52 303 VAL A C 1
ATOM 2404 O O . VAL A 1 324 ? -5.901 -24.096 37.593 1.00 30.70 303 VAL A O 1
ATOM 2408 N N . SER A 1 325 ? -6.566 -22.159 38.525 1.00 29.81 304 SER A N 1
ATOM 2409 C CA . SER A 1 325 ? -5.323 -21.436 38.247 1.00 30.33 304 SER A CA 1
ATOM 2410 C C . SER A 1 325 ? -4.752 -20.861 39.550 1.00 31.87 304 SER A C 1
ATOM 2411 O O . SER A 1 325 ? -5.424 -20.066 40.225 1.00 31.64 304 SER A O 1
ATOM 2414 N N . CYS A 1 326 ? -3.504 -21.235 39.888 1.00 31.91 305 CYS A N 1
ATOM 2415 C CA . CYS A 1 326 ? -2.821 -20.820 41.123 1.00 30.51 305 CYS A CA 1
ATOM 2416 C C . CYS A 1 326 ? -1.508 -20.096 40.832 1.00 29.52 305 CYS A C 1
ATOM 2417 O O . CYS A 1 326 ? -0.730 -20.533 39.968 1.00 28.93 305 CYS A O 1
ATOM 2420 N N . ILE A 1 327 ? -1.258 -18.996 41.560 1.00 28.25 306 ILE A N 1
ATOM 2421 C CA . ILE A 1 327 ? 0.024 -18.283 41.525 1.00 30.12 306 ILE A CA 1
ATOM 2422 C C . ILE A 1 327 ? 0.370 -17.800 42.938 1.00 30.09 306 ILE A C 1
ATOM 2423 O O . ILE A 1 327 ? -0.502 -17.677 43.801 1.00 29.50 306 ILE A O 1
ATOM 2428 N N . ASP A 1 328 ? 1.659 -17.487 43.156 1.00 30.07 307 ASP A N 1
ATOM 2429 C CA . ASP A 1 328 ? 2.040 -16.616 44.272 1.00 31.52 307 ASP A CA 1
ATOM 2430 C C . ASP A 1 328 ? 1.669 -15.191 43.852 1.00 31.95 307 ASP A C 1
ATOM 2431 O O . ASP A 1 328 ? 2.157 -14.695 42.837 1.00 29.65 307 ASP A O 1
ATOM 2436 N N . ASN A 1 329 ? 0.836 -14.519 44.630 1.00 31.21 308 ASN A N 1
ATOM 2437 C CA . ASN A 1 329 ? 0.363 -13.153 44.281 1.00 28.95 308 ASN A CA 1
ATOM 2438 C C . ASN A 1 329 ? 1.519 -12.143 44.207 1.00 29.51 308 ASN A C 1
ATOM 2439 O O . ASN A 1 329 ? 1.442 -11.253 43.371 1.00 32.26 308 ASN A O 1
ATOM 2444 N N . LEU A 1 330 ? 2.537 -12.280 45.054 1.00 29.20 309 LEU A N 1
ATOM 2445 C CA . LEU A 1 330 ? 3.638 -11.284 45.107 1.00 29.89 309 LEU A CA 1
ATOM 2446 C C . LEU A 1 330 ? 4.770 -11.632 44.128 1.00 29.51 309 LEU A C 1
ATOM 2447 O O . LEU A 1 330 ? 5.634 -10.780 43.943 1.00 34.19 309 LEU A O 1
ATOM 2452 N N . ILE A 1 331 ? 4.778 -12.834 43.558 1.00 27.71 310 ILE A N 1
ATOM 2453 C CA . ILE A 1 331 ? 5.896 -13.235 42.654 1.00 28.93 310 ILE A CA 1
ATOM 2454 C C . ILE A 1 331 ? 5.564 -13.435 41.165 1.00 27.17 310 ILE A C 1
ATOM 2455 O O . ILE A 1 331 ? 6.070 -12.659 40.359 1.00 39.43 310 ILE A O 1
ATOM 2460 N N . LYS A 1 332 ? 4.709 -14.392 40.826 1.00 29.08 311 LYS A N 1
ATOM 2461 C CA . LYS A 1 332 ? 4.141 -14.477 39.457 1.00 31.09 311 LYS A CA 1
ATOM 2462 C C . LYS A 1 332 ? 3.073 -13.396 39.258 1.00 30.31 311 LYS A C 1
ATOM 2463 O O . LYS A 1 332 ? 2.927 -12.943 38.130 1.00 32.24 311 LYS A O 1
ATOM 2469 N N . 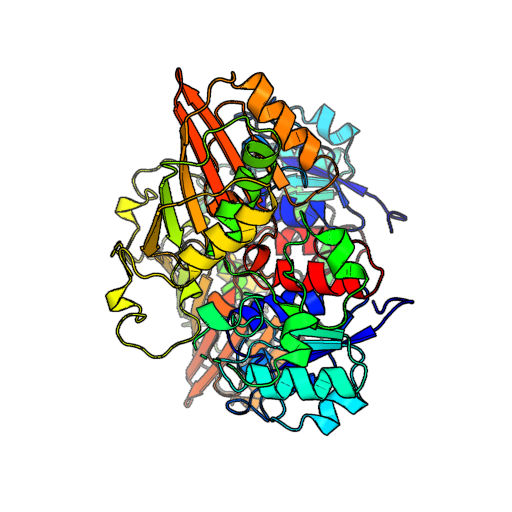GLY A 1 333 ? 2.391 -12.988 40.324 1.00 29.22 312 GLY A N 1
ATOM 2470 C CA . GLY A 1 333 ? 1.368 -11.935 40.234 1.00 29.69 312 GLY A CA 1
ATOM 2471 C C . GLY A 1 333 ? 1.931 -10.527 40.286 1.00 32.49 312 GLY A C 1
ATOM 2472 O O . GLY A 1 333 ? 1.141 -9.592 40.180 1.00 29.12 312 GLY A O 1
ATOM 2473 N N . SER A 1 334 ? 3.247 -10.384 40.465 1.00 31.09 313 SER A N 1
ATOM 2474 C CA . SER A 1 334 ? 3.836 -9.030 40.604 1.00 32.04 313 SER A CA 1
ATOM 2475 C C . SER A 1 334 ? 5.353 -8.986 40.363 1.00 32.68 313 SER A C 1
ATOM 2476 O O . SER A 1 334 ? 5.747 -8.792 39.213 1.00 32.52 313 SER A O 1
ATOM 2479 N N . SER A 1 335 ? 6.156 -9.200 41.401 1.00 32.23 314 SER A N 1
ATOM 2480 C CA . SER A 1 335 ? 7.628 -8.989 41.322 1.00 33.08 314 SER A CA 1
ATOM 2481 C C . SER A 1 335 ? 8.372 -9.934 40.362 1.00 32.14 314 SER A C 1
ATOM 2482 O O . SER A 1 335 ? 9.238 -9.443 39.635 1.00 34.91 314 SER A O 1
ATOM 2485 N N . GLY A 1 336 ? 8.083 -11.228 40.387 1.00 27.64 315 GLY A N 1
ATOM 2486 C CA . GLY A 1 336 ? 8.724 -12.162 39.451 1.00 34.62 315 GLY A CA 1
ATOM 2487 C C . GLY A 1 336 ? 8.378 -11.807 38.022 1.00 33.46 315 GLY A C 1
ATOM 2488 O O . GLY A 1 336 ? 9.276 -11.806 37.183 1.00 29.97 315 GLY A O 1
ATOM 2489 N N . MET A 1 337 ? 7.114 -11.489 37.779 1.00 32.41 316 MET A N 1
ATOM 2490 C CA . MET A 1 337 ? 6.667 -11.069 36.433 1.00 34.26 316 MET A CA 1
ATOM 2491 C C . MET A 1 337 ? 7.382 -9.762 36.075 1.00 30.95 316 MET A C 1
ATOM 2492 O O . MET A 1 337 ? 7.784 -9.615 34.922 1.00 33.37 316 MET A O 1
ATOM 2497 N N . ALA A 1 338 ? 7.554 -8.877 37.054 1.00 30.46 317 ALA A N 1
ATOM 2498 C CA . ALA A 1 338 ? 8.284 -7.641 36.781 1.00 32.56 317 ALA A CA 1
ATOM 2499 C C . ALA A 1 338 ? 9.707 -7.926 36.316 1.00 34.45 317 ALA A C 1
ATOM 2500 O O . ALA A 1 338 ? 10.184 -7.323 35.339 1.00 32.03 317 ALA A O 1
ATOM 2502 N N . VAL A 1 339 ? 10.377 -8.893 36.948 1.00 33.34 318 VAL A N 1
ATOM 2503 C CA . VAL A 1 339 ? 11.745 -9.212 36.517 1.00 33.90 318 VAL A CA 1
ATOM 2504 C C . VAL A 1 339 ? 11.743 -9.936 35.167 1.00 33.41 318 VAL A C 1
ATOM 2505 O O . VAL A 1 339 ? 12.648 -9.726 34.333 1.00 35.23 318 VAL A O 1
ATOM 2509 N N . GLN A 1 340 ? 10.753 -10.795 34.905 1.00 32.97 319 GLN A N 1
ATOM 2510 C CA . GLN A 1 340 ? 10.655 -11.341 33.547 1.00 36.07 319 GLN A CA 1
ATOM 2511 C C . GLN A 1 340 ? 10.536 -10.220 32.520 1.00 35.64 319 GLN A C 1
ATOM 2512 O O . GLN A 1 340 ? 11.231 -10.230 31.489 1.00 35.32 319 GLN A O 1
ATOM 2518 N N . ASN A 1 341 ? 9.649 -9.249 32.780 1.00 33.95 320 ASN A N 1
ATOM 2519 C CA . ASN A 1 341 ? 9.523 -8.099 31.884 1.00 34.84 320 ASN A CA 1
ATOM 2520 C C . ASN A 1 341 ? 10.855 -7.370 31.713 1.00 36.15 320 ASN A C 1
ATOM 2521 O O . ASN A 1 341 ? 11.277 -7.084 30.582 1.00 35.57 320 ASN A O 1
ATOM 2526 N N . MET A 1 342 ? 11.544 -7.075 32.823 1.00 34.11 321 MET A N 1
ATOM 2527 C CA . MET A 1 342 ? 12.821 -6.371 32.731 1.00 35.61 321 MET A CA 1
ATOM 2528 C C . MET A 1 342 ? 13.859 -7.207 31.985 1.00 37.56 321 MET A C 1
ATOM 2529 O O . MET A 1 342 ? 14.589 -6.692 31.111 1.00 36.77 321 MET A O 1
ATOM 2534 N N . ASN A 1 343 ? 13.933 -8.504 32.302 1.00 35.14 322 ASN A N 1
ATOM 2535 C CA . ASN A 1 343 ? 14.803 -9.402 31.560 1.00 35.61 322 ASN A CA 1
ATOM 2536 C C . ASN A 1 343 ? 14.584 -9.251 30.055 1.00 38.25 322 ASN A C 1
ATOM 2537 O O . ASN A 1 343 ? 15.548 -9.129 29.280 1.00 37.50 322 ASN A O 1
ATOM 2542 N N . LEU A 1 344 ? 13.316 -9.294 29.630 1.00 35.42 323 LEU A N 1
ATOM 2543 C CA . LEU A 1 344 ? 12.969 -9.240 28.213 1.00 38.28 323 LEU A CA 1
ATOM 2544 C C . LEU A 1 344 ? 13.348 -7.897 27.586 1.00 39.91 323 LEU A C 1
ATOM 2545 O O . LEU A 1 344 ? 13.883 -7.859 26.459 1.00 40.40 323 LEU A O 1
ATOM 2550 N N . MET A 1 345 ? 13.087 -6.786 28.296 1.00 36.55 324 MET A N 1
ATOM 2551 C CA . MET A 1 345 ? 13.478 -5.484 27.770 1.00 40.99 324 MET A CA 1
ATOM 2552 C C . MET A 1 345 ? 14.996 -5.364 27.630 1.00 41.88 324 MET A C 1
ATOM 2553 O O . MET A 1 345 ? 15.480 -4.635 26.752 1.00 39.72 324 MET A O 1
ATOM 2558 N N . CYS A 1 346 ? 15.759 -6.078 28.468 1.00 38.33 325 CYS A N 1
ATOM 2559 C CA . CYS A 1 346 ? 17.215 -5.978 28.484 1.00 41.11 325 CYS A CA 1
ATOM 2560 C C . CYS A 1 346 ? 17.919 -6.991 27.573 1.00 41.53 325 CYS A C 1
ATOM 2561 O O . CYS A 1 346 ? 19.146 -7.025 27.545 1.00 45.59 325 CYS A O 1
ATOM 2564 N N . GLY A 1 347 ? 17.165 -7.819 26.866 1.00 39.55 326 GLY A N 1
ATOM 2565 C CA . GLY A 1 347 ? 17.771 -8.795 25.945 1.00 43.50 326 GLY A CA 1
ATOM 2566 C C . GLY A 1 347 ? 18.170 -10.088 26.625 1.00 44.25 326 GLY A C 1
ATOM 2567 O O . GLY A 1 347 ? 18.850 -10.895 26.000 1.00 42.08 326 GLY A O 1
ATOM 2568 N N . PHE A 1 348 ? 17.746 -10.269 27.868 1.00 39.10 327 PHE A N 1
ATOM 2569 C CA . PHE A 1 348 ? 18.071 -11.501 28.619 1.00 42.27 327 PHE A CA 1
ATOM 2570 C C . PHE A 1 348 ? 16.944 -12.514 28.464 1.00 44.53 327 PHE A C 1
ATOM 2571 O O . PHE A 1 348 ? 15.870 -12.161 27.964 1.00 43.21 327 PHE A O 1
ATOM 2579 N N . ASP A 1 349 ? 17.198 -13.746 28.885 1.00 44.25 328 ASP A N 1
ATOM 2580 C CA . ASP A 1 349 ? 16.118 -14.754 28.902 1.00 47.28 328 ASP A CA 1
ATOM 2581 C C . ASP A 1 349 ? 15.104 -14.309 29.963 1.00 40.54 328 ASP A C 1
ATOM 2582 O O . ASP A 1 349 ? 15.529 -13.804 31.004 1.00 37.57 328 ASP A O 1
ATOM 2587 N N . ASP A 1 350 ? 13.820 -14.506 29.695 1.00 38.03 329 ASP A N 1
ATOM 2588 C CA . ASP A 1 350 ? 12.775 -14.029 30.638 1.00 43.08 329 ASP A CA 1
ATOM 2589 C C . ASP A 1 350 ? 12.972 -14.661 32.025 1.00 39.73 329 ASP A C 1
ATOM 2590 O O . ASP A 1 350 ? 12.677 -13.988 33.004 1.00 40.35 329 ASP A O 1
ATOM 2595 N N . THR A 1 351 ? 13.459 -15.900 32.086 1.00 41.71 330 THR A N 1
ATOM 2596 C CA . THR A 1 351 ? 13.636 -16.557 33.386 1.00 45.43 330 THR A CA 1
ATOM 2597 C C . THR A 1 351 ? 15.009 -16.331 34.038 1.00 46.13 330 THR A C 1
ATOM 2598 O O . THR A 1 351 ? 15.274 -16.920 35.096 1.00 43.57 330 THR A O 1
ATOM 2602 N N . LEU A 1 352 ? 15.870 -15.474 33.471 1.00 42.38 331 LEU A N 1
ATOM 2603 C CA . LEU A 1 352 ? 17.172 -15.216 34.084 1.00 42.04 331 LEU A CA 1
ATOM 2604 C C . LEU A 1 352 ? 17.024 -14.673 35.499 1.00 42.84 331 LEU A C 1
ATOM 2605 O O . LEU A 1 352 ? 16.337 -13.670 35.719 1.00 42.19 331 LEU A O 1
ATOM 2610 N N . GLY A 1 353 ? 17.704 -15.323 36.456 1.00 44.66 332 GLY A N 1
ATOM 2611 C CA . GLY A 1 353 ? 17.644 -14.953 37.865 1.00 43.02 332 GLY A CA 1
ATOM 2612 C C . GLY A 1 353 ? 16.391 -15.431 38.579 1.00 48.05 332 GLY A C 1
ATOM 2613 O O . GLY A 1 353 ? 16.162 -15.063 39.736 1.00 46.61 332 GLY A O 1
ATOM 2614 N N . ILE A 1 354 ? 15.595 -16.262 37.931 1.00 47.86 333 ILE A N 1
ATOM 2615 C CA . ILE A 1 354 ? 14.277 -16.668 38.420 1.00 50.66 333 ILE A CA 1
ATOM 2616 C C . ILE A 1 354 ? 14.214 -18.186 38.521 1.00 55.26 333 ILE A C 1
ATOM 2617 O O . ILE A 1 354 ? 13.963 -18.736 39.591 1.00 59.39 333 ILE A O 1
ATOM 2622 N N . LEU A 1 355 ? 14.449 -18.878 37.417 1.00 66.24 334 LEU A N 1
ATOM 2623 C CA . LEU A 1 355 ? 14.471 -20.338 37.434 1.00 68.55 334 LEU A CA 1
ATOM 2624 C C . LEU A 1 355 ? 15.119 -20.836 36.167 1.00 70.97 334 LEU A C 1
ATOM 2625 O O . LEU A 1 355 ? 16.295 -20.499 35.897 1.00 76.10 334 LEU A O 1
ATOM 2630 N N . PRO B 1 16 ? 23.541 -25.527 35.975 1.00 72.10 -5 PRO B N 1
ATOM 2631 C CA . PRO B 1 16 ? 24.940 -25.704 35.539 1.00 70.29 -5 PRO B CA 1
ATOM 2632 C C . PRO B 1 16 ? 25.676 -26.733 36.387 1.00 67.62 -5 PRO B C 1
ATOM 2633 O O . PRO B 1 16 ? 25.795 -26.557 37.613 1.00 65.18 -5 PRO B O 1
ATOM 2637 N N . ARG B 1 17 ? 26.180 -27.796 35.759 1.00 64.06 -4 ARG B N 1
ATOM 2638 C CA . ARG B 1 17 ? 26.970 -28.795 36.511 1.00 58.06 -4 ARG B CA 1
ATOM 2639 C C . ARG B 1 17 ? 28.331 -28.191 36.841 1.00 60.16 -4 ARG B C 1
ATOM 2640 O O . ARG B 1 17 ? 28.860 -27.444 36.011 1.00 59.80 -4 ARG B O 1
ATOM 2648 N N . GLY B 1 18 ? 28.864 -28.525 38.012 1.00 55.57 -3 GLY B N 1
ATOM 2649 C CA . GLY B 1 18 ? 30.169 -27.997 38.432 1.00 54.78 -3 GLY B CA 1
ATOM 2650 C C . GLY B 1 18 ? 31.317 -28.933 38.114 1.00 56.03 -3 GLY B C 1
ATOM 2651 O O . GLY B 1 18 ? 31.084 -30.141 38.031 1.00 57.25 -3 GLY B O 1
ATOM 2652 N N . SER B 1 19 ? 32.523 -28.388 38.004 1.00 55.60 -2 SER B N 1
ATOM 2653 C CA . SER B 1 19 ? 33.742 -29.177 37.696 1.00 57.64 -2 SER B CA 1
ATOM 2654 C C . SER B 1 19 ? 34.116 -30.111 38.840 1.00 56.62 -2 SER B C 1
ATOM 2655 O O . SER B 1 19 ? 34.888 -31.039 38.593 1.00 53.52 -2 SER B O 1
ATOM 2658 N N . HIS B 1 20 ? 33.632 -29.840 40.050 1.00 53.94 -1 HIS B N 1
ATOM 2659 C CA . HIS B 1 20 ? 33.893 -30.763 41.184 1.00 53.34 -1 HIS B CA 1
ATOM 2660 C C . HIS B 1 20 ? 32.601 -31.486 41.577 1.00 54.04 -1 HIS B C 1
ATOM 2661 O O . HIS B 1 20 ? 32.407 -31.717 42.772 1.00 46.94 -1 HIS B O 1
ATOM 2668 N N . MET B 1 21 ? 31.778 -31.856 40.593 1.00 52.09 0 MET B N 1
ATOM 2669 C CA . MET B 1 21 ? 30.518 -32.530 40.893 1.00 51.55 0 MET B CA 1
ATOM 2670 C C . MET B 1 21 ? 30.733 -33.836 41.668 1.00 48.80 0 MET B C 1
ATOM 2671 O O . MET B 1 21 ? 31.682 -34.582 41.411 1.00 50.89 0 MET B O 1
ATOM 2676 N N . MET B 1 22 ? 29.858 -34.100 42.647 1.00 47.31 1 MET B N 1
ATOM 2677 C CA . MET B 1 22 ? 29.772 -35.394 43.319 1.00 48.65 1 MET B CA 1
ATOM 2678 C C . MET B 1 22 ? 28.321 -35.851 43.382 1.00 43.96 1 MET B C 1
ATOM 2679 O O . MET B 1 22 ? 27.413 -35.031 43.514 1.00 44.18 1 MET B O 1
ATOM 2684 N N . LYS B 1 23 ? 28.116 -37.170 43.344 1.00 46.01 2 LYS B N 1
ATOM 2685 C CA . LYS B 1 23 ? 26.786 -37.761 43.395 1.00 43.52 2 LYS B CA 1
ATOM 2686 C C . LYS B 1 23 ? 26.361 -38.005 44.839 1.00 42.06 2 LYS B C 1
ATOM 2687 O O . LYS B 1 23 ? 27.129 -38.546 45.646 1.00 42.74 2 LYS B O 1
ATOM 2693 N N . VAL B 1 24 ? 25.109 -37.665 45.139 1.00 41.81 3 VAL B N 1
ATOM 2694 C CA . VAL B 1 24 ? 24.585 -37.778 46.501 1.00 41.71 3 VAL B CA 1
ATOM 2695 C C . VAL B 1 24 ? 23.192 -38.368 46.440 1.00 41.28 3 VAL B C 1
ATOM 2696 O O . VAL B 1 24 ? 22.433 -38.092 45.504 1.00 40.82 3 VAL B O 1
ATOM 2700 N N . SER B 1 25 ? 22.868 -39.212 47.420 1.00 42.08 4 SER B N 1
ATOM 2701 C CA . SER B 1 25 ? 21.544 -39.794 47.514 1.00 38.95 4 SER B CA 1
ATOM 2702 C C . SER B 1 25 ? 20.931 -39.441 48.873 1.00 39.63 4 SER B C 1
ATOM 2703 O O . SER B 1 25 ? 21.640 -39.058 49.811 1.00 36.46 4 SER B O 1
ATOM 2706 N N . VAL B 1 26 ? 19.609 -39.591 48.961 1.00 38.96 5 VAL B N 1
ATOM 2707 C CA . VAL B 1 26 ? 18.833 -39.330 50.182 1.00 37.08 5 VAL B CA 1
ATOM 2708 C C . VAL B 1 26 ? 17.966 -40.551 50.482 1.00 40.82 5 VAL B C 1
ATOM 2709 O O . VAL B 1 26 ? 17.116 -40.930 49.668 1.00 38.26 5 VAL B O 1
ATOM 2713 N N . ILE B 1 27 ? 18.183 -41.166 51.648 1.00 40.15 6 ILE B N 1
ATOM 2714 C CA . ILE B 1 27 ? 17.416 -42.324 52.097 1.00 41.32 6 ILE B CA 1
ATOM 2715 C C . ILE B 1 27 ? 16.352 -41.801 53.060 1.00 43.00 6 ILE B C 1
ATOM 2716 O O . ILE B 1 27 ? 16.690 -41.135 54.041 1.00 43.18 6 ILE B O 1
ATOM 2721 N N . GLY B 1 28 ? 15.083 -42.099 52.789 1.00 42.63 7 GLY B N 1
ATOM 2722 C CA . GLY B 1 28 ? 13.966 -41.489 53.512 1.00 42.34 7 GLY B CA 1
ATOM 2723 C C . GLY B 1 28 ? 13.648 -40.091 53.003 1.00 42.27 7 GLY B C 1
ATOM 2724 O O . GLY B 1 28 ? 13.492 -39.171 53.805 1.00 43.91 7 GLY B O 1
ATOM 2725 N N . ALA B 1 29 ? 13.526 -39.915 51.674 1.00 40.28 8 ALA B N 1
ATOM 2726 C CA . ALA B 1 29 ? 13.511 -38.577 51.066 1.00 41.35 8 ALA B CA 1
ATOM 2727 C C . ALA B 1 29 ? 12.176 -37.815 51.162 1.00 41.28 8 ALA B C 1
ATOM 2728 O O . ALA B 1 29 ? 12.171 -36.610 50.896 1.00 37.41 8 ALA B O 1
ATOM 2730 N N . THR B 1 30 ? 11.055 -38.437 51.537 1.00 41.37 9 THR B N 1
ATOM 2731 C CA . THR B 1 30 ? 9.770 -37.758 51.357 1.00 41.96 9 THR B CA 1
ATOM 2732 C C . THR B 1 30 ? 9.223 -37.063 52.619 1.00 40.93 9 THR B C 1
ATOM 2733 O O . THR B 1 30 ? 8.133 -36.485 52.548 1.00 40.22 9 THR B O 1
ATOM 2737 N N . GLY B 1 31 ? 9.936 -37.078 53.750 1.00 40.07 10 GLY B N 1
ATOM 2738 C CA . GLY B 1 31 ? 9.529 -36.284 54.909 1.00 39.58 10 GLY B CA 1
ATOM 2739 C C . GLY B 1 31 ? 9.900 -34.827 54.682 1.00 39.23 10 GLY B C 1
ATOM 2740 O O . GLY B 1 31 ? 10.509 -34.455 53.675 1.00 38.24 10 GLY B O 1
ATOM 2741 N N . TYR B 1 32 ? 9.557 -33.986 55.647 1.00 35.64 11 TYR B N 1
ATOM 2742 C CA . TYR B 1 32 ? 9.784 -32.551 55.489 1.00 37.78 11 TYR B CA 1
ATOM 2743 C C . TYR B 1 32 ? 11.264 -32.189 55.474 1.00 37.72 11 TYR B C 1
ATOM 2744 O O . TYR B 1 32 ? 11.647 -31.213 54.811 1.00 34.94 11 TYR B O 1
ATOM 2753 N N . THR B 1 33 ? 12.101 -32.915 56.234 1.00 35.72 12 THR B N 1
ATOM 2754 C CA . THR B 1 33 ? 13.528 -32.658 56.146 1.00 36.62 12 THR B CA 1
ATOM 2755 C C . THR B 1 33 ? 14.058 -33.024 54.761 1.00 36.03 12 THR B C 1
ATOM 2756 O O . THR B 1 33 ? 14.865 -32.284 54.190 1.00 35.03 12 THR B O 1
ATOM 2760 N N . GLY B 1 34 ? 13.622 -34.162 54.214 1.00 37.55 13 GLY B N 1
ATOM 2761 C CA . GLY B 1 34 ? 14.060 -34.534 52.865 1.00 35.62 13 GLY B CA 1
ATOM 2762 C C . GLY B 1 34 ? 13.634 -33.530 51.810 1.00 35.35 13 GLY B C 1
ATOM 2763 O O . GLY B 1 34 ? 14.405 -33.193 50.905 1.00 36.86 13 GLY B O 1
ATOM 2764 N N . TYR B 1 35 ? 12.394 -33.050 51.897 1.00 35.43 14 TYR B N 1
ATOM 2765 C CA . TYR B 1 35 ? 11.935 -31.978 51.011 1.00 36.53 14 TYR B CA 1
ATOM 2766 C C . TYR B 1 35 ? 12.866 -30.752 51.036 1.00 35.44 14 TYR B C 1
ATOM 2767 O O . TYR B 1 35 ? 13.337 -30.295 49.982 1.00 34.09 14 TYR B O 1
ATOM 2776 N N . GLU B 1 36 ? 13.164 -30.210 52.236 1.00 33.39 15 GLU B N 1
ATOM 2777 C CA . GLU B 1 36 ? 14.047 -29.044 52.346 1.00 34.52 15 GLU B CA 1
ATOM 2778 C C . GLU B 1 36 ? 15.466 -29.370 51.855 1.00 33.94 15 GLU B C 1
ATOM 2779 O O . GLU B 1 36 ? 16.150 -28.520 51.283 1.00 35.04 15 GLU B O 1
ATOM 2785 N N . LEU B 1 37 ? 15.916 -30.591 52.095 1.00 32.71 16 LEU B N 1
ATOM 2786 C CA . LEU B 1 37 ? 17.229 -31.023 51.646 1.00 35.09 16 LEU B CA 1
ATOM 2787 C C . LEU B 1 37 ? 17.298 -31.067 50.115 1.00 36.80 16 LEU B C 1
ATOM 2788 O O . LEU B 1 37 ? 18.230 -30.534 49.510 1.00 35.84 16 LEU B O 1
ATOM 2793 N N . VAL B 1 38 ? 16.283 -31.664 49.475 1.00 35.96 17 VAL B N 1
ATOM 2794 C CA . VAL B 1 38 ? 16.238 -31.732 48.019 1.00 35.78 17 VAL B CA 1
ATOM 2795 C C . VAL B 1 38 ? 16.218 -30.338 47.400 1.00 35.63 17 VAL B C 1
ATOM 2796 O O . VAL B 1 38 ? 16.941 -30.074 46.425 1.00 34.70 17 VAL B O 1
ATOM 2800 N N . LYS B 1 39 ? 15.440 -29.404 47.975 1.00 35.26 18 LYS B N 1
ATOM 2801 C CA . LYS B 1 39 ? 15.471 -28.018 47.496 1.00 35.91 18 LYS B CA 1
ATOM 2802 C C . LYS B 1 39 ? 16.894 -27.469 47.444 1.00 39.41 18 LYS B C 1
ATOM 2803 O O . LYS B 1 39 ? 17.294 -26.860 46.444 1.00 37.37 18 LYS B O 1
ATOM 2809 N N . ILE B 1 40 ? 17.676 -27.685 48.512 1.00 34.05 19 ILE B N 1
ATOM 2810 C CA . ILE B 1 40 ? 19.029 -27.144 48.553 1.00 34.67 19 ILE B CA 1
ATOM 2811 C C . ILE B 1 40 ? 19.937 -27.880 47.577 1.00 38.29 19 ILE B C 1
ATOM 2812 O O . ILE B 1 40 ? 20.711 -27.260 46.837 1.00 38.02 19 ILE B O 1
ATOM 2817 N N . LEU B 1 41 ? 19.889 -29.215 47.587 1.00 36.15 20 LEU B N 1
ATOM 2818 C CA . LEU B 1 41 ? 20.730 -29.993 46.672 1.00 37.54 20 LEU B CA 1
ATOM 2819 C C . LEU B 1 41 ? 20.483 -29.632 45.208 1.00 39.75 20 LEU B C 1
ATOM 2820 O O . LEU B 1 41 ? 21.427 -29.574 44.411 1.00 36.63 20 LEU B O 1
ATOM 2825 N N . ALA B 1 42 ? 19.223 -29.403 44.829 1.00 36.45 21 ALA B N 1
ATOM 2826 C CA . ALA B 1 42 ? 18.895 -29.138 43.427 1.00 40.10 21 ALA B CA 1
ATOM 2827 C C . ALA B 1 42 ? 19.561 -27.859 42.949 1.00 41.73 21 ALA B C 1
ATOM 2828 O O . ALA B 1 42 ? 20.066 -27.795 41.823 1.00 46.51 21 ALA B O 1
ATOM 2830 N N . ASN B 1 43 ? 19.643 -26.851 43.808 1.00 41.95 22 ASN B N 1
ATOM 2831 C CA . ASN B 1 43 ? 20.365 -25.633 43.453 1.00 44.45 22 ASN B CA 1
ATOM 2832 C C . ASN B 1 43 ? 21.859 -25.673 43.789 1.00 44.48 22 ASN B C 1
ATOM 2833 O O . ASN B 1 43 ? 22.563 -24.715 43.457 1.00 45.15 22 ASN B O 1
ATOM 2838 N N . HIS B 1 44 ? 22.367 -26.717 44.454 1.00 43.11 23 HIS B N 1
ATOM 2839 C CA . HIS B 1 44 ? 23.782 -26.731 44.853 1.00 40.24 23 HIS B CA 1
ATOM 2840 C C . HIS B 1 44 ? 24.676 -26.801 43.602 1.00 46.07 23 HIS B C 1
ATOM 2841 O O . HIS B 1 44 ? 24.431 -27.651 42.731 1.00 44.21 23 HIS B O 1
ATOM 2848 N N . PRO B 1 45 ? 25.721 -25.963 43.486 1.00 42.74 24 PRO B N 1
ATOM 2849 C CA . PRO B 1 45 ? 26.538 -25.957 42.248 1.00 45.29 24 PRO B CA 1
ATOM 2850 C C . PRO B 1 45 ? 27.441 -27.164 42.051 1.00 47.29 24 PRO B C 1
ATOM 2851 O O . PRO B 1 45 ? 28.007 -27.290 40.943 1.00 48.24 24 PRO B O 1
ATOM 2855 N N . GLU B 1 46 ? 27.625 -28.038 43.051 1.00 43.97 25 GLU B N 1
ATOM 2856 C CA . GLU B 1 46 ? 28.482 -29.213 42.910 1.00 45.27 25 GLU B CA 1
ATOM 2857 C C . GLU B 1 46 ? 27.797 -30.537 43.205 1.00 46.19 25 GLU B C 1
ATOM 2858 O O . GLU B 1 46 ? 28.100 -31.522 42.532 1.00 48.06 25 GLU B O 1
ATOM 2864 N N . PHE B 1 47 ? 26.863 -30.592 44.161 1.00 43.03 26 PHE B N 1
ATOM 2865 C CA . PHE B 1 47 ? 26.142 -31.824 44.440 1.00 43.38 26 PHE B CA 1
ATOM 2866 C C . PHE B 1 47 ? 25.074 -32.074 43.384 1.00 41.91 26 PHE B C 1
ATOM 2867 O O . PHE B 1 47 ? 24.331 -31.164 42.969 1.00 40.87 26 PHE B O 1
ATOM 2875 N N . GLU B 1 48 ? 24.941 -33.338 43.021 1.00 40.18 27 GLU B N 1
ATOM 2876 C CA . GLU B 1 48 ? 24.003 -33.742 41.992 1.00 43.04 27 GLU B CA 1
ATOM 2877 C C . GLU B 1 48 ? 23.271 -34.972 42.484 1.00 38.73 27 GLU B C 1
ATOM 2878 O O . GLU B 1 48 ? 23.902 -35.934 42.931 1.00 39.53 27 GLU B O 1
ATOM 2884 N N . ILE B 1 49 ? 21.937 -34.935 42.425 1.00 38.85 28 ILE B N 1
ATOM 2885 C CA . ILE B 1 49 ? 21.132 -35.962 43.067 1.00 39.82 28 ILE B CA 1
ATOM 2886 C C . ILE B 1 49 ? 21.173 -37.228 42.224 1.00 42.54 28 ILE B C 1
ATOM 2887 O O . ILE B 1 49 ? 20.943 -37.177 41.016 1.00 44.13 28 ILE B O 1
ATOM 2892 N N . ALA B 1 50 ? 21.466 -38.364 42.860 1.00 41.06 29 ALA B N 1
ATOM 2893 C CA . ALA B 1 50 ? 21.532 -39.673 42.205 1.00 40.06 29 ALA B CA 1
ATOM 2894 C C . ALA B 1 50 ? 20.315 -40.529 42.521 1.00 45.31 29 ALA B C 1
ATOM 2895 O O . ALA B 1 50 ? 19.610 -40.968 41.609 1.00 45.63 29 ALA B O 1
ATOM 2897 N N . ALA B 1 51 ? 20.025 -40.759 43.806 1.00 37.99 30 ALA B N 1
ATOM 2898 C CA . ALA B 1 51 ? 18.823 -41.505 44.147 1.00 39.67 30 ALA B CA 1
ATOM 2899 C C . ALA B 1 51 ? 18.073 -40.810 45.286 1.00 39.11 30 ALA B C 1
ATOM 2900 O O . ALA B 1 51 ? 18.684 -40.182 46.150 1.00 40.07 30 ALA B O 1
ATOM 2902 N N . LEU B 1 52 ? 16.746 -40.956 45.284 1.00 38.62 31 LEU B N 1
ATOM 2903 C CA . LEU B 1 52 ? 15.880 -40.513 46.384 1.00 38.25 31 LEU B CA 1
ATOM 2904 C C . LEU B 1 52 ? 15.052 -41.717 46.803 1.00 39.98 31 LEU B C 1
ATOM 2905 O O . LEU B 1 52 ? 14.212 -42.190 46.036 1.00 39.50 31 LEU B O 1
ATOM 2910 N N . VAL B 1 53 ? 15.285 -42.218 48.014 1.00 40.84 32 VAL B N 1
ATOM 2911 C CA . VAL B 1 53 ? 14.733 -43.494 48.446 1.00 42.75 32 VAL B CA 1
ATOM 2912 C C . VAL B 1 53 ? 13.593 -43.269 49.439 1.00 42.78 32 VAL B C 1
ATOM 2913 O O . VAL B 1 53 ? 13.752 -42.557 50.447 1.00 42.86 32 VAL B O 1
ATOM 2917 N N . SER B 1 54 ? 12.453 -43.899 49.151 1.00 43.80 33 SER B N 1
ATOM 2918 C CA . SER B 1 54 ? 11.291 -43.905 50.046 1.00 47.33 33 SER B CA 1
ATOM 2919 C C . SER B 1 54 ? 10.458 -45.133 49.719 1.00 50.38 33 SER B C 1
ATOM 2920 O O . SER B 1 54 ? 9.850 -45.189 48.650 1.00 50.58 33 SER B O 1
ATOM 2923 N N . GLU B 1 55 ? 10.396 -46.101 50.637 1.00 52.00 34 GLU B N 1
ATOM 2924 C CA . GLU B 1 55 ? 9.644 -47.316 50.322 1.00 55.99 34 GLU B CA 1
ATOM 2925 C C . GLU B 1 55 ? 8.159 -47.025 50.082 1.00 53.73 34 GLU B C 1
ATOM 2926 O O . GLU B 1 55 ? 7.534 -47.664 49.229 1.00 55.71 34 GLU B O 1
ATOM 2932 N N . THR B 1 56 ? 7.599 -46.023 50.766 1.00 52.18 35 THR B N 1
ATOM 2933 C CA . THR B 1 56 ? 6.182 -45.696 50.599 1.00 53.26 35 THR B CA 1
ATOM 2934 C C . THR B 1 56 ? 5.879 -45.118 49.216 1.00 53.11 35 THR B C 1
ATOM 2935 O O . THR B 1 56 ? 4.855 -45.448 48.612 1.00 53.00 35 THR B O 1
ATOM 2939 N N . TYR B 1 57 ? 6.730 -44.215 48.730 1.00 52.28 36 TYR B N 1
ATOM 2940 C CA . TYR B 1 57 ? 6.416 -43.492 47.470 1.00 48.37 36 TYR B CA 1
ATOM 2941 C C . TYR B 1 57 ? 7.287 -43.942 46.290 1.00 50.76 36 TYR B C 1
ATOM 2942 O O . TYR B 1 57 ? 7.429 -43.185 45.326 1.00 48.41 36 TYR B O 1
ATOM 2951 N N . ALA B 1 58 ? 7.819 -45.153 46.349 1.00 49.65 37 ALA B N 1
ATOM 2952 C CA . ALA B 1 58 ? 8.623 -45.678 45.230 1.00 51.49 37 ALA B CA 1
ATOM 2953 C C . ALA B 1 58 ? 7.806 -45.694 43.935 1.00 54.55 37 ALA B C 1
ATOM 2954 O O . ALA B 1 58 ? 6.618 -46.003 44.016 1.00 57.08 37 ALA B O 1
ATOM 2956 N N . ASP B 1 59 ? 8.429 -45.351 42.808 1.00 51.32 38 ASP B N 1
ATOM 2957 C CA . ASP B 1 59 ? 7.768 -45.360 41.474 1.00 54.88 38 ASP B CA 1
ATOM 2958 C C . ASP B 1 59 ? 6.903 -44.114 41.282 1.00 55.81 38 ASP B C 1
ATOM 2959 O O . ASP B 1 59 ? 6.170 -44.060 40.295 1.00 57.52 38 ASP B O 1
ATOM 2964 N N . LYS B 1 60 ? 7.006 -43.156 42.193 1.00 50.88 39 LYS B N 1
ATOM 2965 C CA . LYS B 1 60 ? 6.473 -41.792 41.966 1.00 48.74 39 LYS B CA 1
ATOM 2966 C C . LYS B 1 60 ? 7.628 -40.807 41.808 1.00 46.54 39 LYS B C 1
ATOM 2967 O O . LYS B 1 60 ? 8.686 -41.032 42.409 1.00 43.94 39 LYS B O 1
ATOM 2973 N N . MET B 1 61 ? 7.425 -39.778 40.997 1.00 42.92 40 MET B N 1
ATOM 2974 C CA . MET B 1 61 ? 8.436 -38.712 40.876 1.00 41.90 40 MET B CA 1
ATOM 2975 C C . MET B 1 61 ? 8.395 -37.888 42.164 1.00 41.33 40 MET B C 1
ATOM 2976 O O . MET B 1 61 ? 7.314 -37.751 42.741 1.00 39.10 40 MET B O 1
ATOM 2981 N N . PHE B 1 62 ? 9.546 -37.394 42.601 1.00 38.04 41 PHE B N 1
ATOM 2982 C CA . PHE B 1 62 ? 9.580 -36.558 43.789 1.00 37.39 41 PHE B CA 1
ATOM 2983 C C . PHE B 1 62 ? 8.552 -35.440 43.713 1.00 39.44 41 PHE B C 1
ATOM 2984 O O . PHE B 1 62 ? 7.892 -35.126 44.713 1.00 34.11 41 PHE B O 1
ATOM 2992 N N . SER B 1 63 ? 8.367 -34.852 42.518 1.00 35.28 42 SER B N 1
ATOM 2993 C CA . SER B 1 63 ? 7.408 -33.775 42.359 1.00 37.97 42 SER B CA 1
ATOM 2994 C C . SER B 1 63 ? 5.953 -34.249 42.300 1.00 38.96 42 SER B C 1
ATOM 2995 O O . SER B 1 63 ? 5.060 -33.401 42.252 1.00 40.62 42 SER B O 1
ATOM 2998 N N . ASP B 1 64 ? 5.681 -35.559 42.264 1.00 40.09 43 ASP B N 1
ATOM 2999 C CA . ASP B 1 64 ? 4.326 -36.035 42.560 1.00 40.87 43 ASP B CA 1
ATOM 3000 C C . ASP B 1 64 ? 4.004 -35.865 44.039 1.00 39.63 43 ASP B C 1
ATOM 3001 O O . ASP B 1 64 ? 2.848 -35.592 44.411 1.00 40.34 43 ASP B O 1
ATOM 3006 N N . VAL B 1 65 ? 4.997 -36.119 44.904 1.00 38.46 44 VAL B N 1
ATOM 3007 C CA . VAL B 1 65 ? 4.812 -35.934 46.340 1.00 37.61 44 VAL B CA 1
ATOM 3008 C C . VAL B 1 65 ? 4.828 -34.450 46.687 1.00 38.55 44 VAL B C 1
ATOM 3009 O O . VAL B 1 65 ? 3.987 -33.978 47.462 1.00 35.06 44 VAL B O 1
ATOM 3013 N N . TYR B 1 66 ? 5.746 -33.674 46.074 1.00 33.99 45 TYR B N 1
ATOM 3014 C CA . TYR B 1 66 ? 5.880 -32.237 46.334 1.00 34.67 45 TYR B CA 1
ATOM 3015 C C . TYR B 1 66 ? 5.729 -31.444 45.039 1.00 35.26 45 TYR B C 1
ATOM 3016 O O . TYR B 1 66 ? 6.730 -31.030 44.422 1.00 32.35 45 TYR B O 1
ATOM 3025 N N . PRO B 1 67 ? 4.488 -31.166 44.620 1.00 34.77 46 PRO B N 1
ATOM 3026 C CA . PRO B 1 67 ? 4.286 -30.512 43.309 1.00 34.76 46 PRO B CA 1
ATOM 3027 C C . PRO B 1 67 ? 4.931 -29.148 43.222 1.00 33.93 46 PRO B C 1
ATOM 3028 O O . PRO B 1 67 ? 5.156 -28.673 42.101 1.00 34.66 46 PRO B O 1
ATOM 3032 N N . ARG B 1 68 ? 5.317 -28.523 44.353 1.00 31.42 47 ARG B N 1
ATOM 3033 C CA . ARG B 1 68 ? 6.101 -27.290 44.227 1.00 34.94 47 ARG B CA 1
ATOM 3034 C C . ARG B 1 68 ? 7.367 -27.502 43.396 1.00 31.87 47 ARG B C 1
ATOM 3035 O O . ARG B 1 68 ? 7.840 -26.567 42.735 1.00 35.75 47 ARG B O 1
ATOM 3043 N N . LEU B 1 69 ? 7.962 -28.689 43.463 1.00 31.91 48 LEU B N 1
ATOM 3044 C CA . LEU B 1 69 ? 9.225 -28.965 42.769 1.00 34.26 48 LEU B CA 1
ATOM 3045 C C . LEU B 1 69 ? 9.044 -29.468 41.325 1.00 38.29 48 LEU B C 1
ATOM 3046 O O . LEU B 1 69 ? 10.022 -29.927 40.708 1.00 33.38 48 LEU B O 1
ATOM 3051 N N . ARG B 1 70 ? 7.828 -29.437 40.785 1.00 34.54 49 ARG B N 1
ATOM 3052 C CA . ARG B 1 70 ? 7.643 -29.928 39.425 1.00 34.64 49 ARG B CA 1
ATOM 3053 C C . ARG B 1 70 ? 8.476 -29.111 38.443 1.00 36.60 49 ARG B C 1
ATOM 3054 O O . ARG B 1 70 ? 8.401 -27.872 38.422 1.00 34.62 49 ARG B O 1
ATOM 3062 N N . SER B 1 71 ? 9.263 -29.819 37.619 1.00 36.99 50 SER B N 1
ATOM 3063 C CA . SER B 1 71 ? 10.210 -29.312 36.614 1.00 40.07 50 SER B CA 1
ATOM 3064 C C . SER B 1 71 ? 11.514 -28.878 37.278 1.00 40.52 50 SER B C 1
ATOM 3065 O O . SER B 1 71 ? 12.448 -28.434 36.580 1.00 40.63 50 SER B O 1
ATOM 3068 N N . ILE B 1 72 ? 11.634 -29.024 38.590 1.00 35.99 51 ILE B N 1
ATOM 3069 C CA . ILE B 1 72 ? 12.844 -28.702 39.317 1.00 37.68 51 ILE B CA 1
ATOM 3070 C C . ILE B 1 72 ? 13.537 -29.965 39.794 1.00 42.40 51 ILE B C 1
ATOM 3071 O O . ILE B 1 72 ? 14.721 -30.181 39.528 1.00 41.44 51 ILE B O 1
ATOM 3076 N N . CYS B 1 73 ? 12.812 -30.814 40.507 1.00 38.71 52 CYS B N 1
ATOM 3077 C CA . CYS B 1 73 ? 13.283 -32.149 40.851 1.00 39.36 52 CYS B CA 1
ATOM 3078 C C . CYS B 1 73 ? 12.171 -33.143 40.539 1.00 39.76 52 CYS B C 1
ATOM 3079 O O . CYS B 1 73 ? 11.210 -33.290 41.309 1.00 37.02 52 CYS B O 1
ATOM 3082 N N . ASP B 1 74 ? 12.300 -33.828 39.395 1.00 38.31 53 ASP B N 1
ATOM 3083 C CA . ASP B 1 74 ? 11.325 -34.830 38.969 1.00 40.07 53 ASP B CA 1
ATOM 3084 C C . ASP B 1 74 ? 11.888 -36.247 39.062 1.00 42.76 53 ASP B C 1
ATOM 3085 O O . ASP B 1 74 ? 11.344 -37.168 38.434 1.00 42.35 53 ASP B O 1
ATOM 3090 N N . VAL B 1 75 ? 12.955 -36.424 39.851 1.00 40.39 54 VAL B N 1
ATOM 3091 C CA . VAL B 1 75 ? 13.621 -37.715 40.018 1.00 41.52 54 VAL B CA 1
ATOM 3092 C C . VAL B 1 75 ? 12.620 -38.764 40.474 1.00 43.00 54 VAL B C 1
ATOM 3093 O O . VAL B 1 75 ? 11.825 -38.517 41.391 1.00 40.05 54 VAL B O 1
ATOM 3097 N N . VAL B 1 76 ? 12.658 -39.950 39.855 1.00 40.85 55 VAL B N 1
ATOM 3098 C CA . VAL B 1 76 ? 11.770 -41.038 40.274 1.00 41.27 55 VAL B CA 1
ATOM 3099 C C . VAL B 1 76 ? 12.299 -41.665 41.562 1.00 43.08 55 VAL B C 1
ATOM 3100 O O . VAL B 1 76 ? 13.491 -42.019 41.669 1.00 42.40 55 VAL B O 1
ATOM 3104 N N . ILE B 1 77 ? 11.411 -41.776 42.559 1.00 42.46 56 ILE B N 1
ATOM 3105 C CA . ILE B 1 77 ? 11.757 -42.352 43.856 1.00 43.56 56 ILE B CA 1
ATOM 3106 C C . ILE B 1 77 ? 11.888 -43.860 43.716 1.00 44.18 56 ILE B C 1
ATOM 3107 O O . ILE B 1 77 ? 11.148 -44.498 42.965 1.00 42.05 56 ILE B O 1
ATOM 3112 N N . THR B 1 78 ? 12.848 -44.433 44.424 1.00 42.65 57 THR B N 1
ATOM 3113 C CA . THR B 1 78 ? 13.116 -45.859 44.381 1.00 43.25 57 THR B CA 1
ATOM 3114 C C . THR B 1 78 ? 12.988 -46.427 45.790 1.00 46.77 57 THR B C 1
ATOM 3115 O O . THR B 1 78 ? 12.937 -45.684 46.772 1.00 45.11 57 THR B O 1
ATOM 3119 N N . GLY B 1 79 ? 12.937 -47.757 45.891 1.00 50.18 58 GLY B N 1
ATOM 3120 C CA . GLY B 1 79 ? 12.854 -48.432 47.171 1.00 52.19 58 GLY B CA 1
ATOM 3121 C C . GLY B 1 79 ? 14.214 -48.618 47.819 1.00 55.98 58 GLY B C 1
ATOM 3122 O O . GLY B 1 79 ? 15.232 -48.075 47.384 1.00 53.50 58 GLY B O 1
ATOM 3123 N N . ARG B 1 80 ? 14.170 -49.378 48.925 1.00 57.20 59 ARG B N 1
ATOM 3124 C CA . ARG B 1 80 ? 15.342 -49.565 49.818 1.00 59.65 59 ARG B CA 1
ATOM 3125 C C . ARG B 1 80 ? 16.282 -50.675 49.371 1.00 60.27 59 ARG B C 1
ATOM 3126 O O . ARG B 1 80 ? 16.316 -51.719 50.017 1.00 65.24 59 ARG B O 1
ATOM 3134 N N . ASP B 1 81 ? 17.020 -50.427 48.314 1.00 58.51 60 ASP B N 1
ATOM 3135 C CA . ASP B 1 81 ? 18.070 -51.325 47.851 1.00 59.88 60 ASP B CA 1
ATOM 3136 C C . ASP B 1 81 ? 19.380 -50.565 48.021 1.00 57.37 60 ASP B C 1
ATOM 3137 O O . ASP B 1 81 ? 19.764 -49.773 47.157 1.00 56.60 60 ASP B O 1
ATOM 3142 N N . TYR B 1 82 ? 20.069 -50.826 49.129 1.00 56.37 61 TYR B N 1
ATOM 3143 C CA . TYR B 1 82 ? 21.223 -50.019 49.497 1.00 56.10 61 TYR B CA 1
ATOM 3144 C C . TYR B 1 82 ? 22.442 -50.296 48.607 1.00 56.26 61 TYR B C 1
ATOM 3145 O O . TYR B 1 82 ? 23.272 -49.400 48.406 1.00 49.16 61 TYR B O 1
ATOM 3154 N N . ASP B 1 83 ? 22.574 -51.513 48.077 1.00 54.92 62 ASP B N 1
ATOM 3155 C CA . ASP B 1 83 ? 23.654 -51.768 47.119 1.00 57.96 62 ASP B CA 1
ATOM 3156 C C . ASP B 1 83 ? 23.537 -50.850 45.912 1.00 56.78 62 ASP B C 1
ATOM 3157 O O . ASP B 1 83 ? 24.539 -50.293 45.446 1.00 54.87 62 ASP B O 1
ATOM 3162 N N . ALA B 1 84 ? 22.311 -50.653 45.417 1.00 56.07 63 ALA B N 1
ATOM 3163 C CA . ALA B 1 84 ? 22.110 -49.833 44.226 1.00 55.10 63 ALA B CA 1
ATOM 3164 C C . ALA B 1 84 ? 22.469 -48.377 44.497 1.00 52.38 63 ALA B C 1
ATOM 3165 O O . ALA B 1 84 ? 23.026 -47.694 43.632 1.00 52.43 63 ALA B O 1
ATOM 3167 N N . VAL B 1 85 ? 22.181 -47.889 45.708 1.00 51.55 64 VAL B N 1
ATOM 3168 C CA . VAL B 1 85 ? 22.551 -46.530 46.086 1.00 49.32 64 VAL B CA 1
ATOM 3169 C C . VAL B 1 85 ? 24.059 -46.387 46.156 1.00 48.45 64 VAL B C 1
ATOM 3170 O O . VAL B 1 85 ? 24.618 -45.350 45.779 1.00 46.88 64 VAL B O 1
ATOM 3174 N N . ALA B 1 86 ? 24.733 -47.377 46.740 1.00 48.53 65 ALA B N 1
ATOM 3175 C CA . ALA B 1 86 ? 26.168 -47.260 46.935 1.00 50.12 65 ALA B CA 1
ATOM 3176 C C . ALA B 1 86 ? 26.883 -47.251 45.587 1.00 52.64 65 ALA B C 1
ATOM 3177 O O . ALA B 1 86 ? 27.842 -46.493 45.398 1.00 52.47 65 ALA B O 1
ATOM 3179 N N . GLU B 1 87 ? 26.365 -48.009 44.618 1.00 51.04 66 GLU B N 1
ATOM 3180 C CA . GLU B 1 87 ? 26.996 -48.099 43.292 1.00 52.62 66 GLU B CA 1
ATOM 3181 C C . GLU B 1 87 ? 26.919 -46.796 42.504 1.00 50.16 66 GLU B C 1
ATOM 3182 O O . GLU B 1 87 ? 27.710 -46.605 41.568 1.00 48.19 66 GLU B O 1
ATOM 3188 N N . ILE B 1 88 ? 25.985 -45.896 42.832 1.00 47.69 67 ILE B N 1
ATOM 3189 C CA . ILE B 1 88 ? 25.816 -44.684 42.042 1.00 47.24 67 ILE B CA 1
ATOM 3190 C C . ILE B 1 88 ? 26.085 -43.404 42.826 1.00 46.75 67 ILE B C 1
ATOM 3191 O O . ILE B 1 88 ? 26.000 -42.314 42.245 1.00 43.27 67 ILE B O 1
ATOM 3196 N N . SER B 1 89 ? 26.475 -43.494 44.106 1.00 44.90 68 SER B N 1
ATOM 3197 C CA . SER B 1 89 ? 26.650 -42.312 44.956 1.00 45.80 68 SER B CA 1
ATOM 3198 C C . SER B 1 89 ? 28.054 -42.228 45.546 1.00 47.32 68 SER B C 1
ATOM 3199 O O . SER B 1 89 ? 28.616 -43.235 45.975 1.00 47.74 68 SER B O 1
ATOM 3202 N N . ASP B 1 90 ? 28.578 -41.006 45.629 1.00 45.99 69 ASP B N 1
ATOM 3203 C CA . ASP B 1 90 ? 29.744 -40.688 46.460 1.00 45.96 69 ASP B CA 1
ATOM 3204 C C . ASP B 1 90 ? 29.380 -40.422 47.928 1.00 49.37 69 ASP B C 1
ATOM 3205 O O . ASP B 1 90 ? 30.250 -40.531 48.817 1.00 47.76 69 ASP B O 1
ATOM 3210 N N . ALA B 1 91 ? 28.112 -40.105 48.224 1.00 46.93 70 ALA B N 1
ATOM 3211 C CA . ALA B 1 91 ? 27.752 -39.718 49.593 1.00 46.94 70 ALA B CA 1
ATOM 3212 C C . ALA B 1 91 ? 26.258 -39.917 49.785 1.00 44.59 70 ALA B C 1
ATOM 3213 O O . ALA B 1 91 ? 25.500 -39.956 48.814 1.00 42.30 70 ALA B O 1
ATOM 3215 N N . VAL B 1 92 ? 25.828 -40.064 51.050 1.00 42.82 71 VAL B N 1
ATOM 3216 C CA . VAL B 1 92 ? 24.424 -40.332 51.320 1.00 42.00 71 VAL B CA 1
ATOM 3217 C C . VAL B 1 92 ? 23.959 -39.563 52.563 1.00 42.52 71 VAL B C 1
ATOM 3218 O O . VAL B 1 92 ? 24.692 -39.444 53.552 1.00 41.62 71 VAL B O 1
ATOM 3222 N N . PHE B 1 93 ? 22.744 -39.035 52.490 1.00 39.63 72 PHE B N 1
ATOM 3223 C CA . PHE B 1 93 ? 22.031 -38.443 53.626 1.00 42.35 72 PHE B CA 1
ATOM 3224 C C . PHE B 1 93 ? 20.956 -39.409 54.097 1.00 42.97 72 PHE B C 1
ATOM 3225 O O . PHE B 1 93 ? 20.152 -39.872 53.283 1.00 41.82 72 PHE B O 1
ATOM 3233 N N . LEU B 1 94 ? 20.912 -39.693 55.411 1.00 41.72 73 LEU B N 1
ATOM 3234 C CA . LEU B 1 94 ? 19.962 -40.650 55.962 1.00 44.44 73 LEU B CA 1
ATOM 3235 C C . LEU B 1 94 ? 18.948 -39.882 56.808 1.00 45.97 73 LEU B C 1
ATOM 3236 O O . LEU B 1 94 ? 19.307 -39.318 57.844 1.00 41.61 73 LEU B O 1
ATOM 3241 N N . CYS B 1 95 ? 17.715 -39.796 56.334 1.00 46.43 74 CYS B N 1
ATOM 3242 C CA . CYS B 1 95 ? 16.647 -39.291 57.195 1.00 48.22 74 CYS B CA 1
ATOM 3243 C C . CYS B 1 95 ? 15.782 -40.482 57.568 1.00 52.01 74 CYS B C 1
ATOM 3244 O O . CYS B 1 95 ? 14.619 -40.563 57.176 1.00 53.74 74 CYS B O 1
ATOM 3247 N N . LEU B 1 96 ? 16.362 -41.438 58.266 1.00 56.30 75 LEU B N 1
ATOM 3248 C CA . LEU B 1 96 ? 15.642 -42.643 58.626 1.00 60.87 75 LEU B CA 1
ATOM 3249 C C . LEU B 1 96 ? 15.345 -42.634 60.118 1.00 64.61 75 LEU B C 1
ATOM 3250 O O . LEU B 1 96 ? 16.120 -42.078 60.907 1.00 60.91 75 LEU B O 1
ATOM 3255 N N . PRO B 1 97 ? 14.242 -43.297 60.520 1.00 66.97 76 PRO B N 1
ATOM 3256 C CA . PRO B 1 97 ? 13.885 -43.381 61.921 1.00 72.70 76 PRO B CA 1
ATOM 3257 C C . PRO B 1 97 ? 14.870 -44.240 62.717 1.00 74.01 76 PRO B C 1
ATOM 3258 O O . PRO B 1 97 ? 15.772 -44.800 62.128 1.00 72.91 76 PRO B O 1
ATOM 3262 N N . HIS B 1 98 ? 14.636 -44.350 64.020 1.00 78.04 77 HIS B N 1
ATOM 3263 C CA . HIS B 1 98 ? 15.553 -45.102 64.916 1.00 81.32 77 HIS B CA 1
ATOM 3264 C C . HIS B 1 98 ? 15.766 -46.533 64.426 1.00 81.82 77 HIS B C 1
ATOM 3265 O O . HIS B 1 98 ? 14.852 -47.067 63.778 1.00 82.73 77 HIS B O 1
ATOM 3272 N N . ALA B 1 99 ? 16.937 -47.104 64.712 1.00 81.48 78 ALA B N 1
ATOM 3273 C CA . ALA B 1 99 ? 17.238 -48.512 64.359 1.00 82.79 78 ALA B CA 1
ATOM 3274 C C . ALA B 1 99 ? 17.534 -48.802 62.887 1.00 79.87 78 ALA B C 1
ATOM 3275 O O . ALA B 1 99 ? 18.616 -49.328 62.598 1.00 77.87 78 ALA B O 1
ATOM 3277 N N . ALA B 1 100 ? 16.597 -48.477 61.998 1.00 82.41 79 ALA B N 1
ATOM 3278 C CA . ALA B 1 100 ? 16.885 -48.512 60.550 1.00 81.93 79 ALA B CA 1
ATOM 3279 C C . ALA B 1 100 ? 18.110 -47.645 60.279 1.00 78.74 79 ALA B C 1
ATOM 3280 O O . ALA B 1 100 ? 18.977 -48.076 59.510 1.00 76.91 79 ALA B O 1
ATOM 3282 N N . ALA B 1 101 ? 18.169 -46.462 60.888 1.00 73.82 80 ALA B N 1
ATOM 3283 C CA . ALA B 1 101 ? 19.304 -45.608 60.569 1.00 68.63 80 ALA B CA 1
ATOM 3284 C C . ALA B 1 101 ? 20.616 -46.268 60.943 1.00 68.24 80 ALA B C 1
ATOM 3285 O O . ALA B 1 101 ? 21.646 -45.990 60.315 1.00 64.94 80 ALA B O 1
ATOM 3287 N N . GLN B 1 102 ? 20.596 -47.156 61.938 1.00 74.25 81 GLN B N 1
ATOM 3288 C CA . GLN B 1 102 ? 21.832 -47.784 62.399 1.00 74.23 81 GLN B CA 1
ATOM 3289 C C . GLN B 1 102 ? 22.383 -48.753 61.366 1.00 72.19 81 GLN B C 1
ATOM 3290 O O . GLN B 1 102 ? 23.585 -48.760 61.097 1.00 69.02 81 GLN B O 1
ATOM 3296 N N . ASP B 1 103 ? 21.517 -49.594 60.791 1.00 70.16 82 ASP B N 1
ATOM 3297 C CA . ASP B 1 103 ? 21.973 -50.558 59.791 1.00 70.31 82 ASP B CA 1
ATOM 3298 C C . ASP B 1 103 ? 22.404 -49.869 58.495 1.00 64.79 82 ASP B C 1
ATOM 3299 O O . ASP B 1 103 ? 23.417 -50.248 57.900 1.00 64.34 82 ASP B O 1
ATOM 3304 N N . ALA B 1 104 ? 21.650 -48.859 58.045 1.00 66.88 83 ALA B N 1
ATOM 3305 C CA . ALA B 1 104 ? 22.015 -48.147 56.820 1.00 64.67 83 ALA B CA 1
ATOM 3306 C C . ALA B 1 104 ? 23.375 -47.479 56.955 1.00 63.40 83 ALA B C 1
ATOM 3307 O O . ALA B 1 104 ? 24.228 -47.593 56.067 1.00 60.21 83 ALA B O 1
ATOM 3309 N N . ALA B 1 105 ? 23.607 -46.791 58.073 1.00 61.59 84 ALA B N 1
ATOM 3310 C CA . ALA B 1 105 ? 24.874 -46.084 58.249 1.00 58.63 84 ALA B CA 1
ATOM 3311 C C . ALA B 1 105 ? 26.043 -47.050 58.376 1.00 62.60 84 ALA B C 1
ATOM 3312 O O . ALA B 1 105 ? 27.171 -46.703 58.024 1.00 63.26 84 ALA B O 1
ATOM 3314 N N . ALA B 1 106 ? 25.808 -48.247 58.915 1.00 65.79 85 ALA B N 1
ATOM 3315 C CA . ALA B 1 106 ? 26.880 -49.234 58.951 1.00 66.31 85 ALA B CA 1
ATOM 3316 C C . ALA B 1 106 ? 27.207 -49.726 57.546 1.00 66.60 85 ALA B C 1
ATOM 3317 O O . ALA B 1 106 ? 28.380 -49.927 57.207 1.00 67.76 85 ALA B O 1
ATOM 3319 N N . PHE B 1 107 ? 26.181 -49.891 56.717 1.00 62.89 86 PHE B N 1
ATOM 3320 C CA . PHE B 1 107 ? 26.359 -50.382 55.355 1.00 64.42 86 PHE B CA 1
ATOM 3321 C C . PHE B 1 107 ? 27.140 -49.393 54.498 1.00 62.47 86 PHE B C 1
ATOM 3322 O O . PHE B 1 107 ? 28.183 -49.729 53.927 1.00 65.06 86 PHE B O 1
ATOM 3330 N N . PHE B 1 108 ? 26.647 -48.161 54.387 1.00 62.98 87 PHE B N 1
ATOM 3331 C CA . PHE B 1 108 ? 27.321 -47.168 53.563 1.00 62.49 87 PHE B CA 1
ATOM 3332 C C . PHE B 1 108 ? 28.704 -46.805 54.086 1.00 65.28 87 PHE B C 1
ATOM 3333 O O . PHE B 1 108 ? 29.555 -46.366 53.300 1.00 63.82 87 PHE B O 1
ATOM 3341 N N . TYR B 1 109 ? 28.964 -46.982 55.383 1.00 65.50 88 TYR B N 1
ATOM 3342 C CA . TYR B 1 109 ? 30.308 -46.704 55.883 1.00 68.03 88 TYR B CA 1
ATOM 3343 C C . TYR B 1 109 ? 31.311 -47.716 55.337 1.00 69.44 88 TYR B C 1
ATOM 3344 O O . TYR B 1 109 ? 32.384 -47.342 54.843 1.00 67.32 88 TYR B O 1
ATOM 3353 N N . GLU B 1 110 ? 30.968 -49.008 55.404 1.00 74.39 89 GLU B N 1
ATOM 3354 C CA . GLU B 1 110 ? 31.829 -50.026 54.804 1.00 73.14 89 GLU B CA 1
ATOM 3355 C C . GLU B 1 110 ? 32.119 -49.728 53.336 1.00 72.46 89 GLU B C 1
ATOM 3356 O O . GLU B 1 110 ? 33.269 -49.824 52.895 1.00 75.72 89 GLU B O 1
ATOM 3362 N N . LYS B 1 111 ? 31.093 -49.347 52.561 1.00 67.81 90 LYS B N 1
ATOM 3363 C CA . LYS B 1 111 ? 31.283 -49.154 51.124 1.00 67.83 90 LYS B CA 1
ATOM 3364 C C . LYS B 1 111 ? 32.062 -47.887 50.765 1.00 66.72 90 LYS B C 1
ATOM 3365 O O . LYS B 1 111 ? 32.175 -47.591 49.572 1.00 66.13 90 LYS B O 1
ATOM 3371 N N . GLY B 1 112 ? 32.579 -47.123 51.728 1.00 66.27 91 GLY B N 1
ATOM 3372 C CA . GLY B 1 112 ? 33.382 -45.946 51.417 1.00 61.25 91 GLY B CA 1
ATOM 3373 C C . GLY B 1 112 ? 32.639 -44.671 51.055 1.00 60.85 91 GLY B C 1
ATOM 3374 O O . GLY B 1 112 ? 33.216 -43.801 50.387 1.00 61.22 91 GLY B O 1
ATOM 3375 N N . LEU B 1 113 ? 31.373 -44.531 51.462 1.00 58.55 92 LEU B N 1
ATOM 3376 C CA . LEU B 1 113 ? 30.595 -43.311 51.247 1.00 57.14 92 LEU B CA 1
ATOM 3377 C C . LEU B 1 113 ? 30.718 -42.366 52.446 1.00 53.00 92 LEU B C 1
ATOM 3378 O O . LEU B 1 113 ? 30.769 -42.814 53.592 1.00 53.82 92 LEU B O 1
ATOM 3383 N N . LYS B 1 114 ? 30.793 -41.060 52.172 1.00 50.70 93 LYS B N 1
ATOM 3384 C CA . LYS B 1 114 ? 30.528 -40.061 53.209 1.00 50.24 93 LYS B CA 1
ATOM 3385 C C . LYS B 1 114 ? 29.055 -40.143 53.636 1.00 50.07 93 LYS B C 1
ATOM 3386 O O . LYS B 1 114 ? 28.161 -40.265 52.791 1.00 47.51 93 LYS B O 1
ATOM 3392 N N . VAL B 1 115 ? 28.790 -40.096 54.946 1.00 47.71 94 VAL B N 1
ATOM 3393 C CA . VAL B 1 115 ? 27.435 -40.291 55.456 1.00 48.89 94 VAL B CA 1
ATOM 3394 C C . VAL B 1 115 ? 27.071 -39.157 56.412 1.00 48.83 94 VAL B C 1
ATOM 3395 O O . VAL B 1 115 ? 27.881 -38.775 57.272 1.00 46.69 94 VAL B O 1
ATOM 3399 N N . VAL B 1 116 ? 25.845 -38.628 56.268 1.00 43.59 95 VAL B N 1
ATOM 3400 C CA . VAL B 1 116 ? 25.241 -37.738 57.267 1.00 45.58 95 VAL B CA 1
ATOM 3401 C C . VAL B 1 116 ? 23.967 -38.383 57.752 1.00 45.70 95 VAL B C 1
ATOM 3402 O O . VAL B 1 116 ? 23.050 -38.601 56.955 1.00 40.91 95 VAL B O 1
ATOM 3406 N N . ASP B 1 117 ? 23.891 -38.670 59.055 1.00 43.46 96 ASP B N 1
ATOM 3407 C CA . ASP B 1 117 ? 22.734 -39.331 59.639 1.00 45.89 96 ASP B CA 1
ATOM 3408 C C . ASP B 1 117 ? 21.912 -38.304 60.421 1.00 46.56 96 ASP B C 1
ATOM 3409 O O . ASP B 1 117 ? 22.419 -37.677 61.361 1.00 44.74 96 ASP B O 1
ATOM 3414 N N . PHE B 1 118 ? 20.651 -38.120 60.012 1.00 46.96 97 PHE B N 1
ATOM 3415 C CA . PHE B 1 118 ? 19.778 -37.148 60.664 1.00 44.82 97 PHE B CA 1
ATOM 3416 C C . PHE B 1 118 ? 19.286 -37.624 62.035 1.00 49.21 97 PHE B C 1
ATOM 3417 O O . PHE B 1 118 ? 18.883 -36.797 62.866 1.00 48.39 97 PHE B O 1
ATOM 3425 N N . SER B 1 119 ? 19.294 -38.929 62.283 1.00 50.80 98 SER B N 1
ATOM 3426 C CA . SER B 1 119 ? 18.686 -39.463 63.480 1.00 52.62 98 SER B CA 1
ATOM 3427 C C . SER B 1 119 ? 19.565 -39.166 64.698 1.00 55.25 98 SER B C 1
ATOM 3428 O O . SER B 1 119 ? 20.668 -38.606 64.601 1.00 50.77 98 SER B O 1
ATOM 3431 N N . ALA B 1 120 ? 19.035 -39.542 65.868 1.00 54.02 99 ALA B N 1
ATOM 3432 C CA . ALA B 1 120 ? 19.739 -39.425 67.140 1.00 56.84 99 ALA B CA 1
ATOM 3433 C C . ALA B 1 120 ? 20.656 -40.606 67.417 1.00 60.42 99 ALA B C 1
ATOM 3434 O O . ALA B 1 120 ? 21.530 -40.493 68.286 1.00 62.47 99 ALA B O 1
ATOM 3436 N N . ASP B 1 121 ? 20.515 -41.707 66.664 1.00 65.38 100 ASP B N 1
ATOM 3437 C CA . ASP B 1 121 ? 21.187 -42.970 66.966 1.00 68.06 100 ASP B CA 1
ATOM 3438 C C . ASP B 1 121 ? 22.719 -42.882 67.004 1.00 68.21 100 ASP B C 1
ATOM 3439 O O . ASP B 1 121 ? 23.351 -43.822 67.498 1.00 71.86 100 ASP B O 1
ATOM 3444 N N . PHE B 1 122 ? 23.341 -41.794 66.533 1.00 62.30 101 PHE B N 1
ATOM 3445 C CA . PHE B 1 122 ? 24.804 -41.686 66.576 1.00 60.17 101 PHE B CA 1
ATOM 3446 C C . PHE B 1 122 ? 25.277 -40.375 67.193 1.00 60.18 101 PHE B C 1
ATOM 3447 O O . PHE B 1 122 ? 26.469 -40.048 67.099 1.00 58.97 101 PHE B O 1
ATOM 3455 N N . ARG B 1 123 ? 24.381 -39.631 67.841 1.00 60.51 102 ARG B N 1
ATOM 3456 C CA . ARG B 1 123 ? 24.720 -38.326 68.410 1.00 60.67 102 ARG B CA 1
ATOM 3457 C C . ARG B 1 123 ? 25.518 -38.442 69.711 1.00 61.46 102 ARG B C 1
ATOM 3458 O O . ARG B 1 123 ? 26.550 -37.774 69.883 1.00 57.35 102 ARG B O 1
ATOM 3466 N N . LEU B 1 124 ? 25.032 -39.260 70.647 1.00 63.08 103 LEU B N 1
ATOM 3467 C CA . LEU B 1 124 ? 25.632 -39.368 71.975 1.00 65.44 103 LEU B CA 1
ATOM 3468 C C . LEU B 1 124 ? 26.718 -40.441 71.943 1.00 68.43 103 LEU B C 1
ATOM 3469 O O . LEU B 1 124 ? 26.423 -41.632 71.777 1.00 69.07 103 LEU B O 1
ATOM 3474 N N . LYS B 1 125 ? 27.976 -40.016 72.081 1.00 66.50 104 LYS B N 1
ATOM 3475 C CA . LYS B 1 125 ? 29.072 -40.979 72.139 1.00 74.03 104 LYS B CA 1
ATOM 3476 C C . LYS B 1 125 ? 28.867 -42.006 73.251 1.00 76.25 104 LYS B C 1
ATOM 3477 O O . LYS B 1 125 ? 29.197 -43.185 73.082 1.00 78.12 104 LYS B O 1
ATOM 3483 N N . ASP B 1 126 ? 28.309 -41.587 74.390 1.00 77.28 105 ASP B N 1
ATOM 3484 C CA . ASP B 1 126 ? 28.076 -42.501 75.503 1.00 77.32 105 ASP B CA 1
ATOM 3485 C C . ASP B 1 126 ? 26.905 -43.429 75.188 1.00 78.99 105 ASP B C 1
ATOM 3486 O O . ASP B 1 126 ? 25.737 -43.030 75.256 1.00 78.31 105 ASP B O 1
ATOM 3491 N N . LYS B 1 127 ? 27.223 -44.688 74.857 1.00 79.46 106 LYS B N 1
ATOM 3492 C CA . LYS B 1 127 ? 26.197 -45.710 74.658 1.00 82.00 106 LYS B CA 1
ATOM 3493 C C . LYS B 1 127 ? 25.239 -45.801 75.848 1.00 83.43 106 LYS B C 1
ATOM 3494 O O . LYS B 1 127 ? 24.045 -46.073 75.664 1.00 84.67 106 LYS B O 1
ATOM 3500 N N . LYS B 1 128 ? 25.736 -45.551 77.067 1.00 79.11 107 LYS B N 1
ATOM 3501 C CA . LYS B 1 128 ? 24.903 -45.697 78.259 1.00 80.37 107 LYS B CA 1
ATOM 3502 C C . LYS B 1 128 ? 23.642 -44.842 78.170 1.00 81.92 107 LYS B C 1
ATOM 3503 O O . LYS B 1 128 ? 22.546 -45.305 78.514 1.00 83.04 107 LYS B O 1
ATOM 3509 N N . LEU B 1 129 ? 23.789 -43.617 77.660 1.00 81.31 108 LEU B N 1
ATOM 3510 C CA . LEU B 1 129 ? 22.611 -42.721 77.490 1.00 84.21 108 LEU B CA 1
ATOM 3511 C C . LEU B 1 129 ? 21.594 -43.365 76.536 1.00 87.99 108 LEU B C 1
ATOM 3512 O O . LEU B 1 129 ? 20.393 -43.307 76.845 1.00 87.31 108 LEU B O 1
ATOM 3517 N N . TYR B 1 130 ? 22.061 -43.982 75.445 1.00 87.36 109 TYR B N 1
ATOM 3518 C CA . TYR B 1 130 ? 21.160 -44.643 74.465 1.00 90.63 109 TYR B CA 1
ATOM 3519 C C . TYR B 1 130 ? 20.288 -45.679 75.165 1.00 91.91 109 TYR B C 1
ATOM 3520 O O . TYR B 1 130 ? 19.063 -45.672 74.973 1.00 92.38 109 TYR B O 1
ATOM 3529 N N . GLU B 1 131 ? 20.916 -46.562 75.937 1.00 92.05 110 GLU B N 1
ATOM 3530 C CA . GLU B 1 131 ? 20.159 -47.641 76.612 1.00 92.93 110 GLU B CA 1
ATOM 3531 C C . GLU B 1 131 ? 19.300 -47.023 77.718 1.00 91.04 110 GLU B C 1
ATOM 3532 O O . GLU B 1 131 ? 18.331 -46.339 77.361 1.00 91.04 110 GLU B O 1
ATOM 3538 N N . HIS B 1 138 ? 22.395 -50.669 71.962 1.00 98.81 117 HIS B N 1
ATOM 3539 C CA . HIS B 1 138 ? 22.910 -50.058 70.740 1.00 98.77 117 HIS B CA 1
ATOM 3540 C C . HIS B 1 138 ? 23.841 -51.022 70.002 1.00 96.05 117 HIS B C 1
ATOM 3541 O O . HIS B 1 138 ? 24.870 -51.441 70.538 1.00 96.13 117 HIS B O 1
ATOM 3548 N N . THR B 1 139 ? 23.463 -51.385 68.775 1.00 92.93 118 THR B N 1
ATOM 3549 C CA . THR B 1 139 ? 24.355 -52.152 67.914 1.00 92.32 118 THR B CA 1
ATOM 3550 C C . THR B 1 139 ? 25.439 -51.225 67.345 1.00 89.51 118 THR B C 1
ATOM 3551 O O . THR B 1 139 ? 25.383 -50.000 67.498 1.00 91.77 118 THR B O 1
ATOM 3555 N N . TYR B 1 140 ? 26.465 -51.816 66.735 1.00 88.88 119 TYR B N 1
ATOM 3556 C CA . TYR B 1 140 ? 27.574 -51.077 66.150 1.00 89.28 119 TYR B CA 1
ATOM 3557 C C . TYR B 1 140 ? 28.222 -50.129 67.173 1.00 87.21 119 TYR B C 1
ATOM 3558 O O . TYR B 1 140 ? 28.179 -48.911 67.002 1.00 84.82 119 TYR B O 1
ATOM 3567 N N . PRO B 1 141 ? 28.826 -50.666 68.231 1.00 90.96 120 PRO B N 1
ATOM 3568 C CA . PRO B 1 141 ? 29.521 -49.779 69.179 1.00 91.74 120 PRO B CA 1
ATOM 3569 C C . PRO B 1 141 ? 30.845 -49.276 68.644 1.00 89.04 120 PRO B C 1
ATOM 3570 O O . PRO B 1 141 ? 31.255 -48.166 69.001 1.00 87.58 120 PRO B O 1
ATOM 3574 N N . ASP B 1 142 ? 31.518 -50.055 67.793 1.00 88.39 121 ASP B N 1
ATOM 3575 C CA . ASP B 1 142 ? 32.724 -49.575 67.123 1.00 87.88 121 ASP B CA 1
ATOM 3576 C C . ASP B 1 142 ? 32.426 -48.354 66.254 1.00 84.93 121 ASP B C 1
ATOM 3577 O O . ASP B 1 142 ? 33.196 -47.381 66.243 1.00 83.75 121 ASP B O 1
ATOM 3582 N N . LEU B 1 143 ? 31.301 -48.389 65.525 1.00 85.21 122 LEU B N 1
ATOM 3583 C CA . LEU B 1 143 ? 30.910 -47.280 64.660 1.00 80.05 122 LEU B CA 1
ATOM 3584 C C . LEU B 1 143 ? 30.490 -46.063 65.477 1.00 79.18 122 LEU B C 1
ATOM 3585 O O . LEU B 1 143 ? 30.795 -44.924 65.100 1.00 75.63 122 LEU B O 1
ATOM 3590 N N . LEU B 1 144 ? 29.807 -46.284 66.611 1.00 83.63 123 LEU B N 1
ATOM 3591 C CA . LEU B 1 144 ? 29.409 -45.165 67.465 1.00 82.23 123 LEU B CA 1
ATOM 3592 C C . LEU B 1 144 ? 30.614 -44.334 67.886 1.00 83.23 123 LEU B C 1
ATOM 3593 O O . LEU B 1 144 ? 30.509 -43.111 68.011 1.00 79.45 123 LEU B O 1
ATOM 3598 N N . ARG B 1 145 ? 31.770 -44.977 68.069 1.00 90.29 124 ARG B N 1
ATOM 3599 C CA . ARG B 1 145 ? 32.998 -44.251 68.379 1.00 88.02 124 ARG B CA 1
ATOM 3600 C C . ARG B 1 145 ? 33.401 -43.315 67.253 1.00 85.87 124 ARG B C 1
ATOM 3601 O O . ARG B 1 145 ? 34.002 -42.268 67.513 1.00 85.00 124 ARG B O 1
ATOM 3609 N N . LYS B 1 146 ? 33.093 -43.672 66.001 1.00 77.83 125 LYS B N 1
ATOM 3610 C CA . LYS B 1 146 ? 33.592 -42.914 64.858 1.00 74.69 125 LYS B CA 1
ATOM 3611 C C . LYS B 1 146 ? 32.689 -41.755 64.442 1.00 70.75 125 LYS B C 1
ATOM 3612 O O . LYS B 1 146 ? 33.153 -40.857 63.726 1.00 62.21 125 LYS B O 1
ATOM 3618 N N . ALA B 1 147 ? 31.430 -41.741 64.877 1.00 66.17 126 ALA B N 1
ATOM 3619 C CA . ALA B 1 147 ? 30.500 -40.699 64.451 1.00 61.22 126 ALA B CA 1
ATOM 3620 C C . ALA B 1 147 ? 30.878 -39.344 65.041 1.00 62.92 126 ALA B C 1
ATOM 3621 O O . ALA B 1 147 ? 31.209 -39.230 66.226 1.00 67.33 126 ALA B O 1
ATOM 3623 N N . VAL B 1 148 ? 30.802 -38.301 64.222 1.00 61.00 127 VAL B N 1
ATOM 3624 C CA . VAL B 1 148 ? 31.117 -36.940 64.654 1.00 57.72 127 VAL B CA 1
ATOM 3625 C C . VAL B 1 148 ? 29.832 -36.110 64.777 1.00 51.27 127 VAL B C 1
ATOM 3626 O O . VAL B 1 148 ? 28.969 -36.150 63.888 1.00 48.66 127 VAL B O 1
ATOM 3630 N N . TYR B 1 149 ? 29.719 -35.339 65.875 1.00 49.42 128 TYR B N 1
ATOM 3631 C CA . TYR B 1 149 ? 28.567 -34.450 66.119 1.00 45.38 128 TYR B CA 1
ATOM 3632 C C . TYR B 1 149 ? 28.627 -33.226 65.196 1.00 45.56 128 TYR B C 1
ATOM 3633 O O . TYR B 1 149 ? 29.517 -32.368 65.332 1.00 46.91 128 TYR B O 1
ATOM 3642 N N . GLY B 1 150 ? 27.689 -33.143 64.246 1.00 42.20 129 GLY B N 1
ATOM 3643 C CA . GLY B 1 150 ? 27.848 -32.214 63.135 1.00 43.47 129 GLY B CA 1
ATOM 3644 C C . GLY B 1 150 ? 27.359 -30.801 63.369 1.00 44.17 129 GLY B C 1
ATOM 3645 O O . GLY B 1 150 ? 26.471 -30.312 62.651 1.00 41.54 129 GLY B O 1
ATOM 3646 N N . LEU B 1 151 ? 27.875 -30.149 64.411 1.00 42.56 130 LEU B N 1
ATOM 3647 C CA . LEU B 1 151 ? 27.526 -28.751 64.616 1.00 43.45 130 LEU B CA 1
ATOM 3648 C C . LEU B 1 151 ? 28.612 -27.954 63.936 1.00 42.51 130 LEU B C 1
ATOM 3649 O O . LEU B 1 151 ? 29.694 -27.769 64.512 1.00 44.65 130 LEU B O 1
ATOM 3654 N N . PRO B 1 152 ? 28.359 -27.456 62.717 1.00 45.83 131 PRO B N 1
ATOM 3655 C CA . PRO B 1 152 ? 29.467 -27.011 61.859 1.00 45.41 131 PRO B CA 1
ATOM 3656 C C . PRO B 1 152 ? 30.165 -25.759 62.343 1.00 50.30 131 PRO B C 1
ATOM 3657 O O . PRO B 1 152 ? 31.370 -25.612 62.090 1.00 47.85 131 PRO B O 1
ATOM 3661 N N . GLU B 1 153 ? 29.464 -24.839 63.005 1.00 45.94 132 GLU B N 1
ATOM 3662 C CA . GLU B 1 153 ? 30.170 -23.652 63.477 1.00 48.59 132 GLU B CA 1
ATOM 3663 C C . GLU B 1 153 ? 30.973 -23.919 64.752 1.00 48.49 132 GLU B C 1
ATOM 3664 O O . GLU B 1 153 ? 31.614 -23.005 65.257 1.00 46.33 132 GLU B O 1
ATOM 3670 N N . ILE B 1 154 ? 31.036 -25.146 65.250 1.00 48.73 133 ILE B N 1
ATOM 3671 C CA . ILE B 1 154 ? 31.829 -25.451 66.434 1.00 48.38 133 ILE B CA 1
ATOM 3672 C C . ILE B 1 154 ? 32.858 -26.552 66.175 1.00 51.44 133 ILE B C 1
ATOM 3673 O O . ILE B 1 154 ? 34.038 -26.398 66.519 1.00 52.56 133 ILE B O 1
ATOM 3678 N N . PHE B 1 155 ? 32.431 -27.676 65.578 1.00 49.04 134 PHE B N 1
ATOM 3679 C CA . PHE B 1 155 ? 33.264 -28.866 65.427 1.00 48.45 134 PHE B CA 1
ATOM 3680 C C . PHE B 1 155 ? 33.775 -29.053 63.997 1.00 55.30 134 PHE B C 1
ATOM 3681 O O . PHE B 1 155 ? 33.943 -30.191 63.518 1.00 50.88 134 PHE B O 1
ATOM 3689 N N . GLU B 1 156 ? 34.025 -27.950 63.307 1.00 48.82 135 GLU B N 1
ATOM 3690 C CA . GLU B 1 156 ? 34.394 -28.040 61.923 1.00 53.74 135 GLU B CA 1
ATOM 3691 C C . GLU B 1 156 ? 35.568 -29.002 61.763 1.00 56.55 135 GLU B C 1
ATOM 3692 O O . GLU B 1 156 ? 35.482 -29.975 60.998 1.00 52.61 135 GLU B O 1
ATOM 3698 N N . VAL B 1 157 ? 36.602 -28.825 62.610 1.00 52.55 136 VAL B N 1
ATOM 3699 C CA . VAL B 1 157 ? 37.802 -29.654 62.584 1.00 56.87 136 VAL B CA 1
ATOM 3700 C C . VAL B 1 157 ? 37.433 -31.130 62.533 1.00 58.89 136 VAL B C 1
ATOM 3701 O O . VAL B 1 157 ? 37.903 -31.877 61.665 1.00 63.08 136 VAL B O 1
ATOM 3705 N N . ASP B 1 158 ? 36.598 -31.577 63.467 1.00 56.40 137 ASP B N 1
ATOM 3706 C CA . ASP B 1 158 ? 36.218 -32.987 63.507 1.00 57.66 137 ASP B CA 1
ATOM 3707 C C . ASP B 1 158 ? 35.420 -33.403 62.259 1.00 57.36 137 ASP B C 1
ATOM 3708 O O . ASP B 1 158 ? 35.526 -34.556 61.818 1.00 56.82 137 ASP B O 1
ATOM 3713 N N . ILE B 1 159 ? 34.600 -32.500 61.718 1.00 59.51 138 ILE B N 1
ATOM 3714 C CA . ILE B 1 159 ? 33.668 -32.882 60.611 1.00 53.22 138 ILE B CA 1
ATOM 3715 C C . ILE B 1 159 ? 34.432 -33.185 59.315 1.00 59.56 138 ILE B C 1
ATOM 3716 O O . ILE B 1 159 ? 34.186 -34.253 58.734 1.00 57.03 138 ILE B O 1
ATOM 3721 N N . LYS B 1 160 ? 35.307 -32.278 58.884 1.00 59.16 139 LYS B N 1
ATOM 3722 C CA . LYS B 1 160 ? 36.106 -32.482 57.640 1.00 64.15 139 LYS B CA 1
ATOM 3723 C C . LYS B 1 160 ? 36.769 -33.866 57.602 1.00 64.60 139 LYS B C 1
ATOM 3724 O O . LYS B 1 160 ? 36.818 -34.450 56.509 1.00 61.32 139 LYS B O 1
ATOM 3730 N N . LYS B 1 161 ? 37.237 -34.379 58.741 1.00 65.46 140 LYS B N 1
ATOM 3731 C CA . LYS B 1 161 ? 38.023 -35.645 58.742 1.00 65.96 140 LYS B CA 1
ATOM 3732 C C . LYS B 1 161 ? 37.136 -36.869 58.985 1.00 64.18 140 LYS B C 1
ATOM 3733 O O . LYS B 1 161 ? 37.678 -37.965 59.190 1.00 64.72 140 LYS B O 1
ATOM 3739 N N . ALA B 1 162 ? 35.821 -36.705 58.921 1.00 67.88 141 ALA B N 1
ATOM 3740 C CA . ALA B 1 162 ? 34.976 -37.860 59.280 1.00 65.59 141 ALA B CA 1
ATOM 3741 C C . ALA B 1 162 ? 34.309 -38.498 58.070 1.00 65.15 141 ALA B C 1
ATOM 3742 O O . ALA B 1 162 ? 34.265 -37.873 57.002 1.00 56.38 141 ALA B O 1
ATOM 3744 N N . GLU B 1 163 ? 33.856 -39.732 58.257 1.00 63.25 142 GLU B N 1
ATOM 3745 C CA . GLU B 1 163 ? 33.063 -40.385 57.235 1.00 61.48 142 GLU B CA 1
ATOM 3746 C C . GLU B 1 163 ? 31.626 -40.607 57.668 1.00 59.06 142 GLU B C 1
ATOM 3747 O O . GLU B 1 163 ? 30.777 -40.837 56.799 1.00 58.16 142 GLU B O 1
ATOM 3753 N N . LEU B 1 164 ? 31.337 -40.553 58.980 1.00 54.12 143 LEU B N 1
ATOM 3754 C CA . LEU B 1 164 ? 29.983 -40.630 59.506 1.00 54.55 143 LEU B CA 1
ATOM 3755 C C . LEU B 1 164 ? 29.771 -39.404 60.378 1.00 54.14 143 LEU B C 1
ATOM 3756 O O . LEU B 1 164 ? 30.562 -39.146 61.289 1.00 55.84 143 LEU B O 1
ATOM 3761 N N . VAL B 1 165 ? 28.745 -38.622 60.066 1.00 48.78 144 VAL B N 1
ATOM 3762 C CA . VAL B 1 165 ? 28.339 -37.484 60.883 1.00 49.91 144 VAL B CA 1
ATOM 3763 C C . VAL B 1 165 ? 26.940 -37.732 61.395 1.00 50.28 144 VAL B C 1
ATOM 3764 O O . VAL B 1 165 ? 26.068 -38.164 60.637 1.00 48.79 144 VAL B O 1
ATOM 3768 N N . ALA B 1 166 ? 26.736 -37.462 62.683 1.00 46.28 145 ALA B N 1
ATOM 3769 C CA . ALA B 1 166 ? 25.416 -37.326 63.269 1.00 48.02 145 ALA B CA 1
ATOM 3770 C C . ALA B 1 166 ? 25.024 -35.853 63.181 1.00 46.95 145 ALA B C 1
ATOM 3771 O O . ALA B 1 166 ? 25.705 -34.990 63.751 1.00 45.89 145 ALA B O 1
ATOM 3773 N N . ASN B 1 167 ? 23.977 -35.561 62.426 1.00 43.46 146 ASN B N 1
ATOM 3774 C CA . ASN B 1 167 ? 23.471 -34.196 62.356 1.00 42.00 146 ASN B CA 1
ATOM 3775 C C . ASN B 1 167 ? 22.826 -33.879 63.711 1.00 42.08 146 ASN B C 1
ATOM 3776 O O . ASN B 1 167 ? 22.066 -34.699 64.217 1.00 42.91 146 ASN B O 1
ATOM 3781 N N . PRO B 1 168 ? 23.146 -32.747 64.339 1.00 41.90 147 PRO B N 1
ATOM 3782 C CA . PRO B 1 168 ? 22.534 -32.374 65.640 1.00 41.82 147 PRO B CA 1
ATOM 3783 C C . PRO B 1 168 ? 21.031 -32.172 65.567 1.00 42.55 147 PRO B C 1
ATOM 3784 O O . PRO B 1 168 ? 20.478 -31.877 64.509 1.00 38.92 147 PRO B O 1
ATOM 3788 N N . GLY B 1 169 ? 20.382 -32.236 66.743 1.00 41.90 148 GLY B N 1
ATOM 3789 C CA . GLY B 1 169 ? 18.958 -31.950 66.819 1.00 38.85 148 GLY B CA 1
ATOM 3790 C C . GLY B 1 169 ? 18.670 -30.480 66.580 1.00 37.25 148 GLY B C 1
ATOM 3791 O O . GLY B 1 169 ? 19.534 -29.624 66.743 1.00 37.03 148 GLY B O 1
ATOM 3792 N N . CYS B 1 170 ? 17.415 -30.171 66.220 1.00 34.68 149 CYS B N 1
ATOM 3793 C CA . CYS B 1 170 ? 17.083 -28.780 65.914 1.00 36.28 149 CYS B CA 1
ATOM 3794 C C . CYS B 1 170 ? 17.090 -27.886 67.159 1.00 37.13 149 CYS B C 1
ATOM 3795 O O . CYS B 1 170 ? 17.641 -26.787 67.127 1.00 34.50 149 CYS B O 1
ATOM 3798 N N . TYR B 1 171 ? 16.413 -28.294 68.250 1.00 35.26 150 TYR B N 1
ATOM 3799 C CA . TYR B 1 171 ? 16.477 -27.467 69.451 1.00 35.03 150 TYR B CA 1
ATOM 3800 C C . TYR B 1 171 ? 17.901 -27.353 69.990 1.00 36.27 150 TYR B C 1
ATOM 3801 O O . TYR B 1 171 ? 18.322 -26.235 70.341 1.00 34.57 150 TYR B O 1
ATOM 3810 N N . PRO B 1 172 ? 18.676 -28.433 70.113 1.00 35.50 151 PRO B N 1
ATOM 3811 C CA . PRO B 1 172 ? 20.060 -28.259 70.609 1.00 38.06 151 PRO B CA 1
ATOM 3812 C C . PRO B 1 172 ? 20.845 -27.255 69.796 1.00 36.66 151 PRO B C 1
ATOM 3813 O O . PRO B 1 172 ? 21.628 -26.487 70.368 1.00 36.85 151 PRO B O 1
ATOM 3817 N N . THR B 1 173 ? 20.587 -27.170 68.474 1.00 35.71 152 THR B N 1
ATOM 3818 C CA . THR B 1 173 ? 21.278 -26.190 67.656 1.00 35.73 152 THR B CA 1
ATOM 3819 C C . THR B 1 173 ? 20.976 -24.766 68.116 1.00 35.82 152 THR B C 1
ATOM 3820 O O . THR B 1 173 ? 21.874 -23.924 68.182 1.00 38.04 152 THR B O 1
ATOM 3824 N N . SER B 1 174 ? 19.706 -24.451 68.425 1.00 33.20 153 SER B N 1
ATOM 3825 C CA . SER B 1 174 ? 19.437 -23.072 68.836 1.00 35.59 153 SER B CA 1
ATOM 3826 C C . SER B 1 174 ? 20.018 -22.733 70.219 1.00 34.83 153 SER B C 1
ATOM 3827 O O . SER B 1 174 ? 20.218 -21.544 70.512 1.00 33.14 153 SER B O 1
ATOM 3830 N N . VAL B 1 175 ? 20.251 -23.720 71.077 1.00 35.14 154 VAL B N 1
ATOM 3831 C CA . VAL B 1 175 ? 20.675 -23.475 72.474 1.00 35.08 154 VAL B CA 1
ATOM 3832 C C . VAL B 1 175 ? 22.199 -23.641 72.647 1.00 39.19 154 VAL B C 1
ATOM 3833 O O . VAL B 1 175 ? 22.860 -22.774 73.228 1.00 37.18 154 VAL B O 1
ATOM 3837 N N . ILE B 1 176 ? 22.776 -24.733 72.112 1.00 34.50 155 ILE B N 1
ATOM 3838 C CA . ILE B 1 176 ? 24.227 -24.935 72.194 1.00 38.98 155 ILE B CA 1
ATOM 3839 C C . ILE B 1 176 ? 24.967 -23.768 71.561 1.00 39.06 155 ILE B C 1
ATOM 3840 O O . ILE B 1 176 ? 25.953 -23.273 72.113 1.00 39.50 155 ILE B O 1
ATOM 3845 N N . THR B 1 177 ? 24.502 -23.300 70.396 1.00 38.37 156 THR B N 1
ATOM 3846 C CA . THR B 1 177 ? 25.297 -22.365 69.596 1.00 39.72 156 THR B CA 1
ATOM 3847 C C . THR B 1 177 ? 25.593 -21.072 70.360 1.00 41.72 156 THR B C 1
ATOM 3848 O O . THR B 1 177 ? 26.761 -20.630 70.369 1.00 40.92 156 THR B O 1
ATOM 3852 N N . PRO B 1 178 ? 24.608 -20.394 70.977 1.00 37.45 157 PRO B N 1
ATOM 3853 C CA . PRO B 1 178 ? 24.927 -19.163 71.700 1.00 39.51 157 PRO B CA 1
ATOM 3854 C C . PRO B 1 178 ? 25.599 -19.440 73.031 1.00 40.04 157 PRO B C 1
ATOM 3855 O O . PRO B 1 178 ? 26.348 -18.585 73.493 1.00 41.54 157 PRO B O 1
ATOM 3859 N N . LEU B 1 179 ? 25.366 -20.602 73.656 1.00 40.58 158 LEU B N 1
ATOM 3860 C CA . LEU B 1 179 ? 25.923 -20.847 74.998 1.00 40.56 158 LEU B CA 1
ATOM 3861 C C . LEU B 1 179 ? 27.376 -21.334 74.948 1.00 43.72 158 LEU B C 1
ATOM 3862 O O . LEU B 1 179 ? 28.141 -21.090 75.888 1.00 40.99 158 LEU B O 1
ATOM 3867 N N . TYR B 1 180 ? 27.760 -22.046 73.889 1.00 41.27 159 TYR B N 1
ATOM 3868 C CA . TYR B 1 180 ? 29.082 -22.679 73.863 1.00 46.41 159 TYR B CA 1
ATOM 3869 C C . TYR B 1 180 ? 30.244 -21.715 74.138 1.00 45.57 159 TYR B C 1
ATOM 3870 O O . TYR B 1 180 ? 31.045 -21.975 75.054 1.00 45.53 159 TYR B O 1
ATOM 3879 N N . PRO B 1 181 ? 30.386 -20.608 73.393 1.00 46.04 160 PRO B N 1
ATOM 3880 C CA . PRO B 1 181 ? 31.538 -19.721 73.652 1.00 46.33 160 PRO B CA 1
ATOM 3881 C C . PRO B 1 181 ? 31.532 -19.110 75.038 1.00 47.72 160 PRO B C 1
ATOM 3882 O O . PRO B 1 181 ? 32.597 -18.954 75.674 1.00 48.27 160 PRO B O 1
ATOM 3886 N N . LEU B 1 182 ? 30.346 -18.751 75.530 1.00 46.31 161 LEU B N 1
ATOM 3887 C CA . LEU B 1 182 ? 30.235 -18.054 76.808 1.00 45.09 161 LEU B CA 1
ATOM 3888 C C . LEU B 1 182 ? 30.645 -18.960 77.952 1.00 46.53 161 LEU B C 1
ATOM 3889 O O . LEU B 1 182 ? 31.344 -18.526 78.867 1.00 49.51 161 LEU B O 1
ATOM 3894 N N . LEU B 1 183 ? 30.262 -20.234 77.891 1.00 46.52 162 LEU B N 1
ATOM 3895 C CA . LEU B 1 183 ? 30.699 -21.196 78.894 1.00 46.93 162 LEU B CA 1
ATOM 3896 C C . LEU B 1 183 ? 32.192 -21.429 78.813 1.00 53.20 162 LEU B C 1
ATOM 3897 O O . LEU B 1 183 ? 32.877 -21.405 79.840 1.00 52.70 162 LEU B O 1
ATOM 3902 N N . LYS B 1 184 ? 32.703 -21.670 77.586 1.00 49.57 163 LYS B N 1
ATOM 3903 C CA . LYS B 1 184 ? 34.132 -21.874 77.371 1.00 52.89 163 LYS B CA 1
ATOM 3904 C C . LYS B 1 184 ? 34.934 -20.721 77.941 1.00 53.98 163 LYS B C 1
ATOM 3905 O O . LYS B 1 184 ? 35.879 -20.931 78.707 1.00 57.08 163 LYS B O 1
ATOM 3911 N N . ALA B 1 185 ? 34.585 -19.493 77.555 1.00 52.64 164 ALA B N 1
ATOM 3912 C CA . ALA B 1 185 ? 35.237 -18.313 78.103 1.00 54.18 164 ALA B CA 1
ATOM 3913 C C . ALA B 1 185 ? 34.868 -18.028 79.568 1.00 55.83 164 ALA B C 1
ATOM 3914 O O . ALA B 1 185 ? 35.354 -17.035 80.123 1.00 56.54 164 ALA B O 1
ATOM 3916 N N . GLY B 1 186 ? 34.014 -18.832 80.197 1.00 55.44 165 GLY B N 1
ATOM 3917 C CA . GLY B 1 186 ? 33.645 -18.620 81.593 1.00 55.74 165 GLY B CA 1
ATOM 3918 C C . GLY B 1 186 ? 32.906 -17.330 81.902 1.00 55.16 165 GLY B C 1
ATOM 3919 O O . GLY B 1 186 ? 33.020 -16.821 83.023 1.00 57.89 165 GLY B O 1
ATOM 3920 N N . LEU B 1 187 ? 32.117 -16.800 80.962 1.00 52.01 166 LEU B N 1
ATOM 3921 C CA . LEU B 1 187 ? 31.448 -15.517 81.157 1.00 52.25 166 LEU B CA 1
ATOM 3922 C C . LEU B 1 187 ? 30.054 -15.651 81.749 1.00 54.87 166 LEU B C 1
ATOM 3923 O O . LEU B 1 187 ? 29.485 -14.648 82.206 1.00 52.82 166 LEU B O 1
ATOM 3928 N N . ILE B 1 188 ? 29.499 -16.858 81.766 1.00 51.40 167 ILE B N 1
ATOM 3929 C CA . ILE B 1 188 ? 28.240 -17.116 82.434 1.00 51.03 167 ILE B CA 1
ATOM 3930 C C . ILE B 1 188 ? 28.413 -18.335 83.318 1.00 50.74 167 ILE B C 1
ATOM 3931 O O . ILE B 1 188 ? 29.318 -19.157 83.136 1.00 49.62 167 ILE B O 1
ATOM 3936 N N . SER B 1 189 ? 27.529 -18.440 84.275 1.00 47.59 168 SER B N 1
ATOM 3937 C CA . SER B 1 189 ? 27.540 -19.582 85.161 1.00 50.36 168 SER B CA 1
ATOM 3938 C C . SER B 1 189 ? 27.027 -20.816 84.429 1.00 49.46 168 SER B C 1
ATOM 3939 O O . SER B 1 189 ? 26.157 -20.709 83.556 1.00 48.74 168 SER B O 1
ATOM 3942 N N . PRO B 1 190 ? 27.597 -21.989 84.703 1.00 49.01 169 PRO B N 1
ATOM 3943 C CA . PRO B 1 190 ? 27.078 -23.222 84.100 1.00 48.54 169 PRO B CA 1
ATOM 3944 C C . PRO B 1 190 ? 25.852 -23.770 84.793 1.00 50.51 169 PRO B C 1
ATOM 3945 O O . PRO B 1 190 ? 25.207 -24.679 84.249 1.00 49.97 169 PRO B O 1
ATOM 3949 N N . GLU B 1 191 ? 25.531 -23.273 85.985 1.00 47.94 170 GLU B N 1
ATOM 3950 C CA . GLU B 1 191 ? 24.420 -23.788 86.761 1.00 49.73 170 GLU B CA 1
ATOM 3951 C C . GLU B 1 191 ? 23.210 -22.877 86.572 1.00 49.70 170 GLU B C 1
ATOM 3952 O O . GLU B 1 191 ? 23.347 -21.657 86.431 1.00 47.75 170 GLU B O 1
ATOM 3958 N N . GLY B 1 192 ? 22.026 -23.480 86.600 1.00 49.82 171 GLY B N 1
ATOM 3959 C CA . GLY B 1 192 ? 20.790 -22.721 86.672 1.00 48.98 171 GLY B CA 1
ATOM 3960 C C . GLY B 1 192 ? 20.274 -22.203 85.342 1.00 44.76 171 GLY B C 1
ATOM 3961 O O . GLY B 1 192 ? 19.288 -21.456 85.332 1.00 41.79 171 GLY B O 1
ATOM 3962 N N . ILE B 1 193 ? 20.915 -22.555 84.225 1.00 40.37 172 ILE B N 1
ATOM 3963 C CA . ILE B 1 193 ? 20.496 -22.035 82.924 1.00 38.18 172 ILE B CA 1
ATOM 3964 C C . ILE B 1 193 ? 19.124 -22.585 82.590 1.00 38.05 172 ILE B C 1
ATOM 3965 O O . ILE B 1 193 ? 18.855 -23.788 82.743 1.00 38.63 172 ILE B O 1
ATOM 3970 N N . ILE B 1 194 ? 18.244 -21.719 82.110 1.00 38.11 173 ILE B N 1
ATOM 3971 C CA . ILE B 1 194 ? 16.928 -22.158 81.660 1.00 35.96 173 ILE B CA 1
ATOM 3972 C C . ILE B 1 194 ? 16.722 -21.794 80.196 1.00 36.22 173 ILE B C 1
ATOM 3973 O O . ILE B 1 194 ? 16.915 -20.637 79.805 1.00 36.58 173 ILE B O 1
ATOM 3978 N N . ALA B 1 195 ? 16.339 -22.796 79.392 1.00 34.28 174 ALA B N 1
ATOM 3979 C CA . ALA B 1 195 ? 15.997 -22.620 77.978 1.00 34.30 174 ALA B CA 1
ATOM 3980 C C . ALA B 1 195 ? 14.508 -22.908 77.799 1.00 34.93 174 ALA B C 1
ATOM 3981 O O . ALA B 1 195 ? 14.069 -24.065 77.867 1.00 34.15 174 ALA B O 1
ATOM 3983 N N . ASP B 1 196 ? 13.735 -21.852 77.573 1.00 33.13 175 ASP B N 1
ATOM 3984 C CA . ASP B 1 196 ? 12.306 -21.964 77.274 1.00 32.33 175 ASP B CA 1
ATOM 3985 C C . ASP B 1 196 ? 12.152 -21.824 75.746 1.00 31.82 175 ASP B C 1
ATOM 3986 O O . ASP B 1 196 ? 12.337 -20.738 75.189 1.00 31.86 175 ASP B O 1
ATOM 3991 N N . SER B 1 197 ? 11.860 -22.927 75.069 1.00 31.06 176 SER B N 1
ATOM 3992 C CA . SER B 1 197 ? 12.004 -22.988 73.612 1.00 32.38 176 SER B CA 1
ATOM 3993 C C . SER B 1 197 ? 10.666 -23.284 72.954 1.00 30.29 176 SER B C 1
ATOM 3994 O O . SER B 1 197 ? 9.796 -23.940 73.539 1.00 33.64 176 SER B O 1
ATOM 3997 N N . LYS B 1 198 ? 10.526 -22.823 71.709 1.00 30.35 177 LYS B N 1
ATOM 3998 C CA . LYS B 1 198 ? 9.237 -22.857 71.032 1.00 30.46 177 LYS B CA 1
ATOM 3999 C C . LYS B 1 198 ? 9.481 -23.224 69.563 1.00 29.91 177 LYS B C 1
ATOM 4000 O O . LYS B 1 198 ? 10.342 -22.633 68.913 1.00 31.90 177 LYS B O 1
ATOM 4006 N N . SER B 1 199 ? 8.728 -24.191 69.046 1.00 31.44 178 SER B N 1
ATOM 4007 C CA . SER B 1 199 ? 8.929 -24.674 67.681 1.00 28.04 178 SER B CA 1
ATOM 4008 C C . SER B 1 199 ? 7.614 -24.763 66.900 1.00 29.30 178 SER B C 1
ATOM 4009 O O . SER B 1 199 ? 6.578 -25.135 67.439 1.00 29.93 178 SER B O 1
ATOM 4012 N N . GLY B 1 200 ? 7.706 -24.504 65.592 1.00 29.88 179 GLY B N 1
ATOM 4013 C CA . GLY B 1 200 ? 6.627 -24.785 64.666 1.00 30.22 179 GLY B CA 1
ATOM 4014 C C . GLY B 1 200 ? 6.349 -26.269 64.572 1.00 30.59 179 GLY B C 1
ATOM 4015 O O . GLY B 1 200 ? 7.111 -27.106 65.050 1.00 30.53 179 GLY B O 1
ATOM 4016 N N . VAL B 1 201 ? 5.189 -26.590 63.984 1.00 29.64 180 VAL B N 1
ATOM 4017 C CA . VAL B 1 201 ? 4.673 -27.957 64.026 1.00 31.57 180 VAL B CA 1
ATOM 4018 C C . VAL B 1 201 ? 5.445 -28.874 63.075 1.00 33.42 180 VAL B C 1
ATOM 4019 O O . VAL B 1 201 ? 5.422 -30.100 63.255 1.00 34.80 180 VAL B O 1
ATOM 4023 N N . THR B 1 202 ? 6.142 -28.318 62.064 1.00 33.21 181 THR B N 1
ATOM 4024 C CA . THR B 1 202 ? 6.940 -29.191 61.203 1.00 35.23 181 THR B CA 1
ATOM 4025 C C . THR B 1 202 ? 7.972 -29.969 62.006 1.00 38.00 181 THR B C 1
ATOM 4026 O O . THR B 1 202 ? 8.408 -31.024 61.547 1.00 40.30 181 THR B O 1
ATOM 4030 N N . GLY B 1 203 ? 8.315 -29.506 63.213 1.00 35.53 182 GLY B N 1
ATOM 4031 C CA . GLY B 1 203 ? 9.192 -30.240 64.110 1.00 39.85 182 GLY B CA 1
ATOM 4032 C C . GLY B 1 203 ? 8.706 -31.635 64.462 1.00 44.26 182 GLY B C 1
ATOM 4033 O O . GLY B 1 203 ? 9.490 -32.428 64.990 1.00 46.80 182 GLY B O 1
ATOM 4034 N N . ALA B 1 204 ? 7.450 -31.951 64.183 1.00 42.88 183 ALA B N 1
ATOM 4035 C CA . ALA B 1 204 ? 6.876 -33.269 64.411 1.00 43.30 183 ALA B CA 1
ATOM 4036 C C . ALA B 1 204 ? 7.017 -34.186 63.207 1.00 48.17 183 ALA B C 1
ATOM 4037 O O . ALA B 1 204 ? 6.704 -35.375 63.307 1.00 50.82 183 ALA B O 1
ATOM 4039 N N . GLY B 1 205 ? 7.495 -33.669 62.079 1.00 43.30 184 GLY B N 1
ATOM 4040 C CA . GLY B 1 205 ? 7.639 -34.477 60.893 1.00 49.12 184 GLY B CA 1
ATOM 4041 C C . GLY B 1 205 ? 6.305 -34.746 60.238 1.00 50.72 184 GLY B C 1
ATOM 4042 O O . GLY B 1 205 ? 5.235 -34.429 60.781 1.00 48.89 184 GLY B O 1
ATOM 4043 N N . ARG B 1 206 ? 6.372 -35.297 59.028 1.00 46.47 185 ARG B N 1
ATOM 4044 C CA . ARG B 1 206 ? 5.153 -35.598 58.243 1.00 48.20 185 ARG B CA 1
ATOM 4045 C C . ARG B 1 206 ? 4.470 -36.794 58.892 1.00 54.55 185 ARG B C 1
ATOM 4046 O O . ARG B 1 206 ? 4.864 -37.924 58.594 1.00 54.19 185 ARG B O 1
ATOM 4054 N N . LYS B 1 207 ? 3.487 -36.539 59.753 1.00 54.32 186 LYS B N 1
ATOM 4055 C CA . LYS B 1 207 ? 2.860 -37.656 60.501 1.00 58.56 186 LYS B CA 1
ATOM 4056 C C . LYS B 1 207 ? 1.339 -37.590 60.417 1.00 57.22 186 LYS B C 1
ATOM 4057 O O . LYS B 1 207 ? 0.792 -36.475 60.340 1.00 50.62 186 LYS B O 1
ATOM 4063 N N . ALA B 1 208 ? 0.699 -38.755 60.415 1.00 60.34 187 ALA B N 1
ATOM 4064 C CA . ALA B 1 208 ? -0.773 -38.801 60.449 1.00 62.75 187 ALA B CA 1
ATOM 4065 C C . ALA B 1 208 ? -1.200 -39.096 61.886 1.00 66.42 187 ALA B C 1
ATOM 4066 O O . ALA B 1 208 ? -1.736 -40.186 62.123 1.00 71.48 187 ALA B O 1
ATOM 4068 N N . ASP B 1 209 ? -0.916 -38.191 62.810 1.00 54.05 188 ASP B N 1
ATOM 4069 C CA . ASP B 1 209 ? -1.363 -38.353 64.213 1.00 52.39 188 ASP B CA 1
ATOM 4070 C C . ASP B 1 209 ? -2.395 -37.262 64.481 1.00 47.01 188 ASP B C 1
ATOM 4071 O O . ASP B 1 209 ? -2.186 -36.142 64.015 1.00 39.83 188 ASP B O 1
ATOM 4076 N N . ILE B 1 210 ? -3.456 -37.591 65.214 1.00 48.89 189 ILE B N 1
ATOM 4077 C CA . ILE B 1 210 ? -4.505 -36.586 65.546 1.00 45.44 189 ILE B CA 1
ATOM 4078 C C . ILE B 1 210 ? -3.851 -35.365 66.199 1.00 40.56 189 ILE B C 1
ATOM 4079 O O . ILE B 1 210 ? -4.286 -34.255 65.905 1.00 40.36 189 ILE B O 1
ATOM 4084 N N . ALA B 1 211 ? -2.830 -35.575 67.024 1.00 39.94 190 ALA B N 1
ATOM 4085 C CA . ALA B 1 211 ? -2.188 -34.461 67.758 1.00 42.14 190 ALA B CA 1
ATOM 4086 C C . ALA B 1 211 ? -1.526 -33.466 66.802 1.00 41.60 190 ALA B C 1
ATOM 4087 O O . ALA B 1 211 ? -1.332 -32.320 67.205 1.00 40.07 190 ALA B O 1
ATOM 4089 N N . TYR B 1 212 ? -1.175 -33.905 65.599 1.00 37.07 191 TYR B N 1
ATOM 4090 C CA . TYR B 1 212 ? -0.545 -33.024 64.625 1.00 39.18 191 TYR B CA 1
ATOM 4091 C C . TYR B 1 212 ? -1.513 -32.586 63.523 1.00 37.80 191 TYR B C 1
ATOM 4092 O O . TYR B 1 212 ? -1.082 -31.979 62.532 1.00 36.25 191 TYR B O 1
ATOM 4101 N N . SER B 1 213 ? -2.808 -32.840 63.696 1.00 36.70 192 SER B N 1
ATOM 4102 C CA . SER B 1 213 ? -3.801 -32.437 62.710 1.00 33.40 192 SER B CA 1
ATOM 4103 C C . SER B 1 213 ? -4.001 -30.923 62.758 1.00 34.58 192 SER B C 1
ATOM 4104 O O . SER B 1 213 ? -3.713 -30.261 63.779 1.00 31.65 192 SER B O 1
ATOM 4107 N N . PHE B 1 214 ? -4.496 -30.366 61.631 1.00 31.15 193 PHE B N 1
ATOM 4108 C CA . PHE B 1 214 ? -4.720 -28.914 61.571 1.00 31.34 193 PHE B CA 1
ATOM 4109 C C . PHE B 1 214 ? -5.631 -28.443 62.703 1.00 31.11 193 PHE B C 1
ATOM 4110 O O . PHE B 1 214 ? -5.354 -27.447 63.381 1.00 30.93 193 PHE B O 1
ATOM 4118 N N . CYS B 1 215 ? -6.770 -29.103 62.864 1.00 30.72 194 CYS B N 1
ATOM 4119 C CA . CYS B 1 215 ? -7.773 -28.644 63.827 1.00 32.86 194 CYS B CA 1
ATOM 4120 C C . CYS B 1 215 ? -7.292 -28.726 65.277 1.00 34.74 194 CYS B C 1
ATOM 4121 O O . CYS B 1 215 ? -7.745 -27.934 66.128 1.00 33.81 194 CYS B O 1
ATOM 4124 N N . GLU B 1 216 ? -6.390 -29.666 65.589 1.00 33.00 195 GLU B N 1
ATOM 4125 C CA . GLU B 1 216 ? -5.877 -29.728 66.955 1.00 32.69 195 GLU B CA 1
ATOM 4126 C C . GLU B 1 216 ? -4.783 -28.701 67.201 1.00 35.21 195 GLU B C 1
ATOM 4127 O O . GLU B 1 216 ? -4.654 -28.214 68.320 1.00 31.36 195 GLU B O 1
ATOM 4133 N N . CYS B 1 217 ? -3.976 -28.336 66.180 1.00 29.68 196 CYS B N 1
ATOM 4134 C CA . CYS B 1 217 ? -2.877 -27.427 66.449 1.00 27.92 196 CYS B CA 1
ATOM 4135 C C . CYS B 1 217 ? -3.230 -25.974 66.196 1.00 30.49 196 CYS B C 1
ATOM 4136 O O . CYS B 1 217 ? -2.605 -25.074 66.793 1.00 29.14 196 CYS B O 1
ATOM 4139 N N . ASN B 1 218 ? -4.129 -25.723 65.242 1.00 29.97 197 ASN B N 1
ATOM 4140 C CA . ASN B 1 218 ? -4.438 -24.355 64.836 1.00 29.92 197 ASN B CA 1
ATOM 4141 C C . ASN B 1 218 ? -4.947 -23.553 66.029 1.00 32.41 197 ASN B C 1
ATOM 4142 O O . ASN B 1 218 ? -5.769 -24.042 66.812 1.00 28.41 197 ASN B O 1
ATOM 4147 N N . GLU B 1 219 ? -4.425 -22.336 66.205 1.00 32.81 198 GLU B N 1
ATOM 4148 C CA . GLU B 1 219 ? -4.814 -21.439 67.305 1.00 31.58 198 GLU B CA 1
ATOM 4149 C C . GLU B 1 219 ? -4.456 -21.939 68.696 1.00 33.20 198 GLU B C 1
ATOM 4150 O O . GLU B 1 219 ? -4.824 -21.280 69.690 1.00 36.19 198 GLU B O 1
ATOM 4156 N N . ASP B 1 220 ? -3.754 -23.063 68.827 1.00 31.76 199 ASP B N 1
ATOM 4157 C CA . ASP B 1 220 ? -3.403 -23.600 70.155 1.00 30.75 199 ASP B CA 1
ATOM 4158 C C . ASP B 1 220 ? -1.915 -23.390 70.429 1.00 32.06 199 ASP B C 1
ATOM 4159 O O . ASP B 1 220 ? -1.087 -23.412 69.507 1.00 33.76 199 ASP B O 1
ATOM 4164 N N . PHE B 1 221 ? -1.560 -23.160 71.693 1.00 33.36 200 PHE B N 1
ATOM 4165 C CA . PHE B 1 221 ? -0.157 -23.041 72.076 1.00 31.80 200 PHE B CA 1
ATOM 4166 C C . PHE B 1 221 ? 0.069 -23.886 73.324 1.00 32.47 200 PHE B C 1
ATOM 4167 O O . PHE B 1 221 ? -0.710 -23.796 74.291 1.00 30.27 200 PHE B O 1
ATOM 4175 N N . ARG B 1 222 ? 1.104 -24.738 73.297 1.00 29.33 201 ARG B N 1
ATOM 4176 C CA . ARG B 1 222 ? 1.260 -25.594 74.497 1.00 33.79 201 ARG B CA 1
ATOM 4177 C C . ARG B 1 222 ? 2.698 -26.024 74.745 1.00 31.91 201 ARG B C 1
ATOM 4178 O O . ARG B 1 222 ? 3.390 -26.395 73.793 1.00 34.05 201 ARG B O 1
ATOM 4186 N N . PRO B 1 223 ? 3.141 -26.019 76.005 1.00 32.68 202 PRO B N 1
ATOM 4187 C CA . PRO B 1 223 ? 4.329 -26.780 76.384 1.00 34.05 202 PRO B CA 1
ATOM 4188 C C . PRO B 1 223 ? 4.098 -28.266 76.172 1.00 33.27 202 PRO B C 1
ATOM 4189 O O . PRO B 1 223 ? 2.966 -28.748 76.207 1.00 34.98 202 PRO B O 1
ATOM 4193 N N . TYR B 1 224 ? 5.205 -29.006 76.034 1.00 32.58 203 TYR B N 1
ATOM 4194 C CA . TYR B 1 224 ? 5.139 -30.459 76.041 1.00 33.47 203 TYR B CA 1
ATOM 4195 C C . TYR B 1 224 ? 6.424 -31.041 76.611 1.00 33.21 203 TYR B C 1
ATOM 4196 O O . TYR B 1 224 ? 7.401 -30.329 76.831 1.00 34.28 203 TYR B O 1
ATOM 4205 N N . ALA B 1 225 ? 6.405 -32.361 76.835 1.00 34.70 204 ALA B N 1
ATOM 4206 C CA . ALA B 1 225 ? 7.590 -33.124 77.253 1.00 37.17 204 ALA B CA 1
ATOM 4207 C C . ALA B 1 225 ? 8.304 -32.457 78.436 1.00 38.10 204 ALA B C 1
ATOM 4208 O O . ALA B 1 225 ? 9.506 -32.218 78.414 1.00 37.64 204 ALA B O 1
ATOM 4210 N N . ILE B 1 226 ? 7.539 -32.088 79.457 1.00 37.66 205 ILE B N 1
ATOM 4211 C CA . ILE B 1 226 ? 8.132 -31.367 80.572 1.00 36.17 205 ILE B CA 1
ATOM 4212 C C . ILE B 1 226 ? 9.014 -32.329 81.361 1.00 38.21 205 ILE B C 1
ATOM 4213 O O . ILE B 1 226 ? 8.602 -33.456 81.663 1.00 37.70 205 ILE B O 1
ATOM 4218 N N . PHE B 1 227 ? 10.255 -31.920 81.610 1.00 37.57 206 PHE B N 1
ATOM 4219 C CA . PHE B 1 227 ? 11.315 -32.717 82.246 1.00 40.81 206 PHE B CA 1
ATOM 4220 C C . PHE B 1 227 ? 11.678 -33.991 81.459 1.00 41.43 206 PHE B C 1
ATOM 4221 O O . PHE B 1 227 ? 12.359 -34.863 82.000 1.00 43.51 206 PHE B O 1
ATOM 4229 N N . SER B 1 228 ? 11.248 -34.144 80.196 1.00 38.94 207 SER B N 1
ATOM 4230 C CA . SER B 1 228 ? 11.441 -35.435 79.545 1.00 41.49 207 SER B CA 1
ATOM 4231 C C . SER B 1 228 ? 11.838 -35.373 78.068 1.00 42.17 207 SER B C 1
ATOM 4232 O O . SER B 1 228 ? 11.848 -36.423 77.417 1.00 42.48 207 SER B O 1
ATOM 4235 N N . HIS B 1 229 ? 12.169 -34.212 77.508 1.00 37.15 208 HIS B N 1
ATOM 4236 C CA . HIS B 1 229 ? 12.474 -34.181 76.076 1.00 42.29 208 HIS B CA 1
ATOM 4237 C C . HIS B 1 229 ? 13.877 -34.738 75.803 1.00 42.42 208 HIS B C 1
ATOM 4238 O O . HIS B 1 229 ? 14.839 -34.403 76.493 1.00 40.89 208 HIS B O 1
ATOM 4245 N N . ARG B 1 230 ? 13.994 -35.573 74.761 1.00 41.45 209 ARG B N 1
ATOM 4246 C CA . ARG B 1 230 ? 15.258 -36.241 74.455 1.00 41.48 209 ARG B CA 1
ATOM 4247 C C . ARG B 1 230 ? 16.359 -35.259 74.096 1.00 40.35 209 ARG B C 1
ATOM 4248 O O . ARG B 1 230 ? 17.534 -35.568 74.275 1.00 41.29 209 ARG B O 1
ATOM 4256 N N . HIS B 1 231 ? 16.021 -34.059 73.652 1.00 40.22 210 HIS B N 1
ATOM 4257 C CA . HIS B 1 231 ? 17.075 -33.111 73.357 1.00 39.55 210 HIS B CA 1
ATOM 4258 C C . HIS B 1 231 ? 17.724 -32.482 74.588 1.00 41.10 210 HIS B C 1
ATOM 4259 O O . HIS B 1 231 ? 18.779 -31.860 74.436 1.00 37.24 210 HIS B O 1
ATOM 4266 N N . ASN B 1 232 ? 17.271 -32.797 75.712 1.00 40.77 211 ASN B N 1
ATOM 4267 C CA . ASN B 1 232 ? 17.832 -32.006 76.811 1.00 40.95 211 ASN B CA 1
ATOM 4268 C C . ASN B 1 232 ? 19.165 -32.581 77.299 1.00 40.74 211 ASN B C 1
ATOM 4269 O O . ASN B 1 232 ? 20.152 -31.826 77.364 1.00 41.94 211 ASN B O 1
ATOM 4274 N N . PRO B 1 233 ? 19.281 -33.947 77.393 1.00 42.38 212 PRO B N 1
ATOM 4275 C CA . PRO B 1 233 ? 20.636 -34.507 77.613 1.00 44.87 212 PRO B CA 1
ATOM 4276 C C . PRO B 1 233 ? 21.587 -34.268 76.465 1.00 43.53 212 PRO B C 1
ATOM 4277 O O . PRO B 1 233 ? 22.793 -34.108 76.689 1.00 43.78 212 PRO B O 1
ATOM 4281 N N . GLU B 1 234 ? 21.080 -34.183 75.230 1.00 44.60 213 GLU B N 1
ATOM 4282 C CA . GLU B 1 234 ? 21.947 -33.811 74.119 1.00 44.27 213 GLU B CA 1
ATOM 4283 C C . GLU B 1 234 ? 22.599 -32.458 74.361 1.00 42.95 213 GLU B C 1
ATOM 4284 O O . GLU B 1 234 ? 23.805 -32.277 74.113 1.00 44.20 213 GLU B O 1
ATOM 4290 N N . ILE B 1 235 ? 21.802 -31.475 74.803 1.00 41.51 214 ILE B N 1
ATOM 4291 C CA . ILE B 1 235 ? 22.324 -30.133 75.066 1.00 41.36 214 ILE B CA 1
ATOM 4292 C C . ILE B 1 235 ? 23.429 -30.210 76.115 1.00 45.00 214 ILE B C 1
ATOM 4293 O O . ILE B 1 235 ? 24.493 -29.591 75.980 1.00 43.50 214 ILE B O 1
ATOM 4298 N N . ASN B 1 236 ? 23.200 -30.990 77.169 1.00 43.44 215 ASN B N 1
ATOM 4299 C CA . ASN B 1 236 ? 24.155 -30.967 78.270 1.00 46.48 215 ASN B CA 1
ATOM 4300 C C . ASN B 1 236 ? 25.407 -31.776 77.944 1.00 48.56 215 ASN B C 1
ATOM 4301 O O . ASN B 1 236 ? 26.508 -31.381 78.340 1.00 47.43 215 ASN B O 1
ATOM 4306 N N . GLU B 1 237 ? 25.258 -32.903 77.234 1.00 46.85 216 GLU B N 1
ATOM 4307 C CA . GLU B 1 237 ? 26.425 -33.716 76.876 1.00 49.96 216 GLU B CA 1
ATOM 4308 C C . GLU B 1 237 ? 27.389 -32.932 76.007 1.00 50.25 216 GLU B C 1
ATOM 4309 O O . GLU B 1 237 ? 28.611 -32.970 76.212 1.00 53.66 216 GLU B O 1
ATOM 4315 N N . VAL B 1 238 ? 26.855 -32.219 75.012 1.00 47.45 217 VAL B N 1
ATOM 4316 C CA . VAL B 1 238 ? 27.690 -31.434 74.124 1.00 49.25 217 VAL B CA 1
ATOM 4317 C C . VAL B 1 238 ? 28.316 -30.257 74.851 1.00 50.35 217 VAL B C 1
ATOM 4318 O O . VAL B 1 238 ? 29.459 -29.877 74.568 1.00 48.38 217 VAL B O 1
ATOM 4322 N N . LEU B 1 239 ? 27.574 -29.619 75.758 1.00 47.99 218 LEU B N 1
ATOM 4323 C CA . LEU B 1 239 ? 28.158 -28.453 76.411 1.00 47.49 218 LEU B CA 1
ATOM 4324 C C . LEU B 1 239 ? 29.299 -28.856 77.355 1.00 50.87 218 LEU B C 1
ATOM 4325 O O . LEU B 1 239 ? 30.150 -28.021 77.652 1.00 48.75 218 LEU B O 1
ATOM 4330 N N . LYS B 1 240 ? 29.344 -30.118 77.802 1.00 53.76 219 LYS B N 1
ATOM 4331 C CA . LYS B 1 240 ? 30.468 -30.603 78.618 1.00 55.10 219 LYS B CA 1
ATOM 4332 C C . LYS B 1 240 ? 31.809 -30.411 77.919 1.00 57.16 219 LYS B C 1
ATOM 4333 O O . LYS B 1 240 ? 32.837 -30.265 78.591 1.00 58.28 219 LYS B O 1
ATOM 4339 N N . GLU B 1 241 ? 31.823 -30.402 76.575 1.00 56.03 220 GLU B N 1
ATOM 4340 C CA . GLU B 1 241 ? 33.038 -30.124 75.807 1.00 57.10 220 GLU B CA 1
ATOM 4341 C C . GLU B 1 241 ? 33.598 -28.747 76.078 1.00 55.78 220 GLU B C 1
ATOM 4342 O O . GLU B 1 241 ? 34.714 -28.445 75.639 1.00 56.23 220 GLU B O 1
ATOM 4348 N N . THR B 1 242 ? 32.836 -27.878 76.725 1.00 54.21 221 THR B N 1
ATOM 4349 C CA . THR B 1 242 ? 33.412 -26.589 77.067 1.00 55.78 221 THR B CA 1
ATOM 4350 C C . THR B 1 242 ? 34.389 -26.707 78.226 1.00 56.93 221 THR B C 1
ATOM 4351 O O . THR B 1 242 ? 35.126 -25.753 78.493 1.00 56.65 221 THR B O 1
ATOM 4355 N N . GLY B 1 243 ? 34.381 -27.833 78.931 1.00 56.32 222 GLY B N 1
ATOM 4356 C CA . GLY B 1 243 ? 35.023 -27.918 80.231 1.00 56.41 222 GLY B CA 1
ATOM 4357 C C . GLY B 1 243 ? 34.124 -27.607 81.416 1.00 58.13 222 GLY B C 1
ATOM 4358 O O . GLY B 1 243 ? 34.601 -27.629 82.555 1.00 60.58 222 GLY B O 1
ATOM 4359 N N . LYS B 1 244 ? 32.841 -27.324 81.197 1.00 56.92 223 LYS B N 1
ATOM 4360 C CA . LYS B 1 244 ? 31.902 -26.980 82.266 1.00 55.94 223 LYS B CA 1
ATOM 4361 C C . LYS B 1 244 ? 30.823 -28.041 82.352 1.00 55.11 223 LYS B C 1
ATOM 4362 O O . LYS B 1 244 ? 30.313 -28.507 81.327 1.00 54.89 223 LYS B O 1
ATOM 4368 N N . GLU B 1 245 ? 30.429 -28.375 83.567 1.00 52.70 224 GLU B N 1
ATOM 4369 C CA . GLU B 1 245 ? 29.335 -29.308 83.793 1.00 55.39 224 GLU B CA 1
ATOM 4370 C C . GLU B 1 245 ? 28.066 -28.470 83.941 1.00 53.56 224 GLU B C 1
ATOM 4371 O O . GLU B 1 245 ? 27.836 -27.862 84.990 1.00 54.30 224 GLU B O 1
ATOM 4377 N N . THR B 1 246 ? 27.241 -28.421 82.891 1.00 50.56 225 THR B N 1
ATOM 4378 C CA . THR B 1 246 ? 25.970 -27.701 82.902 1.00 48.10 225 THR B CA 1
ATOM 4379 C C . THR B 1 246 ? 24.808 -28.625 83.230 1.00 49.59 225 THR B C 1
ATOM 4380 O O . THR B 1 246 ? 24.861 -29.834 82.989 1.00 47.77 225 THR B O 1
ATOM 4384 N N . ASN B 1 247 ? 23.729 -28.030 83.759 1.00 47.54 226 ASN B N 1
ATOM 4385 C CA . ASN B 1 247 ? 22.458 -28.704 83.979 1.00 46.77 226 ASN B CA 1
ATOM 4386 C C . ASN B 1 247 ? 21.302 -27.891 83.363 1.00 45.55 226 ASN B C 1
ATOM 4387 O O . ASN B 1 247 ? 20.287 -27.620 84.021 1.00 42.11 226 ASN B O 1
ATOM 4392 N N . VAL B 1 248 ? 21.438 -27.555 82.061 1.00 40.39 227 VAL B N 1
ATOM 4393 C CA . VAL B 1 248 ? 20.440 -26.749 81.340 1.00 38.11 227 VAL B CA 1
ATOM 4394 C C . VAL B 1 248 ? 19.100 -27.391 81.482 1.00 39.87 227 VAL B C 1
ATOM 4395 O O . VAL B 1 248 ? 18.955 -28.595 81.252 1.00 38.79 227 VAL B O 1
ATOM 4399 N N . LEU B 1 249 ? 18.127 -26.610 81.950 1.00 40.58 228 LEU B N 1
ATOM 4400 C CA . LEU B 1 249 ? 16.750 -27.055 82.020 1.00 39.01 228 LEU B CA 1
ATOM 4401 C C . LEU B 1 249 ? 16.070 -26.600 80.736 1.00 37.43 228 LEU B C 1
ATOM 4402 O O . LEU B 1 249 ? 16.036 -25.393 80.437 1.00 36.49 228 LEU B O 1
ATOM 4407 N N . PHE B 1 250 ? 15.557 -27.561 79.976 1.00 34.92 229 PHE B N 1
ATOM 4408 C CA . PHE B 1 250 ? 15.029 -27.299 78.642 1.00 36.23 229 PHE B CA 1
ATOM 4409 C C . PHE B 1 250 ? 13.558 -27.652 78.596 1.00 34.40 229 PHE B C 1
ATOM 4410 O O . PHE B 1 250 ? 13.181 -28.800 78.869 1.00 34.60 229 PHE B O 1
ATOM 4418 N N . THR B 1 251 ? 12.725 -26.700 78.174 1.00 32.93 230 THR B N 1
ATOM 4419 C CA . THR B 1 251 ? 11.290 -26.958 78.038 1.00 33.19 230 THR B CA 1
ATOM 4420 C C . THR B 1 251 ? 10.797 -26.508 76.663 1.00 33.72 230 THR B C 1
ATOM 4421 O O . THR B 1 251 ? 10.889 -25.304 76.329 1.00 32.75 230 THR B O 1
ATOM 4425 N N . PRO B 1 252 ? 10.305 -27.414 75.830 1.00 31.25 231 PRO B N 1
ATOM 4426 C CA . PRO B 1 252 ? 9.806 -27.030 74.506 1.00 32.17 231 PRO B CA 1
ATOM 4427 C C . PRO B 1 252 ? 8.311 -26.716 74.531 1.00 32.43 231 PRO B C 1
ATOM 4428 O O . PRO B 1 252 ? 7.581 -27.084 75.452 1.00 31.63 231 PRO B O 1
ATOM 4432 N N . HIS B 1 253 ? 7.878 -26.000 73.487 1.00 30.78 232 HIS B N 1
ATOM 4433 C CA . HIS B 1 253 ? 6.513 -25.531 73.328 1.00 29.94 232 HIS B CA 1
ATOM 4434 C C . HIS B 1 253 ? 6.182 -25.583 71.841 1.00 29.73 232 HIS B C 1
ATOM 4435 O O . HIS B 1 253 ? 7.062 -25.427 71.004 1.00 28.95 232 HIS B O 1
ATOM 4442 N N . LEU B 1 254 ? 4.929 -25.846 71.519 1.00 30.42 233 LEU B N 1
ATOM 4443 C CA . LEU B 1 254 ? 4.493 -25.988 70.132 1.00 30.14 233 LEU B CA 1
ATOM 4444 C C . LEU B 1 254 ? 3.779 -24.704 69.684 1.00 31.71 233 LEU B C 1
ATOM 4445 O O . LEU B 1 254 ? 2.746 -24.334 70.254 1.00 31.85 233 LEU B O 1
ATOM 4450 N N . ILE B 1 255 ? 4.352 -24.010 68.698 1.00 29.01 234 ILE B N 1
ATOM 4451 C CA . ILE B 1 255 ? 3.758 -22.808 68.085 1.00 28.87 234 ILE B CA 1
ATOM 4452 C C . ILE B 1 255 ? 2.722 -23.191 67.021 1.00 30.24 234 ILE B C 1
ATOM 4453 O O . ILE B 1 255 ? 2.996 -24.085 66.187 1.00 31.78 234 ILE B O 1
ATOM 4458 N N . PRO B 1 256 ? 1.550 -22.490 66.923 1.00 30.01 235 PRO B N 1
ATOM 4459 C CA . PRO B 1 256 ? 0.640 -22.746 65.791 1.00 28.17 235 PRO B CA 1
ATOM 4460 C C . PRO B 1 256 ? 1.136 -22.060 64.511 1.00 29.21 235 PRO B C 1
ATOM 4461 O O . PRO B 1 256 ? 0.552 -21.115 63.984 1.00 27.58 235 PRO B O 1
ATOM 4465 N N . ALA B 1 257 ? 2.308 -22.484 64.063 1.00 28.86 236 ALA B N 1
ATOM 4466 C CA . ALA B 1 257 ? 2.929 -22.002 62.826 1.00 30.34 236 ALA B CA 1
ATOM 4467 C C . ALA B 1 257 ? 3.656 -23.194 62.228 1.00 29.33 236 ALA B C 1
ATOM 4468 O O . ALA B 1 257 ? 3.925 -24.175 62.929 1.00 29.21 236 ALA B O 1
ATOM 4470 N N . SER B 1 258 ? 3.959 -23.146 60.914 1.00 29.53 237 SER B N 1
ATOM 4471 C CA . SER B 1 258 ? 4.577 -24.335 60.322 1.00 29.00 237 SER B CA 1
ATOM 4472 C C . SER B 1 258 ? 6.030 -24.504 60.773 1.00 29.74 237 SER B C 1
ATOM 4473 O O . SER B 1 258 ? 6.444 -25.609 61.159 1.00 30.25 237 SER B O 1
ATOM 4476 N N . LYS B 1 259 ? 6.826 -23.441 60.677 1.00 27.07 238 LYS B N 1
ATOM 4477 C CA . LYS B 1 259 ? 8.273 -23.544 60.840 1.00 28.42 238 LYS B CA 1
ATOM 4478 C C . LYS B 1 259 ? 8.801 -22.506 61.820 1.00 29.96 238 LYS B C 1
ATOM 4479 O O . LYS B 1 259 ? 8.234 -21.426 61.985 1.00 33.80 238 LYS B O 1
ATOM 4485 N N . GLY B 1 260 ? 9.963 -22.797 62.401 1.00 29.94 239 GLY B N 1
ATOM 4486 C CA . GLY B 1 260 ? 10.621 -21.744 63.131 1.00 26.89 239 GLY B CA 1
ATOM 4487 C C . GLY B 1 260 ? 10.823 -22.188 64.556 1.00 31.80 239 GLY B C 1
ATOM 4488 O O . GLY B 1 260 ? 9.919 -22.792 65.153 1.00 32.84 239 GLY B O 1
ATOM 4489 N N . ILE B 1 261 ? 12.004 -21.902 65.102 1.00 28.61 240 ILE B N 1
ATOM 4490 C CA . ILE B 1 261 ? 12.304 -22.113 66.512 1.00 32.19 240 ILE B CA 1
ATOM 4491 C C . ILE B 1 261 ? 12.726 -20.785 67.118 1.00 31.80 240 ILE B C 1
ATOM 4492 O O . ILE B 1 261 ? 13.514 -20.045 66.530 1.00 30.95 240 ILE B O 1
ATOM 4497 N N . GLU B 1 262 ? 12.204 -20.487 68.311 1.00 31.03 241 GLU B N 1
ATOM 4498 C CA . GLU B 1 262 ? 12.781 -19.424 69.117 1.00 30.37 241 GLU B CA 1
ATOM 4499 C C . GLU B 1 262 ? 13.113 -19.987 70.494 1.00 33.19 241 GLU B C 1
ATOM 4500 O O . GLU B 1 262 ? 12.294 -20.696 71.096 1.00 31.67 241 GLU B O 1
ATOM 4506 N N . SER B 1 263 ? 14.294 -19.633 71.002 1.00 30.28 242 SER B N 1
ATOM 4507 C CA . SER B 1 263 ? 14.758 -20.074 72.310 1.00 34.65 242 SER B CA 1
ATOM 4508 C C . SER B 1 263 ? 15.054 -18.835 73.141 1.00 33.43 242 SER B C 1
ATOM 4509 O O . SER B 1 263 ? 15.887 -18.013 72.752 1.00 32.89 242 SER B O 1
ATOM 4512 N N . THR B 1 264 ? 14.333 -18.671 74.256 1.00 31.14 243 THR B N 1
ATOM 4513 C CA . THR B 1 264 ? 14.655 -17.635 75.217 1.00 31.03 243 THR B CA 1
ATOM 4514 C C . THR B 1 264 ? 15.479 -18.294 76.327 1.00 32.10 243 THR B C 1
ATOM 4515 O O . THR B 1 264 ? 14.976 -19.187 77.040 1.00 34.36 243 THR B O 1
ATOM 4519 N N . ILE B 1 265 ? 16.716 -17.833 76.500 1.00 31.46 244 ILE B N 1
ATOM 4520 C CA . ILE B 1 265 ? 17.694 -18.514 77.362 1.00 32.35 244 ILE B CA 1
ATOM 4521 C C . ILE B 1 265 ? 18.085 -17.593 78.515 1.00 35.95 244 ILE B C 1
ATOM 4522 O O . ILE B 1 265 ? 18.544 -16.465 78.292 1.00 36.93 244 ILE B O 1
ATOM 4527 N N . TYR B 1 266 ? 17.910 -18.083 79.757 1.00 33.94 245 TYR B N 1
ATOM 4528 C CA . TYR B 1 266 ? 18.117 -17.271 80.950 1.00 35.26 245 TYR B CA 1
ATOM 4529 C C . TYR B 1 266 ? 19.424 -17.711 81.607 1.00 37.71 245 TYR B C 1
ATOM 4530 O O . TYR B 1 266 ? 19.561 -18.882 81.988 1.00 38.74 245 TYR B O 1
ATOM 4539 N N . THR B 1 267 ? 20.357 -16.779 81.759 1.00 39.84 246 THR B N 1
ATOM 4540 C CA . THR B 1 267 ? 21.678 -17.100 82.342 1.00 43.42 246 THR B CA 1
ATOM 4541 C C . THR B 1 267 ? 22.059 -16.066 83.397 1.00 42.64 246 THR B C 1
ATOM 4542 O O . THR B 1 267 ? 21.529 -14.950 83.421 1.00 42.11 246 THR B O 1
ATOM 4546 N N . LYS B 1 268 ? 23.087 -16.409 84.187 1.00 43.42 247 LYS B N 1
ATOM 4547 C CA . LYS B 1 268 ? 23.738 -15.483 85.112 1.00 47.28 247 LYS B CA 1
ATOM 4548 C C . LYS B 1 268 ? 25.145 -15.153 84.646 1.00 49.36 247 LYS B C 1
ATOM 4549 O O . LYS B 1 268 ? 25.937 -16.051 84.326 1.00 47.81 247 LYS B O 1
ATOM 4555 N N . THR B 1 269 ? 25.461 -13.869 84.641 1.00 51.24 248 THR B N 1
ATOM 4556 C CA . THR B 1 269 ? 26.756 -13.396 84.188 1.00 52.84 248 THR B CA 1
ATOM 4557 C C . THR B 1 269 ? 27.333 -12.418 85.210 1.00 57.54 248 THR B C 1
ATOM 4558 O O . THR B 1 269 ? 26.601 -11.777 85.969 1.00 58.10 248 THR B O 1
ATOM 4562 N N . THR B 1 270 ? 28.660 -12.328 85.241 1.00 61.10 249 THR B N 1
ATOM 4563 C CA . THR B 1 270 ? 29.320 -11.226 85.926 1.00 63.69 249 THR B CA 1
ATOM 4564 C C . THR B 1 270 ? 29.756 -10.129 84.964 1.00 64.02 249 THR B C 1
ATOM 4565 O O . THR B 1 270 ? 30.061 -9.018 85.413 1.00 63.19 249 THR B O 1
ATOM 4569 N N . ALA B 1 271 ? 29.740 -10.403 83.658 1.00 60.67 250 ALA B N 1
ATOM 4570 C CA . ALA B 1 271 ? 30.312 -9.535 82.633 1.00 60.67 250 ALA B CA 1
ATOM 4571 C C . ALA B 1 271 ? 29.278 -8.565 82.048 1.00 59.72 250 ALA B C 1
ATOM 4572 O O . ALA B 1 271 ? 28.057 -8.768 82.136 1.00 58.84 250 ALA B O 1
ATOM 4574 N N . GLY B 1 272 ? 29.790 -7.494 81.434 1.00 57.07 251 GLY B N 1
ATOM 4575 C CA . GLY B 1 272 ? 28.919 -6.520 80.815 1.00 55.77 251 GLY B CA 1
ATOM 4576 C C . GLY B 1 272 ? 28.521 -6.940 79.398 1.00 55.38 251 GLY B C 1
ATOM 4577 O O . GLY B 1 272 ? 29.071 -7.893 78.832 1.00 52.40 251 GLY B O 1
ATOM 4578 N N . LEU B 1 273 ? 27.553 -6.209 78.833 1.00 53.63 252 LEU B N 1
ATOM 4579 C CA . LEU B 1 273 ? 27.092 -6.515 77.474 1.00 50.86 252 LEU B CA 1
ATOM 4580 C C . LEU B 1 273 ? 28.264 -6.523 76.491 1.00 52.43 252 LEU B C 1
ATOM 4581 O O . LEU B 1 273 ? 28.450 -7.493 75.743 1.00 50.60 252 LEU B O 1
ATOM 4586 N N . ALA B 1 274 ? 29.099 -5.474 76.505 1.00 52.64 253 ALA B N 1
ATOM 4587 C CA . ALA B 1 274 ? 30.185 -5.401 75.510 1.00 53.38 253 ALA B CA 1
ATOM 4588 C C . ALA B 1 274 ? 31.117 -6.611 75.592 1.00 52.37 253 ALA B C 1
ATOM 4589 O O . ALA B 1 274 ? 31.573 -7.122 74.565 1.00 51.14 253 ALA B O 1
ATOM 4591 N N . GLU B 1 275 ? 31.362 -7.131 76.792 1.00 52.08 254 GLU B N 1
ATOM 4592 C CA . GLU B 1 275 ? 32.235 -8.292 76.885 1.00 50.80 254 GLU B CA 1
ATOM 4593 C C . GLU B 1 275 ? 31.554 -9.550 76.373 1.00 52.14 254 GLU B C 1
ATOM 4594 O O . GLU B 1 275 ? 32.190 -10.371 75.697 1.00 50.89 254 GLU B O 1
ATOM 4600 N N . ILE B 1 276 ? 30.266 -9.733 76.693 1.00 49.94 255 ILE B N 1
ATOM 4601 C CA . ILE B 1 276 ? 29.555 -10.919 76.223 1.00 48.56 255 ILE B CA 1
ATOM 4602 C C . ILE B 1 276 ? 29.447 -10.902 74.697 1.00 48.65 255 ILE B C 1
ATOM 4603 O O . ILE B 1 276 ? 29.627 -11.927 74.033 1.00 45.99 255 ILE B O 1
ATOM 4608 N N . SER B 1 277 ? 29.177 -9.727 74.128 1.00 47.22 256 SER B N 1
ATOM 4609 C CA . SER B 1 277 ? 29.082 -9.568 72.682 1.00 48.67 256 SER B CA 1
ATOM 4610 C C . SER B 1 277 ? 30.429 -9.840 72.008 1.00 49.52 256 SER B C 1
ATOM 4611 O O . SER B 1 277 ? 30.502 -10.504 70.953 1.00 45.43 256 SER B O 1
ATOM 4614 N N . ALA B 1 278 ? 31.514 -9.345 72.615 1.00 50.05 257 ALA B N 1
ATOM 4615 C CA . ALA B 1 278 ? 32.832 -9.528 72.014 1.00 47.83 257 ALA B CA 1
ATOM 4616 C C . ALA B 1 278 ? 33.184 -11.004 71.962 1.00 48.53 257 ALA B C 1
ATOM 4617 O O . ALA B 1 278 ? 33.702 -11.485 70.947 1.00 48.55 257 ALA B O 1
ATOM 4619 N N . CYS B 1 279 ? 32.843 -11.744 73.022 1.00 47.08 258 CYS B N 1
ATOM 4620 C CA . CYS B 1 279 ? 33.071 -13.185 73.050 1.00 46.75 258 CYS B CA 1
ATOM 4621 C C . CYS B 1 279 ? 32.346 -13.878 71.901 1.00 44.86 258 CYS B C 1
ATOM 4622 O O . CYS B 1 279 ? 32.956 -14.635 71.133 1.00 48.33 258 CYS B O 1
ATOM 4625 N N . LEU B 1 280 ? 31.053 -13.576 71.715 1.00 45.32 259 LEU B N 1
ATOM 4626 C CA . LEU B 1 280 ? 30.298 -14.293 70.695 1.00 45.32 259 LEU B CA 1
ATOM 4627 C C . LEU B 1 280 ? 30.727 -13.880 69.300 1.00 44.58 259 LEU B C 1
ATOM 4628 O O . LEU B 1 280 ? 30.933 -14.740 68.444 1.00 42.46 259 LEU B O 1
ATOM 4633 N N . LYS B 1 281 ? 30.891 -12.578 69.048 1.00 44.56 260 LYS B N 1
ATOM 4634 C CA . LYS B 1 281 ? 31.234 -12.150 67.703 1.00 46.20 260 LYS B CA 1
ATOM 4635 C C . LYS B 1 281 ? 32.659 -12.574 67.318 1.00 48.57 260 LYS B C 1
ATOM 4636 O O . LYS B 1 281 ? 32.958 -12.747 66.135 1.00 47.60 260 LYS B O 1
ATOM 4642 N N . ASP B 1 282 ? 33.548 -12.759 68.299 1.00 47.62 261 ASP B N 1
ATOM 4643 C CA . ASP B 1 282 ? 34.883 -13.253 67.989 1.00 48.91 261 ASP B CA 1
ATOM 4644 C C . ASP B 1 282 ? 34.844 -14.736 67.673 1.00 49.71 261 ASP B C 1
ATOM 4645 O O . ASP B 1 282 ? 35.440 -15.182 66.687 1.00 48.32 261 ASP B O 1
ATOM 4650 N N . PHE B 1 283 ? 34.140 -15.523 68.503 1.00 46.75 262 PHE B N 1
ATOM 4651 C CA . PHE B 1 283 ? 34.130 -16.967 68.279 1.00 47.48 262 PHE B CA 1
ATOM 4652 C C . PHE B 1 283 ? 33.475 -17.336 66.930 1.00 48.17 262 PHE B C 1
ATOM 4653 O O . PHE B 1 283 ? 33.864 -18.339 66.304 1.00 47.56 262 PHE B O 1
ATOM 4661 N N . TYR B 1 284 ? 32.525 -16.522 66.446 1.00 44.79 263 TYR B N 1
ATOM 4662 C CA . TYR B 1 284 ? 31.821 -16.778 65.180 1.00 46.37 263 TYR B CA 1
ATOM 4663 C C . TYR B 1 284 ? 32.193 -15.783 64.071 1.00 45.71 263 TYR B C 1
ATOM 4664 O O . TYR B 1 284 ? 31.432 -15.619 63.100 1.00 46.39 263 TYR B O 1
ATOM 4673 N N . ARG B 1 285 ? 33.398 -15.171 64.137 1.00 48.77 264 ARG B N 1
ATOM 4674 C CA . ARG B 1 285 ? 33.709 -14.060 63.225 1.00 48.36 264 ARG B CA 1
ATOM 4675 C C . ARG B 1 285 ? 33.782 -14.488 61.762 1.00 50.51 264 ARG B C 1
ATOM 4676 O O . ARG B 1 285 ? 33.517 -13.669 60.865 1.00 52.51 264 ARG B O 1
ATOM 4684 N N . GLU B 1 286 ? 34.086 -15.735 61.457 1.00 47.06 265 GLU B N 1
ATOM 4685 C CA . GLU B 1 286 ? 34.087 -15.990 60.012 1.00 57.01 265 GLU B CA 1
ATOM 4686 C C . GLU B 1 286 ? 32.859 -16.737 59.527 1.00 52.00 265 GLU B C 1
ATOM 4687 O O . GLU B 1 286 ? 32.833 -17.174 58.372 1.00 49.98 265 GLU B O 1
ATOM 4693 N N . ARG B 1 287 ? 31.829 -16.868 60.354 1.00 47.57 266 ARG B N 1
ATOM 4694 C CA . ARG B 1 287 ? 30.759 -17.812 60.071 1.00 48.53 266 ARG B CA 1
ATOM 4695 C C . ARG B 1 287 ? 29.535 -17.017 59.619 1.00 48.23 266 ARG B C 1
ATOM 4696 O O . ARG B 1 287 ? 28.788 -16.467 60.446 1.00 43.00 266 ARG B O 1
ATOM 4704 N N . ARG B 1 288 ? 29.320 -17.000 58.299 1.00 44.21 267 ARG B N 1
ATOM 4705 C CA . ARG B 1 288 ? 28.316 -16.141 57.673 1.00 47.34 267 ARG B CA 1
ATOM 4706 C C . ARG B 1 288 ? 26.880 -16.490 58.074 1.00 44.12 267 ARG B C 1
ATOM 4707 O O . ARG B 1 288 ? 26.008 -15.626 57.976 1.00 44.08 267 ARG B O 1
ATOM 4715 N N . CYS B 1 289 ? 26.613 -17.711 58.518 1.00 42.77 268 CYS B N 1
ATOM 4716 C CA . CYS B 1 289 ? 25.249 -18.065 58.919 1.00 40.83 268 CYS B CA 1
ATOM 4717 C C . CYS B 1 289 ? 24.861 -17.524 60.304 1.00 40.44 268 CYS B C 1
ATOM 4718 O O . CYS B 1 289 ? 23.661 -17.519 60.621 1.00 38.59 268 CYS B O 1
ATOM 4721 N N . VAL B 1 290 ? 25.824 -17.034 61.101 1.00 38.69 269 VAL B N 1
ATOM 4722 C CA . VAL B 1 290 ? 25.582 -16.571 62.474 1.00 41.26 269 VAL B CA 1
ATOM 4723 C C . VAL B 1 290 ? 25.423 -15.056 62.454 1.00 39.58 269 VAL B C 1
ATOM 4724 O O . VAL B 1 290 ? 26.347 -14.340 62.065 1.00 37.60 269 VAL B O 1
ATOM 4728 N N . ARG B 1 291 ? 24.274 -14.545 62.907 1.00 34.87 270 ARG B N 1
ATOM 4729 C CA . ARG B 1 291 ? 24.015 -13.104 62.935 1.00 35.91 270 ARG B CA 1
ATOM 4730 C C . ARG B 1 291 ? 23.750 -12.701 64.386 1.00 38.96 270 ARG B C 1
ATOM 4731 O O . ARG B 1 291 ? 22.689 -13.040 64.957 1.00 37.51 270 ARG B O 1
ATOM 4739 N N . ILE B 1 292 ? 24.690 -11.959 64.976 1.00 36.88 271 ILE B N 1
ATOM 4740 C CA . ILE B 1 292 ? 24.642 -11.629 66.400 1.00 39.75 271 ILE B CA 1
ATOM 4741 C C . ILE B 1 292 ? 24.276 -10.162 66.568 1.00 42.02 271 ILE B C 1
ATOM 4742 O O . ILE B 1 292 ? 24.912 -9.283 65.975 1.00 40.74 271 ILE B O 1
ATOM 4747 N N . TYR B 1 293 ? 23.246 -9.900 67.382 1.00 36.07 272 TYR B N 1
ATOM 4748 C CA . TYR B 1 293 ? 22.771 -8.557 67.661 1.00 39.87 272 TYR B CA 1
ATOM 4749 C C . TYR B 1 293 ? 22.969 -8.233 69.141 1.00 41.92 272 TYR B C 1
ATOM 4750 O O . TYR B 1 293 ? 22.671 -9.046 70.013 1.00 41.74 272 TYR B O 1
ATOM 4759 N N . ASP B 1 294 ? 23.455 -7.036 69.422 1.00 42.32 273 ASP B N 1
ATOM 4760 C CA . ASP B 1 294 ? 23.706 -6.636 70.800 1.00 43.49 273 ASP B CA 1
ATOM 4761 C C . ASP B 1 294 ? 23.216 -5.223 71.014 1.00 41.75 273 ASP B C 1
ATOM 4762 O O . ASP B 1 294 ? 23.650 -4.568 71.958 1.00 47.23 273 ASP B O 1
ATOM 4767 N N . ASN B 1 295 ? 22.340 -4.736 70.145 1.00 42.88 274 ASN B N 1
ATOM 4768 C CA . ASN B 1 295 ? 21.953 -3.337 70.128 1.00 43.34 274 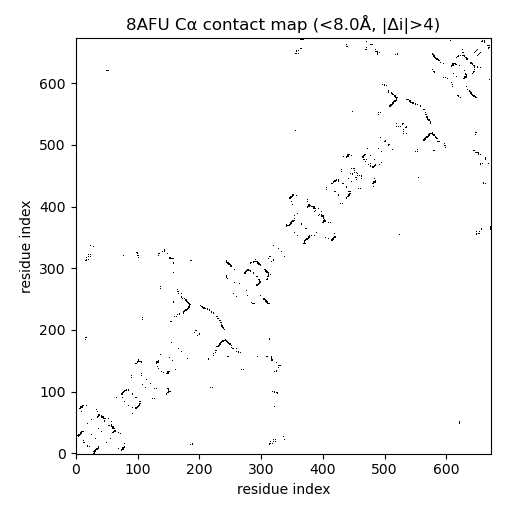ASN B CA 1
ATOM 4769 C C . ASN B 1 295 ? 20.498 -3.117 70.509 1.00 44.58 274 ASN B C 1
ATOM 4770 O O . ASN B 1 295 ? 19.979 -2.017 70.305 1.00 48.59 274 ASN B O 1
ATOM 4775 N N . GLY B 1 296 ? 19.828 -4.124 71.072 1.00 44.06 275 GLY B N 1
ATOM 4776 C CA . GLY B 1 296 ? 18.409 -4.042 71.390 1.00 41.20 275 GLY B CA 1
ATOM 4777 C C . GLY B 1 296 ? 17.495 -4.703 70.369 1.00 41.40 275 GLY B C 1
ATOM 4778 O O . GLY B 1 296 ? 16.311 -4.928 70.664 1.00 38.45 275 GLY B O 1
ATOM 4779 N N . HIS B 1 297 ? 18.005 -4.994 69.173 1.00 38.67 276 HIS B N 1
ATOM 4780 C CA . HIS B 1 297 ? 17.229 -5.733 68.184 1.00 38.86 276 HIS B CA 1
ATOM 4781 C C . HIS B 1 297 ? 16.849 -7.099 68.736 1.00 38.42 276 HIS B C 1
ATOM 4782 O O . HIS B 1 297 ? 17.689 -7.808 69.302 1.00 35.39 276 HIS B O 1
ATOM 4789 N N . ILE B 1 298 ? 15.585 -7.475 68.559 1.00 36.36 277 ILE B N 1
ATOM 4790 C CA . ILE B 1 298 ? 15.063 -8.761 69.013 1.00 35.46 277 ILE B CA 1
ATOM 4791 C C . ILE B 1 298 ? 14.813 -9.629 67.780 1.00 36.35 277 ILE B C 1
ATOM 4792 O O . ILE B 1 298 ? 13.954 -9.286 66.962 1.00 34.32 277 ILE B O 1
ATOM 4797 N N . PRO B 1 299 ? 15.434 -10.791 67.675 1.00 34.76 278 PRO B N 1
ATOM 4798 C CA . PRO B 1 299 ? 15.116 -11.695 66.567 1.00 32.50 278 PRO B CA 1
ATOM 4799 C C . PRO B 1 299 ? 13.732 -12.308 66.699 1.00 36.81 278 PRO B C 1
ATOM 4800 O O . PRO B 1 299 ? 13.199 -12.489 67.808 1.00 34.83 278 PRO B O 1
ATOM 4804 N N . SER B 1 300 ? 13.128 -12.605 65.536 1.00 35.35 279 SER B N 1
ATOM 4805 C CA . SER B 1 300 ? 11.841 -13.300 65.491 1.00 34.92 279 SER B CA 1
ATOM 4806 C C . SER B 1 300 ? 11.955 -14.450 64.493 1.00 34.39 279 SER B C 1
ATOM 4807 O O . SER B 1 300 ? 12.868 -14.493 63.653 1.00 34.87 279 SER B O 1
ATOM 4810 N N . THR B 1 301 ? 11.074 -15.431 64.622 1.00 30.89 280 THR B N 1
ATOM 4811 C CA . THR B 1 301 ? 11.184 -16.560 63.696 1.00 35.25 280 THR B CA 1
ATOM 4812 C C . THR B 1 301 ? 11.042 -16.132 62.229 1.00 33.36 280 THR B C 1
ATOM 4813 O O . THR B 1 301 ? 11.626 -16.774 61.356 1.00 32.02 280 THR B O 1
ATOM 4817 N N . ALA B 1 302 ? 10.329 -15.033 61.941 1.00 33.10 281 ALA B N 1
ATOM 4818 C CA . ALA B 1 302 ? 10.153 -14.639 60.544 1.00 36.16 281 ALA B CA 1
ATOM 4819 C C . ALA B 1 302 ? 11.458 -14.139 59.931 1.00 35.99 281 ALA B C 1
ATOM 4820 O O . ALA B 1 302 ? 11.625 -14.189 58.706 1.00 34.28 281 ALA B O 1
ATOM 4822 N N . ASP B 1 303 ? 12.406 -13.704 60.763 1.00 33.66 282 ASP B N 1
ATOM 4823 C CA . ASP B 1 303 ? 13.721 -13.291 60.271 1.00 34.22 282 ASP B CA 1
ATOM 4824 C C . ASP B 1 303 ? 14.579 -14.455 59.755 1.00 32.77 282 ASP B C 1
ATOM 4825 O O . ASP B 1 303 ? 15.527 -14.227 59.008 1.00 34.49 282 ASP B O 1
ATOM 4830 N N . VAL B 1 304 ? 14.326 -15.689 60.172 1.00 33.60 283 VAL B N 1
ATOM 4831 C CA . VAL B 1 304 ? 15.163 -16.818 59.778 1.00 32.19 283 VAL B CA 1
ATOM 4832 C C . VAL B 1 304 ? 14.407 -17.880 58.998 1.00 33.16 283 VAL B C 1
ATOM 4833 O O . VAL B 1 304 ? 15.058 -18.767 58.404 1.00 31.75 283 VAL B O 1
ATOM 4837 N N . THR B 1 305 ? 13.064 -17.830 58.972 1.00 31.14 284 THR B N 1
ATOM 4838 C CA . THR B 1 305 ? 12.276 -18.819 58.245 1.00 32.81 284 THR B CA 1
ATOM 4839 C C . THR B 1 305 ? 12.718 -18.838 56.779 1.00 34.27 284 THR B C 1
ATOM 4840 O O . THR B 1 305 ? 12.986 -17.787 56.198 1.00 34.54 284 THR B O 1
ATOM 4844 N N . ASP B 1 306 ? 12.862 -20.047 56.207 1.00 32.34 285 ASP B N 1
ATOM 4845 C CA . ASP B 1 306 ? 13.290 -20.250 54.812 1.00 35.66 285 ASP B CA 1
ATOM 4846 C C . ASP B 1 306 ? 14.724 -19.796 54.545 1.00 34.82 285 ASP B C 1
ATOM 4847 O O . ASP B 1 306 ? 15.060 -19.511 53.401 1.00 37.97 285 ASP B O 1
ATOM 4852 N N . THR B 1 307 ? 15.571 -19.697 55.575 1.00 34.73 286 THR B N 1
ATOM 4853 C CA . THR B 1 307 ? 16.995 -19.366 55.461 1.00 35.97 286 THR B CA 1
ATOM 4854 C C . THR B 1 307 ? 17.798 -20.367 56.279 1.00 36.20 286 THR B C 1
ATOM 4855 O O . THR B 1 307 ? 17.245 -21.138 57.069 1.00 35.46 286 THR B O 1
ATOM 4859 N N . ASN B 1 308 ? 19.128 -20.323 56.126 1.00 33.95 287 ASN B N 1
ATOM 4860 C CA . ASN B 1 308 ? 20.031 -21.087 56.986 1.00 33.10 287 ASN B CA 1
ATOM 4861 C C . ASN B 1 308 ? 20.657 -20.247 58.092 1.00 36.09 287 ASN B C 1
ATOM 4862 O O . ASN B 1 308 ? 21.692 -20.653 58.627 1.00 37.26 287 ASN B O 1
ATOM 4867 N N . PHE B 1 309 ? 20.111 -19.070 58.412 1.00 34.50 288 PHE B N 1
ATOM 4868 C CA . PHE B 1 309 ? 20.717 -18.247 59.461 1.00 32.74 288 PHE B CA 1
ATOM 4869 C C . PHE B 1 309 ? 20.268 -18.690 60.845 1.00 34.68 288 PHE B C 1
ATOM 4870 O O . PHE B 1 309 ? 19.162 -19.224 61.024 1.00 31.87 288 PHE B O 1
ATOM 4878 N N . ILE B 1 310 ? 21.159 -18.483 61.830 1.00 34.40 289 ILE B N 1
ATOM 4879 C CA . ILE B 1 310 ? 20.811 -18.435 63.243 1.00 34.77 289 ILE B CA 1
ATOM 4880 C C . ILE B 1 310 ? 20.969 -16.982 63.693 1.00 36.32 289 ILE B C 1
ATOM 4881 O O . ILE B 1 310 ? 22.015 -16.362 63.458 1.00 35.91 289 ILE B O 1
ATOM 4886 N N . ASP B 1 311 ? 19.901 -16.401 64.253 1.00 33.22 290 ASP B N 1
ATOM 4887 C CA . ASP B 1 311 ? 19.940 -15.020 64.741 1.00 34.35 290 ASP B CA 1
ATOM 4888 C C . ASP B 1 311 ? 19.940 -15.017 66.266 1.00 35.45 290 ASP B C 1
ATOM 4889 O O . ASP B 1 311 ? 19.073 -15.646 66.891 1.00 37.50 290 ASP B O 1
ATOM 4894 N N . ILE B 1 312 ? 20.874 -14.276 66.860 1.00 34.92 291 ILE B N 1
ATOM 4895 C CA . ILE B 1 312 ? 21.064 -14.280 68.317 1.00 37.62 291 ILE B CA 1
ATOM 4896 C C . ILE B 1 312 ? 20.970 -12.838 68.808 1.00 37.53 291 ILE B C 1
ATOM 4897 O O . ILE B 1 312 ? 21.743 -11.974 68.366 1.00 38.03 291 ILE B O 1
ATOM 4902 N N . GLY B 1 313 ? 20.049 -12.586 69.736 1.00 33.77 292 GLY B N 1
ATOM 4903 C CA . GLY B 1 313 ? 19.905 -11.279 70.368 1.00 35.44 292 GLY B CA 1
ATOM 4904 C C . GLY B 1 313 ? 20.373 -11.394 71.812 1.00 36.62 292 GLY B C 1
ATOM 4905 O O . GLY B 1 313 ? 20.185 -12.427 72.444 1.00 34.93 292 GLY B O 1
ATOM 4906 N N . LEU B 1 314 ? 21.007 -10.347 72.323 1.00 38.18 293 LEU B N 1
ATOM 4907 C CA . LEU B 1 314 ? 21.626 -10.371 73.651 1.00 37.84 293 LEU B CA 1
ATOM 4908 C C . LEU B 1 314 ? 21.088 -9.199 74.463 1.00 39.34 293 LEU B C 1
ATOM 4909 O O . LEU B 1 314 ? 20.969 -8.081 73.944 1.00 39.88 293 LEU B O 1
ATOM 4914 N N . PHE B 1 315 ? 20.798 -9.447 75.742 1.00 37.93 294 PHE B N 1
ATOM 4915 C CA . PHE B 1 315 ? 20.103 -8.486 76.599 1.00 37.97 294 PHE B CA 1
ATOM 4916 C C . PHE B 1 315 ? 20.632 -8.653 78.017 1.00 38.71 294 PHE B C 1
ATOM 4917 O O . PHE B 1 315 ? 20.573 -9.756 78.570 1.00 40.29 294 PHE B O 1
ATOM 4925 N N . VAL B 1 316 ? 21.171 -7.587 78.594 1.00 38.94 295 VAL B N 1
ATOM 4926 C CA . VAL B 1 316 ? 21.841 -7.695 79.905 1.00 41.77 295 VAL B CA 1
ATOM 4927 C C . VAL B 1 316 ? 21.227 -6.690 80.876 1.00 43.42 295 VAL B C 1
ATOM 4928 O O . VAL B 1 316 ? 21.037 -5.519 80.526 1.00 45.15 295 VAL B O 1
ATOM 4932 N N . LYS B 1 317 ? 20.927 -7.141 82.093 1.00 42.76 296 LYS B N 1
ATOM 4933 C CA . LYS B 1 317 ? 20.505 -6.243 83.172 1.00 42.86 296 LYS B CA 1
ATOM 4934 C C . LYS B 1 317 ? 21.133 -6.734 84.472 1.00 46.71 296 LYS B C 1
ATOM 4935 O O . LYS B 1 317 ? 20.757 -7.796 84.972 1.00 44.80 296 LYS B O 1
ATOM 4941 N N . GLY B 1 318 ? 22.108 -5.987 85.008 1.00 47.90 297 GLY B N 1
ATOM 4942 C CA . GLY B 1 318 ? 22.786 -6.462 86.212 1.00 47.50 297 GLY B CA 1
ATOM 4943 C C . GLY B 1 318 ? 23.437 -7.794 85.941 1.00 47.37 297 GLY B C 1
ATOM 4944 O O . GLY B 1 318 ? 24.165 -7.956 84.969 1.00 51.00 297 GLY B O 1
ATOM 4945 N N . GLU B 1 319 ? 23.115 -8.795 86.734 1.00 47.75 298 GLU B N 1
ATOM 4946 C CA . GLU B 1 319 ? 23.716 -10.113 86.566 1.00 49.83 298 GLU B CA 1
ATOM 4947 C C . GLU B 1 319 ? 22.908 -11.030 85.650 1.00 46.45 298 GLU B C 1
ATOM 4948 O O . GLU B 1 319 ? 23.266 -12.207 85.502 1.00 47.78 298 GLU B O 1
ATOM 4954 N N . ARG B 1 320 ? 21.831 -10.528 85.044 1.00 43.54 299 ARG B N 1
ATOM 4955 C CA . ARG B 1 320 ? 20.958 -11.351 84.217 1.00 43.50 299 ARG B CA 1
ATOM 4956 C C . ARG B 1 320 ? 21.314 -11.166 82.744 1.00 42.62 299 ARG B C 1
ATOM 4957 O O . ARG B 1 320 ? 21.251 -10.050 82.208 1.00 39.81 299 ARG B O 1
ATOM 4965 N N . LEU B 1 321 ? 21.631 -12.270 82.089 1.00 42.39 300 LEU B N 1
ATOM 4966 C CA . LEU B 1 321 ? 21.774 -12.294 80.641 1.00 39.11 300 LEU B CA 1
ATOM 4967 C C . LEU B 1 321 ? 20.600 -13.065 80.046 1.00 37.96 300 LEU B C 1
ATOM 4968 O O . LEU B 1 321 ? 20.383 -14.235 80.381 1.00 41.11 300 LEU B O 1
ATOM 4973 N N . ILE B 1 322 ? 19.850 -12.425 79.162 1.00 34.84 301 ILE B N 1
ATOM 4974 C CA . ILE B 1 322 ? 18.823 -13.125 78.385 1.00 34.22 301 ILE B CA 1
ATOM 4975 C C . ILE B 1 322 ? 19.304 -13.235 76.944 1.00 36.91 301 ILE B C 1
ATOM 4976 O O . ILE B 1 322 ? 19.624 -12.218 76.317 1.00 35.44 301 ILE B O 1
ATOM 4981 N N . ILE B 1 323 ? 19.325 -14.464 76.420 1.00 33.96 302 ILE B N 1
ATOM 4982 C CA . ILE B 1 323 ? 19.618 -14.742 75.014 1.00 33.94 302 ILE B CA 1
ATOM 4983 C C . ILE B 1 323 ? 18.323 -15.142 74.287 1.00 36.09 302 ILE B C 1
ATOM 4984 O O . ILE B 1 323 ? 17.610 -16.048 74.735 1.00 34.35 302 ILE B O 1
ATOM 4989 N N . VAL B 1 324 ? 18.068 -14.511 73.140 1.00 33.14 303 VAL B N 1
ATOM 4990 C CA . VAL B 1 324 ? 17.002 -14.894 72.199 1.00 32.75 303 VAL B CA 1
ATOM 4991 C C . VAL B 1 324 ? 17.682 -15.518 70.968 1.00 34.30 303 VAL B C 1
ATOM 4992 O O . VAL B 1 324 ? 18.471 -14.851 70.307 1.00 34.62 303 VAL B O 1
ATOM 4996 N N . SER B 1 325 ? 17.431 -16.803 70.691 1.00 33.54 304 SER B N 1
ATOM 4997 C CA . SER B 1 325 ? 18.057 -17.515 69.562 1.00 35.59 304 SER B CA 1
ATOM 4998 C C . SER B 1 325 ? 16.976 -18.050 68.617 1.00 34.92 304 SER B C 1
ATOM 4999 O O . SER B 1 325 ? 16.085 -18.778 69.056 1.00 34.32 304 SER B O 1
ATOM 5002 N N . CYS B 1 326 ? 17.053 -17.708 67.310 1.00 32.96 305 CYS B N 1
ATOM 5003 C CA . CYS B 1 326 ? 16.034 -18.079 66.324 1.00 31.93 305 CYS B CA 1
ATOM 5004 C C . CYS B 1 326 ? 16.662 -18.815 65.141 1.00 31.57 305 CYS B C 1
ATOM 5005 O O . CYS B 1 326 ? 17.729 -18.414 64.686 1.00 31.29 305 CYS B O 1
ATOM 5008 N N . ILE B 1 327 ? 16.040 -19.928 64.706 1.00 31.19 306 ILE B N 1
ATOM 5009 C CA . ILE B 1 327 ? 16.410 -20.647 63.481 1.00 32.86 306 ILE B CA 1
ATOM 5010 C C . ILE B 1 327 ? 15.139 -21.097 62.755 1.00 32.78 306 ILE B C 1
ATOM 5011 O O . ILE B 1 327 ? 14.061 -21.224 63.354 1.00 30.32 306 ILE B O 1
ATOM 5016 N N . ASP B 1 328 ? 15.289 -21.338 61.446 1.00 32.82 307 ASP B N 1
ATOM 5017 C CA . ASP B 1 328 ? 14.390 -22.256 60.741 1.00 33.01 307 ASP B CA 1
ATOM 5018 C C . ASP B 1 328 ? 14.693 -23.677 61.231 1.00 32.02 307 ASP B C 1
ATOM 5019 O O . ASP B 1 328 ? 15.789 -24.191 61.000 1.00 31.53 307 ASP B O 1
ATOM 5024 N N . ASN B 1 329 ? 13.713 -24.331 61.850 1.00 30.33 308 ASN B N 1
ATOM 5025 C CA . ASN B 1 329 ? 13.945 -25.655 62.434 1.00 31.66 308 ASN B CA 1
ATOM 5026 C C . ASN B 1 329 ? 14.236 -26.720 61.369 1.00 34.17 308 ASN B C 1
ATOM 5027 O O . ASN B 1 329 ? 14.915 -27.709 61.664 1.00 35.00 308 ASN B O 1
ATOM 5032 N N . LEU B 1 330 ? 13.713 -26.577 60.152 1.00 30.77 309 LEU B N 1
ATOM 5033 C CA . LEU B 1 330 ? 14.027 -27.555 59.096 1.00 31.59 309 LEU B CA 1
ATOM 5034 C C . LEU B 1 330 ? 15.272 -27.218 58.275 1.00 33.15 309 LEU B C 1
ATOM 5035 O O . LEU B 1 330 ? 15.695 -28.062 57.461 1.00 36.46 309 LEU B O 1
ATOM 5040 N N . ILE B 1 331 ? 15.802 -25.997 58.353 1.00 30.70 310 ILE B N 1
ATOM 5041 C CA . ILE B 1 331 ? 16.990 -25.676 57.552 1.00 32.76 310 ILE B CA 1
ATOM 5042 C C . ILE B 1 331 ? 18.200 -25.582 58.469 1.00 32.05 310 ILE B C 1
ATOM 5043 O O . ILE B 1 331 ? 18.955 -26.552 58.586 1.00 32.99 310 ILE B O 1
ATOM 5048 N N . LYS B 1 332 ? 18.389 -24.453 59.163 1.00 31.50 311 LYS B N 1
ATOM 5049 C CA . LYS B 1 332 ? 19.553 -24.399 60.065 1.00 34.05 311 LYS B CA 1
ATOM 5050 C C . LYS B 1 332 ? 19.447 -25.443 61.176 1.00 34.50 311 LYS B C 1
ATOM 5051 O O . LYS B 1 332 ? 20.472 -25.967 61.652 1.00 36.04 311 LYS B O 1
ATOM 5057 N N . GLY B 1 333 ? 18.236 -25.786 61.593 1.00 32.57 312 GLY B N 1
ATOM 5058 C CA . GLY B 1 333 ? 18.149 -26.830 62.591 1.00 33.35 312 GLY B CA 1
ATOM 5059 C C . GLY B 1 333 ? 18.149 -28.252 62.064 1.00 36.49 312 GLY B C 1
ATOM 5060 O O . GLY B 1 333 ? 17.963 -29.194 62.853 1.00 33.87 312 GLY B O 1
ATOM 5061 N N . SER B 1 334 ? 18.332 -28.437 60.734 1.00 34.27 313 SER B N 1
ATOM 5062 C CA . SER B 1 334 ? 18.301 -29.772 60.144 1.00 34.36 313 SER B CA 1
ATOM 5063 C C . SER B 1 334 ? 18.976 -29.852 58.755 1.00 34.20 313 SER B C 1
ATOM 5064 O O . SER B 1 334 ? 20.189 -30.088 58.664 1.00 35.13 313 SER B O 1
ATOM 5067 N N . SER B 1 335 ? 18.209 -29.632 57.669 1.00 34.96 314 SER B N 1
ATOM 5068 C CA . SER B 1 335 ? 18.699 -29.946 56.311 1.00 35.11 314 SER B CA 1
ATOM 5069 C C . SER B 1 335 ? 19.804 -29.014 55.838 1.00 35.29 314 SER B C 1
ATOM 5070 O O . SER B 1 335 ? 20.708 -29.437 55.097 1.00 35.16 314 SER B O 1
ATOM 5073 N N . GLY B 1 336 ? 19.713 -27.721 56.142 1.00 34.59 315 GLY B N 1
ATOM 5074 C CA . GLY B 1 336 ? 20.763 -26.823 55.690 1.00 34.92 315 GLY B CA 1
ATOM 5075 C C . GLY B 1 336 ? 22.068 -27.095 56.426 1.00 37.14 315 GLY B C 1
ATOM 5076 O O . GLY B 1 336 ? 23.164 -27.038 55.837 1.00 34.96 315 GLY B O 1
ATOM 5077 N N . MET B 1 337 ? 21.962 -27.376 57.725 1.00 35.34 316 MET B N 1
ATOM 5078 C CA . MET B 1 337 ? 23.097 -27.861 58.514 1.00 37.87 316 MET B CA 1
ATOM 5079 C C . MET B 1 337 ? 23.656 -29.158 57.944 1.00 37.10 316 MET B C 1
ATOM 5080 O O . MET B 1 337 ? 24.875 -29.364 57.932 1.00 36.86 316 MET B O 1
ATOM 5085 N N . ALA B 1 338 ? 22.775 -30.065 57.517 1.00 37.69 317 ALA B N 1
ATOM 5086 C CA . ALA B 1 338 ? 23.246 -31.319 56.945 1.00 38.16 317 ALA B CA 1
ATOM 5087 C C . ALA B 1 338 ? 24.060 -31.087 55.675 1.00 38.20 317 ALA B C 1
ATOM 5088 O O . ALA B 1 338 ? 25.047 -31.804 55.433 1.00 36.40 317 ALA B O 1
ATOM 5090 N N . VAL B 1 339 ? 23.708 -30.065 54.888 1.00 37.64 318 VAL B N 1
ATOM 5091 C CA . VAL B 1 339 ? 24.487 -29.763 53.681 1.00 38.99 318 VAL B CA 1
ATOM 5092 C C . VAL B 1 339 ? 25.786 -29.046 54.054 1.00 40.45 318 VAL B C 1
ATOM 5093 O O . VAL B 1 339 ? 26.813 -29.187 53.359 1.00 39.65 318 VAL B O 1
ATOM 5097 N N . GLN B 1 340 ? 25.777 -28.276 55.144 1.00 38.46 319 GLN B N 1
ATOM 5098 C CA . GLN B 1 340 ? 27.030 -27.748 55.683 1.00 40.35 319 GLN B CA 1
ATOM 5099 C C . GLN B 1 340 ? 27.991 -28.874 56.024 1.00 39.48 319 GLN B C 1
ATOM 5100 O O . GLN B 1 340 ? 29.152 -28.857 55.600 1.00 43.96 319 GLN B O 1
ATOM 5106 N N . ASN B 1 341 ? 27.515 -29.866 56.788 1.00 37.64 320 ASN B N 1
ATOM 5107 C CA . ASN B 1 341 ? 28.328 -31.012 57.163 1.00 39.54 320 ASN B CA 1
ATOM 5108 C C . ASN B 1 341 ? 28.839 -31.783 55.932 1.00 43.69 320 ASN B C 1
ATOM 5109 O O . ASN B 1 341 ? 29.994 -32.255 55.909 1.00 41.23 320 ASN B O 1
ATOM 5114 N N . MET B 1 342 ? 27.988 -31.941 54.917 1.00 39.50 321 MET B N 1
ATOM 5115 C CA . MET B 1 342 ? 28.408 -32.636 53.701 1.00 42.62 321 MET B CA 1
ATOM 5116 C C . MET B 1 342 ? 29.427 -31.822 52.919 1.00 41.42 321 MET B C 1
ATOM 5117 O O . MET B 1 342 ? 30.441 -32.353 52.460 1.00 45.28 321 MET B O 1
ATOM 5122 N N . ASN B 1 343 ? 29.173 -30.526 52.751 1.00 42.71 322 ASN B N 1
ATOM 5123 C CA . ASN B 1 343 ? 30.146 -29.637 52.148 1.00 42.77 322 ASN B CA 1
ATOM 5124 C C . ASN B 1 343 ? 31.531 -29.811 52.783 1.00 47.03 322 ASN B C 1
ATOM 5125 O O . ASN B 1 343 ? 32.543 -29.999 52.080 1.00 46.05 322 ASN B O 1
ATOM 5130 N N . LEU B 1 344 ? 31.596 -29.687 54.110 1.00 46.62 323 LEU B N 1
ATOM 5131 C CA . LEU B 1 344 ? 32.858 -29.817 54.850 1.00 46.10 323 LEU B CA 1
ATOM 5132 C C . LEU B 1 344 ? 33.501 -31.181 54.636 1.00 48.67 323 LEU B C 1
ATOM 5133 O O . LEU B 1 344 ? 34.705 -31.264 54.348 1.00 51.09 323 LEU B O 1
ATOM 5138 N N . MET B 1 345 ? 32.727 -32.270 54.754 1.00 45.79 324 MET B N 1
ATOM 5139 C CA . MET B 1 345 ? 33.337 -33.580 54.516 1.00 51.69 324 MET B CA 1
ATOM 5140 C C . MET B 1 345 ? 33.898 -33.718 53.096 1.00 50.42 324 MET B C 1
ATOM 5141 O O . MET B 1 345 ? 34.802 -34.531 52.873 1.00 49.68 324 MET B O 1
ATOM 5146 N N . CYS B 1 346 ? 33.360 -32.968 52.130 1.00 48.42 325 CYS B N 1
ATOM 5147 C CA . CYS B 1 346 ? 33.714 -33.129 50.725 1.00 50.76 325 CYS B CA 1
ATOM 5148 C C . CYS B 1 346 ? 34.778 -32.129 50.287 1.00 51.64 325 CYS B C 1
ATOM 5149 O O . CYS B 1 346 ? 35.103 -32.057 49.102 1.00 50.05 325 CYS B O 1
ATOM 5152 N N . GLY B 1 347 ? 35.325 -31.357 51.220 1.00 50.04 326 GLY B N 1
ATOM 5153 C CA . GLY B 1 347 ? 36.354 -30.386 50.932 1.00 49.45 326 GLY B CA 1
ATOM 5154 C C . GLY B 1 347 ? 35.861 -29.055 50.426 1.00 50.10 326 GLY B C 1
ATOM 5155 O O . GLY B 1 347 ? 36.673 -28.281 49.911 1.00 49.21 326 GLY B O 1
ATOM 5156 N N . PHE B 1 348 ? 34.561 -28.757 50.537 1.00 44.72 327 PHE B N 1
ATOM 5157 C CA . PHE B 1 348 ? 34.024 -27.483 50.075 1.00 45.36 327 PHE B CA 1
ATOM 5158 C C . PHE B 1 348 ? 33.908 -26.500 51.244 1.00 49.66 327 PHE B C 1
ATOM 5159 O O . PHE B 1 348 ? 33.953 -26.882 52.413 1.00 49.23 327 PHE B O 1
ATOM 5167 N N . ASP B 1 349 ? 33.735 -25.223 50.913 1.00 46.09 328 ASP B N 1
ATOM 5168 C CA . ASP B 1 349 ? 33.353 -24.255 51.931 1.00 47.53 328 ASP B CA 1
ATOM 5169 C C . ASP B 1 349 ? 31.974 -24.621 52.509 1.00 50.18 328 ASP B C 1
ATOM 5170 O O . ASP B 1 349 ? 31.060 -25.054 51.786 1.00 44.78 328 ASP B O 1
ATOM 5175 N N . ASP B 1 350 ? 31.803 -24.403 53.814 1.00 47.76 329 ASP B N 1
ATOM 5176 C CA . ASP B 1 350 ? 30.587 -24.909 54.449 1.00 47.69 329 ASP B CA 1
ATOM 5177 C C . ASP B 1 350 ? 29.317 -24.233 53.937 1.00 44.61 329 ASP B C 1
ATOM 5178 O O . ASP B 1 350 ? 28.259 -24.861 53.969 1.00 46.52 329 ASP B O 1
ATOM 5183 N N . THR B 1 351 ? 29.389 -23.018 53.400 1.00 44.87 330 THR B N 1
ATOM 5184 C CA . THR B 1 351 ? 28.197 -22.349 52.907 1.00 48.53 330 THR B CA 1
ATOM 5185 C C . THR B 1 351 ? 28.007 -22.466 51.388 1.00 47.31 330 THR B C 1
ATOM 5186 O O . THR B 1 351 ? 27.124 -21.797 50.832 1.00 48.30 330 THR B O 1
ATOM 5190 N N . LEU B 1 352 ? 28.782 -23.320 50.714 1.00 46.92 331 LEU B N 1
ATOM 5191 C CA . LEU B 1 352 ? 28.592 -23.493 49.274 1.00 44.87 331 LEU B CA 1
ATOM 5192 C C . LEU B 1 352 ? 27.170 -23.971 48.976 1.00 44.70 331 LEU B C 1
ATOM 5193 O O . LEU B 1 352 ? 26.692 -24.958 49.556 1.00 45.25 331 LEU B O 1
ATOM 5198 N N . GLY B 1 353 ? 26.490 -23.246 48.093 1.00 43.78 332 GLY B N 1
ATOM 5199 C CA . GLY B 1 353 ? 25.128 -23.545 47.733 1.00 45.32 332 GLY B CA 1
ATOM 5200 C C . GLY B 1 353 ? 24.104 -23.121 48.767 1.00 48.89 332 GLY B C 1
ATOM 5201 O O . GLY B 1 353 ? 22.923 -23.443 48.610 1.00 47.86 332 GLY B O 1
ATOM 5202 N N . ILE B 1 354 ? 24.525 -22.423 49.824 1.00 48.20 333 ILE B N 1
ATOM 5203 C CA . ILE B 1 354 ? 23.613 -21.936 50.866 1.00 48.53 333 ILE B CA 1
ATOM 5204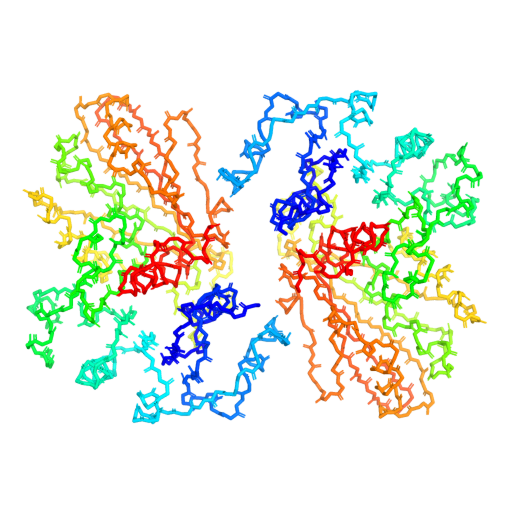 C C . ILE B 1 354 ? 23.656 -20.411 50.833 1.00 50.47 333 ILE B C 1
ATOM 5205 O O . ILE B 1 354 ? 22.636 -19.752 50.603 1.00 51.71 333 ILE B O 1
ATOM 5210 N N . LEU B 1 355 ? 24.855 -19.850 50.955 1.00 56.84 334 LEU B N 1
ATOM 5211 C CA . LEU B 1 355 ? 25.079 -18.410 50.778 1.00 59.69 334 LEU B CA 1
ATOM 5212 C C . LEU B 1 355 ? 25.984 -18.107 49.577 1.00 65.28 334 LEU B C 1
ATOM 5213 O O . LEU B 1 355 ? 25.669 -17.245 48.746 1.00 68.84 334 LEU B O 1
#

Radius of gyration: 26.88 Å; Cα contacts (8 Å, |Δi|>4): 1541; chains: 2; bounding box: 59×65×68 Å